Protein AF-A0A6I7QWN4-F1 (afdb_monomer_lite)

Secondary structure (DSSP, 8-state):
--THHHHHHHHTTSS--------------PPPPPPTT--SS---S-EEEE--SS-SEEEEE-TTS-HHHHHHHHHHHHHT--TTEEEEE--S---TTTHHHHHHHHHHS-TTS-EEEEEE-SS-EEE-EETTEE--HHHHHHHHH-TT--B-HHHHHHHTTT-SPP-HHHHHHHHTT--EEEEEES-GGGHHHHHHHHHHHHHHTTTS-------EEEETTTEEEEHHHHHHHHHHHHHHHHHHHHH-HHHHHHHHHHHHHTHHHHHHHHHHHHHHHHHHHHHHHHHTTSTT----HHHHHHHHHHHHHHHHHHHHHHHHHHHTTSHHHHHHHHHHHHHHHHHHHHTT-HHHHHHHHHHHHHHHHHHH--SHHHHHHHHHHHHHHHHHHHHHHHHHS-HHHHHHHHS--HHHHHHHHHHHHHHHHHHHHHHTT-TTS-SHHHHHHHHHHHHHHHHHHHHHHHHSPPPPPEEEEEE------SSS------EEEEEEETT----S-EEEEETTTEEEEESSSSEEEEE--PPPSEEEEEEEEEETTEEEEEEEEEESS--SEEEEEEEEEEEEEEEEESS-BSS-TT-EEEEEEEEEEES--SEEEEEEEEEESSS----EEEEEEE-TT-SS--EEE-----SSS-----------

Foldseek 3Di:
DDCVVVVVVVVVVPPPDDDDDDDDDDDDDDDDDDDPPPPDPADDAKDFPDDAPAALAEEEEDPQADPVQVVLLVVLVVVLVLRNYTYIYGGDDDFPVNCPPVVVVVVVPDLAHEYEYEHEDQAWEKAAAAQPFGAFPQVLVLQLVQPLYHYLLLLRLCSLVSFFDDDPVQVVSRVVVRRYMYTYHNHSNSVSSSSVSSSVSSVVCVPPDGHRQRDWHADPSRDIGGPVRLVVVVVVVVVVVVVVCVVPVVVVVVLVVLLVVCVVVLVVLLVLLLVLLLVLLVVVVVLVLQPQFLDALVLLVLSSLLSSLLSSLVVCVVCVVVNLPSLLNLLSVLLVLLVVQLVVVCVVPSNSNSLSVQLNVLSVQLNPDDDLVSVVVSLVSSCVSVVVSSVSSRVRGDSVRSNCVSNDDSVVSSVVSSVCSSSVSSVSSSQSVVVVDRCSVVSNVVSVVSNVVSVVVRVVSSVVGDDWDKWKAKADPPDDPPPDPCDPQKIKIWMATPSGKAQAWDFDQDAPVGTDTANMPRGIDIDRDDDDQKDKDWDWDDDDQKIKIKIKMAGNAWFQWKKKKKFKPAWKAFQDKPFDWPDDHRDIGGITIGINHTGDDNMDIMMTIIGGPDPEMDIFIWMWTHHPPDPDTPGDGGDGDDDDHDDDDHDDDDDD

Sequence (656 aa):
MKPFQVFLILTAILIFSQPPVFGGRHARISVPTIPESAAGPTFHEDLLLRWGSDPLFLLVITDDTPGETRERIIRAVDASGTAGAALLVTAPRHDRGDAGRVAALLREVPSTVPRIFLASGSRTEWTVSVPGDVTPLWLVRLIASIPEARLNEAQLNAARLGYGRRNPALEEALAGGVAAAQLVLTEPEALIPVLRSLESALVEARDQPREQERNYLILPHGVIISEFRIVQGLVLLAIILLLYTVILPRRVRHYLRSMVRNIPAILITLLVIVVSLMAANLALRLVGRIPRISPDPLLLAGGKIAFGSLVLSVLAAFLGHRIRRATAVYSGAAVLFLLAGAILSGAVSITLGAYFSVSFVFGVLFSIGRNVWIKGAALLLSLVPVVYLVLALAPAADQHMAAALLTPPLAREVVTAVMLLPILLMFFRLDSIASNTPLLPIFAMIATIGLALTTASLIVQARNPEPYEVFIRDHFPPGGAILENRVPESGEREVITEAGPVTRDIPIHIPGEGLLLCPGTPCRRELSATLPPFSLELERSLLLDRHTISWRINYREQAEAIRLVLESDHPVQLYATDTPTEQPTGSRGTLFEFRAGPYPPEELSGSVVLRSTVPFSRVTIRATSRFPGFAATPERDINVTHLGRIWTIRDTAILD

pLDDT: mean 72.17, std 18.07, range [20.72, 95.75]

Radius of gyration: 31.06 Å; chains: 1; bounding box: 68×65×98 Å

Structure (mmCIF, N/CA/C/O backbone):
data_AF-A0A6I7QWN4-F1
#
_entry.id   AF-A0A6I7QWN4-F1
#
loop_
_atom_site.group_PDB
_atom_site.id
_atom_site.type_symbol
_atom_site.label_atom_id
_atom_site.label_alt_id
_atom_site.label_comp_id
_atom_site.label_asym_id
_atom_site.label_entity_id
_atom_site.label_seq_id
_atom_site.pdbx_PDB_ins_code
_atom_site.Cartn_x
_atom_site.Cartn_y
_atom_site.Cartn_z
_atom_site.occupancy
_atom_site.B_iso_or_equiv
_atom_site.auth_seq_id
_atom_site.auth_comp_id
_atom_site.auth_asym_id
_atom_site.auth_atom_id
_atom_site.pdbx_PDB_model_num
ATOM 1 N N . MET A 1 1 ? -13.925 -21.117 40.311 1.00 48.19 1 MET A N 1
ATOM 2 C CA . MET A 1 1 ? -13.874 -22.030 39.140 1.00 48.19 1 MET A CA 1
ATOM 3 C C . MET A 1 1 ? -13.167 -23.311 39.568 1.00 48.19 1 MET A C 1
ATOM 5 O O . MET A 1 1 ? -12.409 -23.241 40.527 1.00 48.19 1 MET A O 1
ATOM 9 N N . LYS A 1 2 ? -13.414 -24.463 38.928 1.00 43.28 2 LYS A N 1
ATOM 10 C CA . LYS A 1 2 ? -12.652 -25.695 39.221 1.00 43.28 2 LYS A CA 1
ATOM 11 C C . LYS A 1 2 ? -11.285 -25.630 38.509 1.00 43.28 2 LYS A C 1
ATOM 13 O O . LYS A 1 2 ? -11.268 -25.221 37.349 1.00 43.28 2 LYS A O 1
ATOM 18 N N . PRO A 1 3 ? -10.165 -26.043 39.136 1.00 45.06 3 PRO A N 1
ATOM 19 C CA . PRO A 1 3 ? -8.826 -25.919 38.539 1.00 45.06 3 PRO A CA 1
ATOM 20 C C . PRO A 1 3 ? -8.639 -26.755 37.260 1.00 45.06 3 PRO A C 1
ATOM 22 O O . PRO A 1 3 ? -7.847 -26.398 36.393 1.00 45.06 3 PRO A O 1
ATOM 25 N N . PHE A 1 4 ? -9.428 -27.821 37.099 1.00 34.88 4 PHE A N 1
ATOM 26 C CA . PHE A 1 4 ? -9.346 -28.776 35.987 1.00 34.88 4 PHE A CA 1
ATOM 27 C C . PHE A 1 4 ? -9.486 -28.148 34.583 1.00 34.88 4 PHE A C 1
ATOM 29 O O . PHE A 1 4 ? -8.926 -28.664 33.623 1.00 34.88 4 PHE A O 1
ATOM 36 N N . GLN A 1 5 ? -10.196 -27.018 34.450 1.00 38.62 5 GLN A N 1
ATOM 37 C CA . GLN A 1 5 ? -10.372 -26.335 33.157 1.00 38.62 5 GLN A CA 1
ATOM 38 C C . GLN A 1 5 ? -9.171 -25.473 32.734 1.00 38.62 5 GLN A C 1
ATOM 40 O O . GLN A 1 5 ? -9.084 -25.108 31.567 1.00 38.62 5 GLN A O 1
ATOM 45 N N . VAL A 1 6 ? -8.248 -25.147 33.647 1.00 45.38 6 VAL A N 1
ATOM 46 C CA . VAL A 1 6 ? -7.033 -24.377 33.312 1.00 45.38 6 VAL A CA 1
ATOM 47 C C . VAL A 1 6 ? -5.949 -25.302 32.756 1.00 45.38 6 VAL A C 1
ATOM 49 O O . VAL A 1 6 ? -5.269 -24.953 31.795 1.00 45.38 6 VAL A O 1
ATOM 52 N N . PHE A 1 7 ? -5.829 -26.509 33.317 1.00 39.81 7 PHE A N 1
ATOM 53 C CA . PHE A 1 7 ? -4.810 -27.487 32.931 1.00 39.81 7 PHE A CA 1
ATOM 54 C C . PHE A 1 7 ? -4.957 -27.936 31.466 1.00 39.81 7 PHE A C 1
ATOM 56 O O . PHE A 1 7 ? -3.988 -27.938 30.714 1.00 39.81 7 PHE A O 1
ATOM 63 N N . LEU A 1 8 ? -6.192 -28.224 31.041 1.00 37.72 8 LEU A N 1
ATOM 64 C CA . LEU A 1 8 ? -6.502 -28.793 29.722 1.00 37.72 8 LEU A CA 1
ATOM 65 C C . LEU A 1 8 ? -6.211 -27.827 28.550 1.00 37.72 8 LEU A C 1
ATOM 67 O O . LEU A 1 8 ? -5.973 -28.272 27.433 1.00 37.72 8 LEU A O 1
ATOM 71 N N . ILE A 1 9 ? -6.167 -26.513 28.806 1.00 44.94 9 ILE A N 1
ATOM 72 C CA . ILE A 1 9 ? -5.800 -25.492 27.805 1.00 44.94 9 ILE A CA 1
ATOM 73 C C . ILE A 1 9 ? -4.272 -25.399 27.637 1.00 44.94 9 ILE A C 1
ATOM 75 O O . ILE A 1 9 ? -3.790 -25.141 26.538 1.00 44.94 9 ILE A O 1
ATOM 79 N N . LEU A 1 10 ? -3.501 -25.650 28.701 1.00 37.50 10 LEU A N 1
ATOM 80 C CA . LEU A 1 10 ? -2.033 -25.623 28.669 1.00 37.50 10 LEU A CA 1
ATOM 81 C C . LEU A 1 10 ? -1.434 -26.844 27.954 1.00 37.50 10 LEU A C 1
ATOM 83 O O . LEU A 1 10 ? -0.451 -26.701 27.231 1.00 37.50 10 LEU A O 1
ATOM 87 N N . THR A 1 11 ? -2.028 -28.033 28.102 1.00 37.09 11 THR A N 1
ATOM 88 C CA . THR A 1 11 ? -1.499 -29.267 27.485 1.00 37.09 11 THR A CA 1
ATOM 89 C C . THR A 1 11 ? -1.566 -29.248 25.952 1.00 37.09 11 THR A C 1
ATOM 91 O O . THR A 1 11 ? -0.697 -29.812 25.294 1.00 37.09 11 THR A O 1
ATOM 94 N N . ALA A 1 12 ? -2.557 -28.566 25.367 1.00 36.06 12 ALA A N 1
ATOM 95 C CA . ALA A 1 12 ? -2.759 -28.512 23.915 1.00 36.06 12 ALA A CA 1
ATOM 96 C C . ALA A 1 12 ? -1.672 -27.724 23.151 1.00 36.06 12 ALA A C 1
ATOM 98 O O . ALA A 1 12 ? -1.547 -27.872 21.938 1.00 36.06 12 ALA A O 1
ATOM 99 N N . ILE A 1 13 ? -0.885 -26.893 23.843 1.00 40.38 13 ILE A N 1
ATOM 100 C CA . ILE A 1 13 ? 0.092 -25.973 23.234 1.00 40.38 13 ILE A CA 1
ATOM 101 C C . ILE A 1 13 ? 1.461 -26.650 22.994 1.00 40.38 13 ILE A C 1
ATOM 103 O O . ILE A 1 13 ? 2.263 -26.156 22.207 1.00 40.38 13 ILE A O 1
ATOM 107 N N . LEU A 1 14 ? 1.727 -27.799 23.627 1.00 34.75 14 LEU A N 1
ATOM 108 C CA . LEU A 1 14 ? 3.059 -28.428 23.693 1.00 34.75 14 LEU A CA 1
ATOM 109 C C . LEU A 1 14 ? 3.314 -29.581 22.699 1.00 34.75 14 LEU A C 1
ATOM 111 O O . LEU A 1 14 ? 4.368 -30.204 22.766 1.00 34.75 14 LEU A O 1
ATOM 115 N N . ILE A 1 15 ? 2.371 -29.896 21.803 1.00 36.59 15 ILE A N 1
ATOM 116 C CA . ILE A 1 15 ? 2.413 -31.134 20.989 1.00 36.59 15 ILE A CA 1
ATOM 117 C C . ILE A 1 15 ? 2.814 -30.890 19.514 1.00 36.59 15 ILE A C 1
ATOM 119 O O . ILE A 1 15 ? 3.223 -31.819 18.824 1.00 36.59 15 ILE A O 1
ATOM 123 N N . PHE A 1 16 ? 2.771 -29.647 19.020 1.00 34.59 16 PHE A N 1
ATOM 124 C CA . PHE A 1 16 ? 3.028 -29.308 17.609 1.00 34.59 16 PHE A CA 1
ATOM 125 C C . PHE A 1 16 ? 4.404 -28.657 17.374 1.00 34.59 16 PHE A C 1
ATOM 127 O O . PHE A 1 16 ? 4.489 -27.483 17.016 1.00 34.59 16 PHE A O 1
ATOM 134 N N . SER A 1 17 ? 5.499 -29.405 17.566 1.00 31.59 17 SER A N 1
ATOM 135 C CA . SER A 1 17 ? 6.855 -28.863 17.351 1.00 31.59 17 SER A CA 1
ATOM 136 C C . SER A 1 17 ? 7.934 -29.888 16.951 1.00 31.59 17 SER A C 1
ATOM 138 O O . SER A 1 17 ? 8.836 -30.157 17.742 1.00 31.59 17 SER A O 1
ATOM 140 N N . GLN A 1 18 ? 7.901 -30.395 15.710 1.00 30.05 18 GLN A N 1
ATOM 141 C CA . GLN A 1 18 ? 9.107 -30.791 14.948 1.00 30.05 18 GLN A CA 1
ATOM 142 C C . GLN A 1 18 ? 8.884 -30.623 13.425 1.00 30.05 18 GLN A C 1
ATOM 144 O O . GLN A 1 18 ? 7.832 -31.036 12.934 1.00 30.05 18 GLN A O 1
ATOM 149 N N . PRO A 1 19 ? 9.840 -30.045 12.667 1.00 30.09 19 PRO A N 1
ATOM 150 C CA . PRO A 1 19 ? 9.821 -30.015 11.202 1.00 30.09 19 PRO A CA 1
ATOM 151 C C . PRO A 1 19 ? 10.578 -31.215 10.580 1.00 30.09 19 PRO A C 1
ATOM 153 O O . PRO A 1 19 ? 11.525 -31.717 11.188 1.00 30.09 19 PRO A O 1
ATOM 156 N N . PRO A 1 20 ? 10.221 -31.665 9.361 1.00 31.34 20 PRO A N 1
ATOM 157 C CA . PRO A 1 20 ? 10.949 -32.716 8.648 1.00 31.34 20 PRO A CA 1
ATOM 158 C C . PRO A 1 20 ? 12.218 -32.187 7.954 1.00 31.34 20 PRO A C 1
ATOM 160 O O . PRO A 1 20 ? 12.274 -31.035 7.525 1.00 31.34 20 PRO A O 1
ATOM 163 N N . VAL A 1 21 ? 13.214 -33.061 7.778 1.00 28.12 21 VAL A N 1
ATOM 164 C CA . VAL A 1 21 ? 14.477 -32.771 7.075 1.00 28.12 21 VAL A CA 1
ATOM 165 C C . VAL A 1 21 ? 14.503 -33.495 5.726 1.00 28.12 21 VAL A C 1
ATOM 167 O O . VAL A 1 21 ? 14.247 -34.695 5.668 1.00 28.12 21 VAL A O 1
ATOM 170 N N . PHE A 1 22 ? 14.863 -32.786 4.652 1.00 28.50 22 PHE A N 1
ATOM 171 C CA . PHE A 1 22 ? 15.088 -33.353 3.316 1.00 28.50 22 PHE A CA 1
ATOM 172 C C . PHE A 1 22 ? 16.426 -32.866 2.743 1.00 28.50 22 PHE A C 1
ATOM 174 O O . PHE A 1 22 ? 16.726 -31.675 2.792 1.00 28.50 22 PHE A O 1
ATOM 181 N N . GLY A 1 23 ? 17.225 -33.788 2.196 1.00 25.39 23 GLY A N 1
ATOM 182 C CA . GLY A 1 23 ? 18.531 -33.498 1.592 1.00 25.39 23 GLY A CA 1
ATOM 183 C C . GLY A 1 23 ? 18.477 -33.397 0.064 1.00 25.39 23 GLY A C 1
ATOM 184 O O . GLY A 1 23 ? 17.783 -34.177 -0.589 1.00 25.39 23 GLY A O 1
ATOM 185 N N . GLY A 1 24 ? 19.230 -32.452 -0.505 1.00 26.16 24 GLY A N 1
ATOM 186 C CA . GLY A 1 24 ? 19.392 -32.280 -1.953 1.00 26.16 24 GLY A CA 1
ATOM 187 C C . GLY A 1 24 ? 20.603 -33.027 -2.530 1.00 26.16 24 GLY A C 1
ATOM 188 O O . GLY A 1 24 ? 21.497 -33.451 -1.800 1.00 26.16 24 GLY A O 1
ATOM 189 N N . ARG A 1 25 ? 20.650 -33.164 -3.861 1.00 26.33 25 ARG A N 1
ATOM 190 C CA . ARG A 1 25 ? 21.823 -33.639 -4.620 1.00 26.33 25 ARG A CA 1
ATOM 191 C C . ARG A 1 25 ? 22.377 -32.506 -5.484 1.00 26.33 25 ARG A C 1
ATOM 193 O O . ARG A 1 25 ? 21.602 -31.718 -6.018 1.00 26.33 25 ARG A O 1
ATOM 200 N N . HIS A 1 26 ? 23.695 -32.467 -5.663 1.00 27.41 26 HIS A N 1
ATOM 201 C CA . HIS A 1 26 ? 24.360 -31.530 -6.573 1.00 27.41 26 HIS A CA 1
ATOM 202 C C . HIS A 1 26 ? 24.413 -32.077 -8.008 1.00 27.41 26 HIS A C 1
ATOM 204 O O . HIS A 1 26 ? 24.522 -33.287 -8.214 1.00 27.41 26 HIS A O 1
ATOM 210 N N . ALA A 1 27 ? 24.412 -31.171 -8.986 1.00 25.64 27 ALA A N 1
ATOM 211 C CA . ALA A 1 27 ? 24.738 -31.434 -10.387 1.00 25.64 27 ALA A CA 1
ATOM 212 C C . ALA A 1 27 ? 25.954 -30.583 -10.805 1.00 25.64 27 ALA A C 1
ATOM 214 O O . ALA A 1 27 ? 26.266 -29.588 -10.151 1.00 25.64 27 ALA A O 1
ATOM 215 N N . ARG A 1 28 ? 26.644 -30.970 -11.885 1.00 25.14 28 ARG A N 1
ATOM 216 C CA . ARG A 1 28 ? 27.709 -30.172 -12.518 1.00 25.14 28 ARG A CA 1
ATOM 217 C C . ARG A 1 28 ? 27.270 -29.756 -13.918 1.00 25.14 28 ARG A C 1
ATOM 219 O O . ARG A 1 28 ? 26.811 -30.606 -14.674 1.00 25.14 28 ARG A O 1
ATOM 226 N N . ILE A 1 29 ? 27.482 -28.487 -14.253 1.00 32.47 29 ILE A N 1
ATOM 227 C CA . ILE A 1 29 ? 27.318 -27.908 -15.593 1.00 32.47 29 ILE A CA 1
ATOM 228 C C . ILE A 1 29 ? 28.584 -27.082 -15.890 1.00 32.47 29 ILE A C 1
ATOM 230 O O . ILE A 1 29 ? 29.254 -26.617 -14.965 1.00 32.47 29 ILE A O 1
ATOM 234 N N . SER A 1 30 ? 28.977 -26.988 -17.160 1.00 29.45 30 SER A N 1
ATOM 235 C CA . SER A 1 30 ? 30.210 -26.332 -17.616 1.00 29.45 30 SER A CA 1
ATOM 236 C C . SER A 1 30 ? 30.017 -24.837 -17.885 1.00 29.45 30 SER A C 1
ATOM 238 O O . SER A 1 30 ? 29.098 -24.458 -18.606 1.00 29.45 30 SER A O 1
ATOM 240 N N . VAL A 1 31 ? 30.925 -24.006 -17.371 1.00 33.88 31 VAL A N 1
ATOM 241 C CA . VAL A 1 31 ? 30.923 -22.546 -17.568 1.00 33.88 31 VAL A CA 1
ATOM 242 C C . VAL A 1 31 ? 31.495 -22.185 -18.953 1.00 33.88 31 VAL A C 1
ATOM 244 O O . VAL A 1 31 ? 32.580 -22.671 -19.281 1.00 33.88 31 VAL A O 1
ATOM 247 N N . PRO A 1 32 ? 30.826 -21.339 -19.763 1.00 34.75 32 PRO A N 1
ATOM 248 C CA . PRO A 1 32 ? 31.398 -20.798 -20.996 1.00 34.75 32 PRO A CA 1
ATOM 249 C C . PRO A 1 32 ? 32.431 -19.696 -20.699 1.00 34.75 32 PRO A C 1
ATOM 251 O O . PRO A 1 32 ? 32.242 -18.873 -19.806 1.00 34.75 32 PRO A O 1
ATOM 254 N N . THR A 1 33 ? 33.528 -19.659 -21.455 1.00 32.38 33 THR A N 1
ATOM 255 C CA . THR A 1 33 ? 34.575 -18.630 -21.325 1.00 32.38 33 THR A CA 1
ATOM 256 C C . THR A 1 33 ? 34.171 -17.310 -21.982 1.00 32.38 33 THR A C 1
ATOM 258 O O . THR A 1 33 ? 33.687 -17.304 -23.113 1.00 32.38 33 THR A O 1
ATOM 261 N N . ILE A 1 34 ? 34.438 -16.192 -21.301 1.00 37.44 34 ILE A N 1
ATOM 262 C CA . ILE A 1 34 ? 34.201 -14.832 -21.806 1.00 37.44 34 ILE A CA 1
ATOM 263 C C . ILE A 1 34 ? 35.115 -14.554 -23.020 1.00 37.44 34 ILE A C 1
ATOM 265 O O . ILE A 1 34 ? 36.323 -14.771 -22.910 1.00 37.44 34 ILE A O 1
ATOM 269 N N . PRO A 1 35 ? 34.596 -14.047 -24.155 1.00 36.75 35 PRO A N 1
ATOM 270 C CA . PRO A 1 35 ? 35.427 -13.568 -25.256 1.00 36.75 35 PRO A CA 1
ATOM 271 C C . PRO A 1 35 ? 36.042 -12.196 -24.928 1.00 36.75 35 PRO A C 1
ATOM 273 O O . PRO A 1 35 ? 35.328 -11.233 -24.651 1.00 36.75 35 PRO A O 1
ATOM 276 N N . GLU A 1 36 ? 37.370 -12.084 -25.014 1.00 37.69 36 GLU A N 1
ATOM 277 C CA . GLU A 1 36 ? 38.142 -10.883 -24.631 1.00 37.69 36 GLU A CA 1
ATOM 278 C C . GLU A 1 36 ? 37.839 -9.620 -25.470 1.00 37.69 36 GLU A C 1
ATOM 280 O O . GLU A 1 36 ? 38.255 -8.520 -25.113 1.00 37.69 36 GLU A O 1
ATOM 285 N N . SER A 1 37 ? 37.111 -9.748 -26.583 1.00 38.41 37 SER A N 1
ATOM 286 C CA . SER A 1 37 ? 36.837 -8.667 -27.541 1.00 38.41 37 SER A CA 1
ATOM 287 C C . SER A 1 37 ? 35.551 -7.869 -27.283 1.00 38.41 37 SER A C 1
ATOM 289 O O . SER A 1 37 ? 35.289 -6.902 -27.995 1.00 38.41 37 SER A O 1
ATOM 291 N N . ALA A 1 38 ? 34.734 -8.240 -26.293 1.00 37.38 38 ALA A N 1
ATOM 292 C CA . ALA A 1 38 ? 33.365 -7.730 -26.154 1.00 37.38 38 ALA A CA 1
ATOM 293 C C . ALA A 1 38 ? 33.224 -6.329 -25.508 1.00 37.38 38 ALA A C 1
ATOM 295 O O . ALA A 1 38 ? 32.121 -5.938 -25.138 1.00 37.38 38 ALA A O 1
ATOM 296 N N . ALA A 1 39 ? 34.301 -5.548 -25.376 1.00 35.22 39 ALA A N 1
ATOM 297 C CA . ALA A 1 39 ? 34.301 -4.217 -24.748 1.00 35.22 39 ALA A CA 1
ATOM 298 C C . ALA A 1 39 ? 33.703 -3.099 -25.643 1.00 35.22 39 ALA A C 1
ATOM 300 O O . ALA A 1 39 ? 34.312 -2.047 -25.840 1.00 35.22 39 ALA A O 1
ATOM 301 N N . GLY A 1 40 ? 32.515 -3.339 -26.208 1.00 38.12 40 GLY A N 1
ATOM 302 C CA . GLY A 1 40 ? 31.735 -2.384 -27.001 1.00 38.12 40 GLY A CA 1
ATOM 303 C C . GLY A 1 40 ? 30.448 -1.937 -26.288 1.00 38.12 40 GLY A C 1
ATOM 304 O O . GLY A 1 40 ? 29.986 -2.611 -25.369 1.00 38.12 40 GLY A O 1
ATOM 305 N N . PRO A 1 41 ? 29.822 -0.820 -26.707 1.00 36.44 41 PRO A N 1
ATOM 306 C CA . PRO A 1 41 ? 28.698 -0.203 -25.989 1.00 36.44 41 PRO A CA 1
ATOM 307 C C . PRO A 1 41 ? 27.351 -0.949 -26.093 1.00 36.44 41 PRO A C 1
ATOM 309 O O . PRO A 1 41 ? 26.345 -0.446 -25.595 1.00 36.44 41 PRO A O 1
ATOM 312 N N . THR A 1 42 ? 27.294 -2.120 -26.737 1.00 41.66 42 THR A N 1
ATOM 313 C CA . THR A 1 42 ? 26.054 -2.878 -26.978 1.00 41.66 42 THR A CA 1
ATOM 314 C C . THR A 1 42 ? 26.248 -4.380 -26.744 1.00 41.66 42 THR A C 1
ATOM 316 O O . THR A 1 42 ? 26.543 -5.147 -27.661 1.00 41.66 42 THR A O 1
ATOM 319 N N . PHE A 1 43 ? 26.049 -4.817 -25.499 1.00 46.56 43 PHE A N 1
ATOM 320 C CA . PHE A 1 43 ? 25.868 -6.233 -25.171 1.00 46.56 43 PHE A CA 1
ATOM 321 C C . PHE A 1 43 ? 24.423 -6.656 -25.473 1.00 46.56 43 PHE A C 1
ATOM 323 O O . PHE A 1 43 ? 23.487 -6.062 -24.940 1.00 46.56 43 PHE A O 1
ATOM 330 N N . HIS A 1 44 ? 24.252 -7.676 -26.320 1.00 46.53 44 HIS A N 1
ATOM 331 C CA . HIS A 1 44 ? 22.945 -8.137 -26.817 1.00 46.53 44 HIS A CA 1
ATOM 332 C C . HIS A 1 44 ? 22.464 -9.472 -26.216 1.00 46.53 44 HIS A C 1
ATOM 334 O O . HIS A 1 44 ? 21.344 -9.886 -26.493 1.00 46.53 44 HIS A O 1
ATOM 340 N N . GLU A 1 45 ? 23.280 -10.143 -25.399 1.00 51.47 45 GLU A N 1
ATOM 341 C CA . GLU A 1 45 ? 22.908 -11.369 -24.682 1.00 51.47 45 GLU A CA 1
ATOM 342 C C . GLU A 1 45 ? 23.177 -11.202 -23.180 1.00 51.47 45 GLU A C 1
ATOM 344 O O . GLU A 1 45 ? 24.151 -10.552 -22.788 1.00 51.47 45 GLU A O 1
ATOM 349 N N . ASP A 1 46 ? 22.325 -11.798 -22.342 1.00 54.44 46 ASP A N 1
ATOM 350 C CA . ASP A 1 46 ? 22.536 -11.863 -20.894 1.00 54.44 46 ASP A CA 1
ATOM 351 C C . ASP A 1 46 ? 23.839 -12.613 -20.569 1.00 54.44 46 ASP A C 1
ATOM 353 O O . ASP A 1 46 ? 24.065 -13.735 -21.029 1.00 54.44 46 ASP A O 1
ATOM 357 N N . LEU A 1 47 ? 24.679 -12.023 -19.719 1.00 62.50 47 LEU A N 1
ATOM 358 C CA . LEU A 1 47 ? 26.027 -12.512 -19.444 1.00 62.50 47 LEU A CA 1
ATOM 359 C C . LEU A 1 47 ? 26.189 -12.987 -18.003 1.00 62.50 47 LEU A C 1
ATOM 361 O O . LEU A 1 47 ? 26.179 -12.206 -17.048 1.00 62.50 47 LEU A O 1
ATOM 365 N N . LEU A 1 48 ? 26.417 -14.293 -17.861 1.00 65.06 48 LEU A N 1
ATOM 366 C CA . LEU A 1 48 ? 26.907 -14.906 -16.634 1.00 65.06 48 LEU A CA 1
ATOM 367 C C . LEU A 1 48 ? 28.429 -14.707 -16.547 1.00 65.06 48 LEU A C 1
ATOM 369 O O . LEU A 1 48 ? 29.205 -15.543 -17.002 1.00 65.06 48 LEU A O 1
ATOM 373 N N . LEU A 1 49 ? 28.853 -13.580 -15.976 1.00 65.69 49 LEU A N 1
ATOM 374 C CA . LEU A 1 49 ? 30.266 -13.191 -15.895 1.00 65.69 49 LEU A CA 1
ATOM 375 C C . LEU A 1 49 ? 31.067 -14.012 -14.874 1.00 65.69 49 LEU A C 1
ATOM 377 O O . LEU A 1 49 ? 32.285 -14.124 -14.994 1.00 65.69 49 LEU A O 1
ATOM 381 N N . ARG A 1 50 ? 30.412 -14.570 -13.847 1.00 69.81 50 ARG A N 1
ATOM 382 C CA . ARG A 1 50 ? 31.088 -15.340 -12.792 1.00 69.81 50 ARG A CA 1
ATOM 383 C C . ARG A 1 50 ? 30.177 -16.422 -12.228 1.00 69.81 50 ARG A C 1
ATOM 385 O O . ARG A 1 50 ? 29.035 -16.142 -11.869 1.00 69.81 50 ARG A O 1
ATOM 392 N N . TRP A 1 51 ? 30.704 -17.636 -12.091 1.00 65.50 51 TRP A N 1
ATOM 393 C CA . TRP A 1 51 ? 30.024 -18.765 -11.456 1.00 65.50 51 TRP A CA 1
ATOM 394 C C . TRP A 1 51 ? 30.990 -19.485 -10.513 1.00 65.50 51 TRP A C 1
ATOM 396 O O . TRP A 1 51 ? 31.946 -20.122 -10.956 1.00 65.50 51 TRP A O 1
ATOM 406 N N . GLY A 1 52 ? 30.756 -19.367 -9.205 1.00 65.25 52 GLY A N 1
ATOM 407 C CA . GLY A 1 52 ? 31.466 -20.169 -8.209 1.00 65.25 52 GLY A CA 1
ATOM 408 C C . GLY A 1 52 ? 31.066 -21.645 -8.301 1.00 65.25 52 GLY A C 1
ATOM 409 O O . GLY A 1 52 ? 29.961 -21.972 -8.726 1.00 65.25 52 GLY A O 1
ATOM 410 N N . SER A 1 53 ? 31.934 -22.556 -7.864 1.00 67.50 53 SER A N 1
ATOM 411 C CA . SER A 1 53 ? 31.616 -23.995 -7.799 1.00 67.50 53 SER A CA 1
ATOM 412 C C . SER A 1 53 ? 30.487 -24.336 -6.813 1.00 67.50 53 SER A C 1
ATOM 414 O O . SER A 1 53 ? 29.930 -25.431 -6.883 1.00 67.50 53 SER A O 1
ATOM 416 N N . ASP A 1 54 ? 30.169 -23.412 -5.905 1.00 74.81 54 ASP A N 1
ATOM 417 C CA . ASP A 1 54 ? 29.177 -23.536 -4.836 1.00 74.81 54 ASP A CA 1
ATOM 418 C C . ASP A 1 54 ? 28.662 -22.123 -4.456 1.00 74.81 54 ASP A C 1
ATOM 420 O O . ASP A 1 54 ? 29.128 -21.533 -3.479 1.00 74.81 54 ASP A O 1
ATOM 424 N N . PRO A 1 55 ? 27.798 -21.497 -5.285 1.00 77.81 55 PRO A N 1
ATOM 425 C CA . PRO A 1 55 ? 27.426 -20.092 -5.127 1.00 77.81 55 PRO A CA 1
ATOM 426 C C . PRO A 1 55 ? 26.481 -19.877 -3.935 1.00 77.81 55 PRO A C 1
ATOM 428 O O . PRO A 1 55 ? 25.413 -20.482 -3.837 1.00 77.81 55 PRO A O 1
ATOM 431 N N . LEU A 1 56 ? 26.863 -18.955 -3.049 1.00 81.00 56 LEU A N 1
ATOM 432 C CA . LEU A 1 56 ? 26.098 -18.543 -1.871 1.00 81.00 56 LEU A CA 1
ATOM 433 C C . LEU A 1 56 ? 24.947 -17.598 -2.229 1.00 81.00 56 LEU A C 1
ATOM 435 O O . LEU A 1 56 ? 23.926 -17.607 -1.545 1.00 81.00 56 LEU A O 1
ATOM 439 N N . PHE A 1 57 ? 25.101 -16.796 -3.286 1.00 83.50 57 PHE A N 1
ATOM 440 C CA . PHE A 1 57 ? 24.049 -15.951 -3.852 1.00 83.50 57 PHE A CA 1
ATOM 441 C C . PHE A 1 57 ? 24.290 -15.668 -5.341 1.00 83.50 57 PHE A C 1
ATOM 443 O O . PHE A 1 57 ? 25.418 -15.736 -5.835 1.00 83.50 57 PHE A O 1
ATOM 450 N N . LEU A 1 58 ? 23.214 -15.320 -6.049 1.00 84.75 58 LEU A N 1
ATOM 451 C CA . LEU A 1 58 ? 23.248 -14.809 -7.417 1.00 84.75 58 LEU A CA 1
ATOM 452 C C . LEU A 1 58 ? 22.988 -13.301 -7.402 1.00 84.75 58 LEU A C 1
ATOM 454 O O . LEU A 1 58 ? 21.896 -12.867 -7.036 1.00 84.75 58 LEU A O 1
ATOM 458 N N . LEU A 1 59 ? 23.967 -12.513 -7.831 1.00 84.88 59 LEU A N 1
ATOM 459 C CA . LEU A 1 59 ? 23.837 -11.078 -8.050 1.00 84.88 59 LEU A CA 1
ATOM 460 C C . LEU A 1 59 ? 23.326 -10.826 -9.476 1.00 84.88 59 LEU A C 1
ATOM 462 O O . LEU A 1 59 ? 23.913 -11.329 -10.433 1.00 84.88 59 LEU A O 1
ATOM 466 N N . VAL A 1 60 ? 22.239 -10.066 -9.614 1.00 81.69 60 VAL A N 1
ATOM 467 C CA . VAL A 1 60 ? 21.576 -9.779 -10.895 1.00 81.69 60 VAL A CA 1
ATOM 468 C C . VAL A 1 60 ? 21.551 -8.270 -11.133 1.00 81.69 60 VAL A C 1
ATOM 470 O O . VAL A 1 60 ? 20.870 -7.541 -10.409 1.00 81.69 60 VAL A O 1
ATOM 473 N N . ILE A 1 61 ? 22.272 -7.791 -12.147 1.00 79.31 61 ILE A N 1
ATOM 474 C CA . ILE A 1 61 ? 22.225 -6.382 -12.573 1.00 79.31 61 ILE A CA 1
ATOM 475 C C . ILE A 1 61 ? 21.130 -6.229 -13.630 1.00 79.31 61 ILE A C 1
ATOM 477 O O . ILE A 1 61 ? 21.251 -6.828 -14.696 1.00 79.31 61 ILE A O 1
ATOM 481 N N . THR A 1 62 ? 20.092 -5.432 -13.348 1.00 69.62 62 THR A N 1
ATOM 482 C CA . THR A 1 62 ? 18.985 -5.184 -14.292 1.00 69.62 62 THR A CA 1
ATOM 483 C C . THR A 1 62 ? 19.282 -4.041 -15.269 1.00 69.62 62 THR A C 1
ATOM 485 O O . THR A 1 62 ? 20.251 -3.287 -15.118 1.00 69.62 62 THR A O 1
ATOM 488 N N . ASP A 1 63 ? 18.443 -3.911 -16.296 1.00 64.88 63 ASP A N 1
ATOM 489 C CA . ASP A 1 63 ? 18.588 -2.934 -17.390 1.00 64.88 63 ASP A CA 1
ATOM 490 C C . ASP A 1 63 ? 18.290 -1.491 -16.971 1.00 64.88 63 ASP A C 1
ATOM 492 O O . ASP A 1 63 ? 18.802 -0.556 -17.579 1.00 64.88 63 ASP A O 1
ATOM 496 N N . ASP A 1 64 ? 17.556 -1.306 -15.870 1.00 60.94 64 ASP A N 1
ATOM 497 C CA . ASP A 1 64 ? 17.283 0.005 -15.261 1.00 60.94 64 ASP A CA 1
ATOM 498 C C . ASP A 1 64 ? 18.554 0.690 -14.705 1.00 60.94 64 ASP A C 1
ATOM 500 O O . ASP A 1 64 ? 18.506 1.840 -14.269 1.00 60.94 64 ASP A O 1
ATOM 504 N N . THR A 1 65 ? 19.689 -0.021 -14.672 1.00 64.44 65 THR A N 1
ATOM 505 C CA . THR A 1 65 ? 20.980 0.486 -14.189 1.00 64.44 65 THR A CA 1
ATOM 506 C C . THR A 1 65 ? 21.741 1.176 -15.333 1.00 64.44 65 THR A C 1
ATOM 508 O O . THR A 1 65 ? 22.110 0.488 -16.288 1.00 64.44 65 THR A O 1
ATOM 511 N N . PRO A 1 66 ? 22.058 2.488 -15.247 1.00 72.06 66 PRO A N 1
ATOM 512 C CA . PRO A 1 66 ? 22.771 3.207 -16.308 1.00 72.06 66 PRO A CA 1
ATOM 513 C C . PRO A 1 66 ? 24.105 2.547 -16.680 1.00 72.06 66 PRO A C 1
ATOM 515 O O . PRO A 1 66 ? 24.806 2.048 -15.802 1.00 72.06 66 PRO A O 1
ATOM 518 N N . GLY A 1 67 ? 24.488 2.577 -17.962 1.00 72.25 67 GLY A N 1
ATOM 519 C CA . GLY A 1 67 ? 25.646 1.831 -18.485 1.00 72.25 67 GLY A CA 1
ATOM 520 C C . GLY A 1 67 ? 26.955 2.063 -17.718 1.00 72.25 67 GLY A C 1
ATOM 521 O O . GLY A 1 67 ? 27.618 1.108 -17.322 1.00 72.25 67 GLY A O 1
ATOM 522 N N . GLU A 1 68 ? 27.280 3.319 -17.400 1.00 74.00 68 GLU A N 1
ATOM 523 C CA . GLU A 1 68 ? 28.466 3.655 -16.601 1.00 74.00 68 GLU A CA 1
ATOM 524 C C . GLU A 1 68 ? 28.371 3.117 -15.158 1.00 74.00 68 GLU A C 1
ATOM 526 O O . GLU A 1 68 ? 29.340 2.599 -14.602 1.00 74.00 68 GLU A O 1
ATOM 531 N N . THR A 1 69 ? 27.184 3.184 -14.546 1.00 71.50 69 THR A N 1
ATOM 532 C CA . THR A 1 69 ? 26.908 2.616 -13.218 1.00 71.50 69 THR A CA 1
ATOM 533 C C . THR A 1 69 ? 27.038 1.091 -13.237 1.00 71.50 69 THR A C 1
ATOM 535 O O . THR A 1 69 ? 27.641 0.521 -12.330 1.00 71.50 69 THR A O 1
ATOM 538 N N . ARG A 1 70 ? 26.537 0.435 -14.291 1.00 75.94 70 ARG A N 1
ATOM 539 C CA . ARG A 1 70 ? 26.649 -1.009 -14.541 1.00 75.94 70 ARG A CA 1
ATOM 540 C C . ARG A 1 70 ? 28.112 -1.432 -14.685 1.00 75.94 70 ARG A C 1
ATOM 542 O O . ARG A 1 70 ? 28.520 -2.374 -14.015 1.00 75.94 70 ARG A O 1
ATOM 549 N N . GLU A 1 71 ? 28.919 -0.718 -15.468 1.00 77.38 71 GLU A N 1
ATOM 550 C CA . GLU A 1 71 ? 30.361 -0.981 -15.565 1.00 77.38 71 GLU A CA 1
ATOM 551 C C . GLU A 1 71 ? 31.084 -0.806 -14.225 1.00 77.38 71 GLU A C 1
ATOM 553 O O . GLU A 1 71 ? 31.849 -1.685 -13.821 1.00 77.38 71 GLU A O 1
ATOM 558 N N . ARG A 1 72 ? 30.827 0.296 -13.505 1.00 78.81 72 ARG A N 1
ATOM 559 C CA . ARG A 1 72 ? 31.397 0.533 -12.167 1.00 78.81 72 ARG A CA 1
ATOM 560 C C . ARG A 1 72 ? 31.031 -0.599 -11.199 1.00 78.81 72 ARG A C 1
ATOM 562 O O . ARG A 1 72 ? 31.901 -1.060 -10.467 1.00 78.81 72 ARG A O 1
ATOM 569 N N . ILE A 1 73 ? 29.788 -1.090 -11.236 1.00 76.56 73 ILE A N 1
ATOM 570 C CA . ILE A 1 73 ? 29.330 -2.244 -10.446 1.00 76.56 73 ILE A CA 1
ATOM 571 C C . ILE A 1 73 ? 30.066 -3.529 -10.851 1.00 76.56 73 ILE A C 1
ATOM 573 O O . ILE A 1 73 ? 30.568 -4.219 -9.970 1.00 76.56 73 ILE A O 1
ATOM 577 N N . ILE A 1 74 ? 30.178 -3.851 -12.145 1.00 80.38 74 ILE A N 1
ATOM 578 C CA . ILE A 1 74 ? 30.873 -5.067 -12.612 1.00 80.38 74 ILE A CA 1
ATOM 579 C C . ILE A 1 74 ? 32.334 -5.063 -12.138 1.00 80.38 74 ILE A C 1
ATOM 581 O O . ILE A 1 74 ? 32.780 -6.027 -11.514 1.00 80.38 74 ILE A O 1
ATOM 585 N N . ARG A 1 75 ? 33.050 -3.947 -12.340 1.00 80.69 75 ARG A N 1
ATOM 586 C CA . ARG A 1 75 ? 34.439 -3.772 -11.879 1.00 80.69 75 ARG A CA 1
ATOM 587 C C . ARG A 1 75 ? 34.552 -3.855 -10.349 1.00 80.69 75 ARG A C 1
ATOM 589 O O . ARG A 1 75 ? 35.499 -4.448 -9.843 1.00 80.69 75 ARG A O 1
ATOM 596 N N . ALA A 1 76 ? 33.587 -3.303 -9.609 1.00 77.06 76 ALA A N 1
ATOM 597 C CA . ALA A 1 76 ? 33.543 -3.374 -8.147 1.00 77.06 76 ALA A CA 1
ATOM 598 C C . ALA A 1 76 ? 33.275 -4.796 -7.622 1.00 77.06 76 ALA A C 1
ATOM 600 O O . ALA A 1 76 ? 33.857 -5.186 -6.611 1.00 77.06 76 ALA A O 1
ATOM 601 N N . VAL A 1 77 ? 32.429 -5.582 -8.296 1.00 76.44 77 VAL A N 1
ATOM 602 C CA . VAL A 1 77 ? 32.150 -6.985 -7.941 1.00 76.44 77 VAL A CA 1
ATOM 603 C C . VAL A 1 77 ? 33.359 -7.870 -8.232 1.00 76.44 77 VAL A C 1
ATOM 605 O O . VAL A 1 77 ? 33.713 -8.688 -7.384 1.00 76.44 77 VAL A O 1
ATOM 608 N N . ASP A 1 78 ? 34.037 -7.676 -9.362 1.00 78.44 78 ASP A N 1
ATOM 609 C CA . ASP A 1 78 ? 35.269 -8.401 -9.691 1.00 78.44 78 ASP A CA 1
ATOM 610 C C . ASP A 1 78 ? 36.388 -8.085 -8.676 1.00 78.44 78 ASP A C 1
ATOM 612 O O . ASP A 1 78 ? 36.871 -8.967 -7.961 1.00 78.44 78 ASP A O 1
ATOM 616 N N . ALA A 1 79 ? 36.673 -6.794 -8.461 1.00 76.00 79 ALA A N 1
ATOM 617 C CA . ALA A 1 79 ? 37.643 -6.325 -7.468 1.00 76.00 79 ALA A CA 1
ATOM 618 C C . ALA A 1 79 ? 37.262 -6.638 -6.002 1.00 76.00 79 ALA A C 1
ATOM 620 O O . ALA A 1 79 ? 38.110 -6.559 -5.110 1.00 76.00 79 ALA A O 1
ATOM 621 N N . SER A 1 80 ? 36.004 -7.002 -5.714 1.00 76.69 80 SER A N 1
ATOM 622 C CA . SER A 1 80 ? 35.580 -7.367 -4.355 1.00 76.69 80 SER A CA 1
ATOM 623 C C . SER A 1 80 ? 36.224 -8.668 -3.860 1.00 76.69 80 SER A C 1
ATOM 625 O O . SER A 1 80 ? 36.364 -8.838 -2.643 1.00 76.69 80 SER A O 1
ATOM 627 N N . GLY A 1 81 ? 36.589 -9.571 -4.780 1.00 71.19 81 GLY A N 1
ATOM 628 C CA . GLY A 1 81 ? 37.083 -10.925 -4.516 1.00 71.19 81 GLY A CA 1
ATOM 629 C C . GLY A 1 81 ? 36.011 -11.960 -4.133 1.00 71.19 81 GLY A C 1
ATOM 630 O O . GLY A 1 81 ? 36.285 -13.155 -4.227 1.00 71.19 81 GLY A O 1
ATOM 631 N N . THR A 1 82 ? 34.795 -11.527 -3.766 1.00 74.94 82 THR A N 1
ATOM 632 C CA . THR A 1 82 ? 33.706 -12.338 -3.164 1.00 74.94 82 THR A CA 1
ATOM 633 C C . THR A 1 82 ? 33.510 -13.695 -3.854 1.00 74.94 82 THR A C 1
ATOM 635 O O . THR A 1 82 ? 33.105 -13.759 -5.011 1.00 74.94 82 THR A O 1
ATOM 638 N N . ALA A 1 83 ? 33.871 -14.800 -3.202 1.00 68.25 83 ALA A N 1
ATOM 639 C CA . ALA A 1 83 ? 34.051 -16.101 -3.856 1.00 68.25 83 ALA A CA 1
ATOM 640 C C . ALA A 1 83 ? 32.734 -16.872 -4.063 1.00 68.25 83 ALA A C 1
ATOM 642 O O . ALA A 1 83 ? 32.599 -17.620 -5.033 1.00 68.25 83 ALA A O 1
ATOM 643 N N . GLY A 1 84 ? 31.759 -16.670 -3.176 1.00 75.38 84 GLY A N 1
ATOM 644 C CA . GLY A 1 84 ? 30.415 -17.239 -3.249 1.00 75.38 84 GLY A CA 1
ATOM 645 C C . GLY A 1 84 ? 29.435 -16.450 -4.124 1.00 75.38 84 GLY A C 1
ATOM 646 O O . GLY A 1 84 ? 28.279 -16.858 -4.231 1.00 75.38 84 GLY A O 1
ATOM 647 N N . ALA A 1 85 ? 29.856 -15.344 -4.741 1.00 77.75 85 ALA A N 1
ATOM 648 C CA . ALA A 1 85 ? 29.012 -14.542 -5.622 1.00 77.75 85 ALA A CA 1
ATOM 649 C C . ALA A 1 85 ? 29.017 -15.092 -7.060 1.00 77.75 85 ALA A C 1
ATOM 651 O O . ALA A 1 85 ? 30.035 -15.039 -7.756 1.00 77.75 85 ALA A O 1
ATOM 652 N N . ALA A 1 86 ? 27.864 -15.567 -7.539 1.00 81.38 86 ALA A N 1
ATOM 653 C CA . ALA A 1 86 ? 27.617 -15.686 -8.976 1.00 81.38 86 ALA A CA 1
ATOM 654 C C . ALA A 1 86 ? 27.124 -14.333 -9.519 1.00 81.38 86 ALA A C 1
ATOM 656 O O . ALA A 1 86 ? 26.300 -13.684 -8.874 1.00 81.38 86 ALA A O 1
ATOM 657 N N . LEU A 1 87 ? 27.607 -13.903 -10.689 1.00 78.94 87 LEU A N 1
ATOM 658 C CA . LEU A 1 87 ? 27.262 -12.610 -11.296 1.00 78.94 87 LEU A CA 1
ATOM 659 C C . LEU A 1 87 ? 26.566 -12.810 -12.643 1.00 78.94 87 LEU A C 1
ATOM 661 O O . LEU A 1 87 ? 27.177 -13.311 -13.587 1.00 78.94 87 LEU A O 1
ATOM 665 N N . LEU A 1 88 ? 25.315 -12.357 -12.725 1.00 77.50 88 LEU A N 1
ATOM 666 C CA . LEU A 1 88 ? 24.502 -12.291 -13.934 1.00 77.50 88 LEU A CA 1
ATOM 667 C C . LEU A 1 88 ? 24.202 -10.825 -14.280 1.00 77.50 88 LEU A C 1
ATOM 669 O O . LEU A 1 88 ? 23.729 -10.054 -13.442 1.00 77.50 88 LEU A O 1
ATOM 673 N N . VAL A 1 89 ? 24.447 -10.448 -15.529 1.00 68.69 89 VAL A N 1
ATOM 674 C CA . VAL A 1 89 ? 24.109 -9.133 -16.087 1.00 68.69 89 VAL A CA 1
ATOM 675 C C . VAL A 1 89 ? 23.052 -9.346 -17.162 1.00 68.69 89 VAL A C 1
ATOM 677 O O . VAL A 1 89 ? 23.319 -10.075 -18.115 1.00 68.69 89 VAL A O 1
ATOM 680 N N . THR A 1 90 ? 21.868 -8.745 -17.026 1.00 62.56 90 THR A N 1
ATOM 681 C CA . THR A 1 90 ? 20.850 -8.820 -18.089 1.00 62.56 90 THR A CA 1
ATOM 682 C C . THR A 1 90 ? 21.210 -7.875 -19.232 1.00 62.56 90 THR A C 1
ATOM 684 O O . THR A 1 90 ? 21.765 -6.800 -19.000 1.00 62.56 90 THR A O 1
ATOM 687 N N . ALA A 1 91 ? 20.929 -8.254 -20.470 1.00 54.22 91 ALA A N 1
ATOM 688 C CA . ALA A 1 91 ? 20.965 -7.367 -21.622 1.00 54.22 91 ALA A CA 1
ATOM 689 C C . ALA A 1 91 ? 19.620 -6.628 -21.751 1.00 54.22 91 ALA A C 1
ATOM 691 O O . ALA A 1 91 ? 18.580 -7.214 -21.441 1.00 54.22 91 ALA A O 1
ATOM 692 N N . PRO A 1 92 ? 19.614 -5.370 -22.240 1.00 48.53 92 PRO A N 1
ATOM 693 C CA . PRO A 1 92 ? 18.385 -4.612 -22.459 1.00 48.53 92 PRO A CA 1
ATOM 694 C C . PRO A 1 92 ? 17.411 -5.403 -23.339 1.00 48.53 92 PRO A C 1
ATOM 696 O O . PRO A 1 92 ? 17.684 -5.647 -24.513 1.00 48.53 92 PRO A O 1
ATOM 699 N N . ARG A 1 93 ? 16.289 -5.811 -22.732 1.00 47.34 93 ARG A N 1
ATOM 700 C CA . ARG A 1 93 ? 15.288 -6.732 -23.296 1.00 47.34 93 ARG A CA 1
ATOM 701 C C . ARG A 1 93 ? 15.012 -6.550 -24.794 1.00 47.34 93 ARG A C 1
ATOM 703 O O . ARG A 1 93 ? 14.426 -5.548 -25.202 1.00 47.34 93 ARG A O 1
ATOM 710 N N . HIS A 1 94 ? 15.278 -7.606 -25.559 1.00 34.59 94 HIS A N 1
ATOM 711 C CA . HIS A 1 94 ? 14.598 -7.865 -26.827 1.00 34.59 94 HIS A CA 1
ATOM 712 C C . HIS A 1 94 ? 13.337 -8.730 -26.630 1.00 34.59 94 HIS A C 1
ATOM 714 O O . HIS A 1 94 ? 12.870 -8.947 -25.508 1.00 34.59 94 HIS A O 1
ATOM 720 N N . ASP A 1 95 ? 12.718 -9.116 -27.743 1.00 37.03 95 ASP A N 1
ATOM 721 C CA . ASP A 1 95 ? 11.341 -9.589 -27.814 1.00 37.03 95 ASP A CA 1
ATOM 722 C C . ASP A 1 95 ? 11.052 -10.925 -27.112 1.00 37.03 95 ASP A C 1
ATOM 724 O O . ASP A 1 95 ? 11.933 -11.690 -26.718 1.00 37.03 95 ASP A O 1
ATOM 728 N N . ARG A 1 96 ? 9.756 -11.239 -26.994 1.00 36.78 96 ARG A N 1
ATOM 729 C CA . ARG A 1 96 ? 9.201 -12.354 -26.193 1.00 36.78 96 ARG A CA 1
ATOM 730 C C . ARG A 1 96 ? 9.654 -13.772 -26.602 1.00 36.78 96 ARG A C 1
ATOM 732 O O . ARG A 1 96 ? 9.228 -14.729 -25.958 1.00 36.78 96 ARG A O 1
ATOM 739 N N . GLY A 1 97 ? 10.506 -13.916 -27.619 1.00 39.66 97 GLY A N 1
ATOM 740 C CA . GLY A 1 97 ? 11.213 -15.160 -27.940 1.00 39.66 97 GLY A CA 1
ATOM 741 C C . GLY A 1 97 ? 12.427 -15.430 -27.037 1.00 39.66 97 GLY A C 1
ATOM 742 O O . GLY A 1 97 ? 12.620 -16.564 -26.596 1.00 39.66 97 GLY A O 1
ATOM 743 N N . ASP A 1 98 ? 13.203 -14.400 -26.680 1.00 39.09 98 ASP A N 1
ATOM 744 C CA . ASP A 1 98 ? 14.498 -14.569 -25.993 1.00 39.09 98 ASP A CA 1
ATOM 745 C C . ASP A 1 98 ? 14.398 -14.780 -24.476 1.00 39.09 98 ASP A C 1
ATOM 747 O O . ASP A 1 98 ? 15.380 -15.129 -23.814 1.00 39.09 98 ASP A O 1
ATOM 751 N N . ALA A 1 99 ? 13.174 -14.763 -23.939 1.00 40.12 99 ALA A N 1
ATOM 752 C CA . ALA A 1 99 ? 12.867 -15.311 -22.618 1.00 40.12 99 ALA A CA 1
ATOM 753 C C . ALA A 1 99 ? 13.358 -16.769 -22.441 1.00 40.12 99 ALA A C 1
ATOM 755 O O . ALA A 1 99 ? 13.487 -17.237 -21.313 1.00 40.12 99 ALA A O 1
ATOM 756 N N . GLY A 1 100 ? 13.658 -17.495 -23.527 1.00 38.88 100 GLY A N 1
ATOM 757 C CA . GLY A 1 100 ? 14.155 -18.869 -23.491 1.00 38.88 100 GLY A CA 1
ATOM 758 C C . GLY A 1 100 ? 15.522 -19.080 -22.819 1.00 38.88 100 GLY A C 1
ATOM 759 O O . GLY A 1 100 ? 15.682 -20.093 -22.139 1.00 38.88 100 GLY A O 1
ATOM 760 N N . ARG A 1 101 ? 16.509 -18.179 -22.975 1.00 40.84 101 ARG A N 1
ATOM 761 C CA . ARG A 1 101 ? 17.902 -18.481 -22.559 1.00 40.84 101 ARG A CA 1
ATOM 762 C C . ARG A 1 101 ? 18.175 -18.266 -21.071 1.00 40.84 101 ARG A C 1
ATOM 764 O O . ARG A 1 101 ? 18.658 -19.184 -20.410 1.00 40.84 101 ARG A O 1
ATOM 771 N N . VAL A 1 102 ? 17.828 -17.113 -20.498 1.00 43.72 102 VAL A N 1
ATOM 772 C CA . VAL A 1 102 ? 18.070 -16.871 -19.061 1.00 43.72 102 VAL A CA 1
ATOM 773 C C . VAL A 1 102 ? 16.936 -17.325 -18.155 1.00 43.72 102 VAL A C 1
ATOM 775 O O . VAL A 1 102 ? 17.218 -17.709 -17.023 1.00 43.72 102 VAL A O 1
ATOM 778 N N . ALA A 1 103 ? 15.702 -17.497 -18.643 1.00 46.59 103 ALA A N 1
ATOM 779 C CA . ALA A 1 103 ? 14.749 -18.323 -17.897 1.00 46.59 103 ALA A CA 1
ATOM 780 C C . ALA A 1 103 ? 15.175 -19.806 -17.851 1.00 46.59 103 ALA A C 1
ATOM 782 O O . ALA A 1 103 ? 14.675 -20.530 -16.992 1.00 46.59 103 ALA A O 1
ATOM 783 N N . ALA A 1 104 ? 16.096 -20.266 -18.716 1.00 49.47 104 ALA A N 1
ATOM 784 C CA . ALA A 1 104 ? 16.755 -21.568 -18.585 1.00 49.47 104 ALA A CA 1
ATOM 785 C C . ALA A 1 104 ? 17.954 -21.522 -17.618 1.00 49.47 104 ALA A C 1
ATOM 787 O O . ALA A 1 104 ? 17.960 -22.284 -16.655 1.00 49.47 104 ALA A O 1
ATOM 788 N N . LEU A 1 105 ? 18.900 -20.584 -17.760 1.00 53.38 105 LEU A N 1
ATOM 789 C CA . LEU A 1 105 ? 20.032 -20.457 -16.818 1.00 53.38 105 LEU A CA 1
ATOM 790 C C . LEU A 1 105 ? 19.575 -20.169 -15.368 1.00 53.38 105 LEU A C 1
ATOM 792 O O . LEU A 1 105 ? 20.126 -20.716 -14.414 1.00 53.38 105 LEU A O 1
ATOM 796 N N . LEU A 1 106 ? 18.490 -19.412 -15.168 1.00 54.72 106 LEU A N 1
ATOM 797 C CA . LEU A 1 106 ? 17.847 -19.229 -13.856 1.00 54.72 106 LEU A CA 1
ATOM 798 C C . LEU A 1 106 ? 17.066 -20.464 -13.363 1.00 54.72 106 LEU A C 1
ATOM 800 O O . LEU A 1 106 ? 16.605 -20.453 -12.222 1.00 54.72 106 LEU A O 1
ATOM 804 N N . ARG A 1 107 ? 16.887 -21.518 -14.168 1.00 59.44 107 ARG A N 1
ATOM 805 C CA . ARG A 1 107 ? 16.436 -22.847 -13.700 1.00 59.44 107 ARG A CA 1
ATOM 806 C C . ARG A 1 107 ? 17.614 -23.758 -13.351 1.00 59.44 107 ARG A C 1
ATOM 808 O O . ARG A 1 107 ? 17.437 -24.663 -12.542 1.00 59.44 107 ARG A O 1
ATOM 815 N N . GLU A 1 108 ? 18.791 -23.519 -13.930 1.00 65.25 108 GLU A N 1
ATOM 816 C CA . GLU A 1 108 ? 20.035 -24.212 -13.569 1.00 65.25 108 GLU A CA 1
ATOM 817 C C . GLU A 1 108 ? 20.595 -23.718 -12.227 1.00 65.25 108 GLU A C 1
ATOM 819 O O . GLU A 1 108 ? 21.111 -24.519 -11.448 1.00 65.25 108 GLU A O 1
ATOM 824 N N . VAL A 1 109 ? 20.419 -22.429 -11.902 1.00 70.88 109 VAL A N 1
ATOM 825 C CA . VAL A 1 109 ? 20.603 -21.901 -10.537 1.00 70.88 109 VAL A CA 1
ATOM 826 C C . VAL A 1 109 ? 19.599 -22.577 -9.591 1.00 70.88 109 VAL A C 1
ATOM 828 O O . VAL A 1 109 ? 18.394 -22.343 -9.737 1.00 70.88 109 VAL A O 1
ATOM 831 N N . PRO A 1 110 ? 20.043 -23.351 -8.579 1.00 78.94 110 PRO A N 1
ATOM 832 C CA . PRO A 1 110 ? 19.132 -23.976 -7.626 1.00 78.94 110 PRO A CA 1
ATOM 833 C C . PRO A 1 110 ? 18.283 -22.928 -6.897 1.00 78.94 110 PRO A C 1
ATOM 835 O O . PRO A 1 110 ? 18.798 -21.903 -6.457 1.00 78.94 110 PRO A O 1
ATOM 838 N N . SER A 1 111 ? 16.993 -23.200 -6.685 1.00 76.12 111 SER A N 1
ATOM 839 C CA . SER A 1 111 ? 16.077 -22.292 -5.965 1.00 76.12 111 SER A CA 1
ATOM 840 C C . SER A 1 111 ? 16.448 -22.058 -4.489 1.00 76.12 111 SER A C 1
ATOM 842 O O . SER A 1 111 ? 15.892 -21.174 -3.837 1.00 76.12 111 SER A O 1
ATOM 844 N N . THR A 1 112 ? 17.410 -22.824 -3.967 1.00 80.25 112 THR A N 1
ATOM 845 C CA . THR A 1 112 ? 18.057 -22.630 -2.664 1.00 80.25 112 THR A CA 1
ATOM 846 C C . THR A 1 112 ? 19.113 -21.518 -2.655 1.00 80.25 112 THR A C 1
ATOM 848 O O . THR A 1 112 ? 19.496 -21.081 -1.567 1.00 80.25 112 THR A O 1
ATOM 851 N N . VAL A 1 113 ? 19.583 -21.049 -3.816 1.00 85.12 113 VAL A N 1
ATOM 852 C CA . VAL A 1 113 ? 20.524 -19.926 -3.938 1.00 85.12 113 VAL A CA 1
ATOM 853 C C . VAL A 1 113 ? 19.725 -18.613 -3.968 1.00 85.12 113 VAL A C 1
ATOM 855 O O . VAL A 1 113 ? 18.924 -18.416 -4.887 1.00 85.12 113 VAL A O 1
ATOM 858 N N . PRO A 1 114 ? 19.894 -17.710 -2.983 1.00 88.25 114 PRO A N 1
ATOM 859 C CA . PRO A 1 114 ? 19.187 -16.438 -2.963 1.00 88.25 114 PRO A CA 1
ATOM 860 C C . PRO A 1 114 ? 19.603 -15.520 -4.121 1.00 88.25 114 PRO A C 1
ATOM 862 O O . PRO A 1 114 ? 20.775 -15.466 -4.500 1.00 88.25 114 PRO A O 1
ATOM 865 N N . ARG A 1 115 ? 18.639 -14.768 -4.662 1.00 88.81 115 ARG A N 1
ATOM 866 C CA . ARG A 1 115 ? 18.839 -13.805 -5.759 1.00 88.81 115 ARG A CA 1
ATOM 867 C C . ARG A 1 115 ? 18.831 -12.372 -5.238 1.00 88.81 115 ARG A C 1
ATOM 869 O O . ARG A 1 115 ? 17.889 -11.964 -4.560 1.00 88.81 115 ARG A O 1
ATOM 876 N N . ILE A 1 116 ? 19.863 -11.614 -5.578 1.00 89.19 116 ILE A N 1
ATOM 877 C CA . ILE A 1 116 ? 20.072 -10.228 -5.162 1.00 89.19 116 ILE A CA 1
ATOM 878 C C . ILE A 1 116 ? 20.019 -9.355 -6.413 1.00 89.19 116 ILE A C 1
ATOM 880 O O . ILE A 1 116 ? 20.960 -9.332 -7.201 1.00 89.19 116 ILE A O 1
ATOM 884 N N . PHE A 1 117 ? 18.908 -8.657 -6.618 1.00 85.69 117 PHE A N 1
ATOM 885 C CA . PHE A 1 117 ? 18.746 -7.728 -7.735 1.00 85.69 117 PHE A CA 1
ATOM 886 C C . PHE A 1 117 ? 19.350 -6.366 -7.379 1.00 85.69 117 PHE A C 1
ATOM 888 O O . PHE A 1 117 ? 19.061 -5.834 -6.309 1.00 85.69 117 PHE A O 1
ATOM 895 N N . LEU A 1 118 ? 20.154 -5.779 -8.263 1.00 84.44 118 LEU A N 1
ATOM 896 C CA . LEU A 1 118 ? 20.679 -4.421 -8.096 1.00 84.44 118 LEU A CA 1
ATOM 897 C C . LEU A 1 118 ? 19.858 -3.407 -8.892 1.00 84.44 118 LEU A C 1
ATOM 899 O O . LEU A 1 118 ? 19.433 -3.696 -10.008 1.00 84.44 118 LEU A O 1
ATOM 903 N N . ALA A 1 119 ? 19.670 -2.214 -8.327 1.00 79.06 119 ALA A N 1
ATOM 904 C CA . ALA A 1 119 ? 19.157 -1.048 -9.044 1.00 79.06 119 ALA A CA 1
ATOM 905 C C . ALA A 1 119 ? 19.746 0.260 -8.495 1.00 79.06 119 ALA A C 1
ATOM 907 O O . ALA A 1 119 ? 20.083 0.366 -7.314 1.00 79.06 119 ALA A O 1
ATOM 908 N N . SER A 1 120 ? 19.821 1.286 -9.340 1.00 70.88 120 SER A N 1
ATOM 909 C CA . SER A 1 120 ? 20.148 2.654 -8.926 1.00 70.88 120 SER A CA 1
ATOM 910 C C . SER A 1 120 ? 18.965 3.342 -8.237 1.00 70.88 120 SER A C 1
ATOM 912 O O . SER A 1 120 ? 17.818 3.203 -8.668 1.00 70.88 120 SER A O 1
ATOM 914 N N . GLY A 1 121 ? 19.240 4.153 -7.218 1.00 71.25 121 GLY A N 1
ATOM 915 C CA . GLY A 1 121 ? 18.255 5.027 -6.585 1.00 71.25 121 GLY A CA 1
ATOM 916 C C . GLY A 1 121 ? 18.901 6.194 -5.843 1.00 71.25 121 GLY A C 1
ATOM 917 O O . GLY A 1 121 ? 20.104 6.412 -5.913 1.00 71.25 121 GLY A O 1
ATOM 918 N N . SER A 1 122 ? 18.096 6.971 -5.119 1.00 66.06 122 SER A N 1
ATOM 919 C CA . SER A 1 122 ? 18.575 8.136 -4.358 1.00 66.06 122 SER A CA 1
ATOM 920 C C . SER A 1 122 ? 19.128 7.792 -2.968 1.00 66.06 122 SER A C 1
ATOM 922 O O . SER A 1 122 ? 19.602 8.685 -2.262 1.00 66.06 122 SER A O 1
ATOM 924 N N . ARG A 1 123 ? 19.025 6.523 -2.547 1.00 75.56 123 ARG A N 1
ATOM 925 C CA . ARG A 1 123 ? 19.476 5.997 -1.251 1.00 75.56 123 ARG A CA 1
ATOM 926 C C . ARG A 1 123 ? 19.905 4.539 -1.384 1.00 75.56 123 ARG A C 1
ATOM 928 O O . ARG A 1 123 ? 19.269 3.779 -2.109 1.00 75.56 123 ARG A O 1
ATOM 935 N N . THR A 1 124 ? 20.924 4.146 -0.623 1.00 80.81 124 THR A N 1
ATOM 936 C CA . THR A 1 124 ? 21.292 2.741 -0.428 1.00 80.81 124 THR A CA 1
ATOM 937 C C . THR A 1 124 ? 20.335 2.091 0.573 1.00 80.81 124 THR A C 1
ATOM 939 O O . THR A 1 124 ? 20.397 2.377 1.771 1.00 80.81 124 THR A O 1
ATOM 942 N N . GLU A 1 125 ? 19.428 1.246 0.083 1.00 87.44 125 GLU A N 1
ATOM 943 C CA . GLU A 1 125 ? 18.394 0.574 0.881 1.00 87.44 125 GLU A CA 1
ATOM 944 C C . GLU A 1 125 ? 17.907 -0.742 0.246 1.00 87.44 125 GLU A C 1
ATOM 946 O O . GLU A 1 125 ? 17.954 -0.946 -0.965 1.00 87.44 125 GLU A O 1
ATOM 951 N N . TRP A 1 126 ? 17.422 -1.656 1.082 1.00 87.12 126 TRP A N 1
ATOM 952 C CA . TRP A 1 126 ? 16.967 -2.989 0.701 1.00 87.12 126 TRP A CA 1
ATOM 953 C C . TRP A 1 126 ? 15.442 -3.052 0.553 1.00 87.12 126 TRP A C 1
ATOM 955 O O . TRP A 1 126 ? 14.690 -2.851 1.511 1.00 87.12 126 TRP A O 1
ATOM 965 N N . THR A 1 127 ? 14.998 -3.419 -0.648 1.00 85.81 127 THR A N 1
ATOM 966 C CA . THR A 1 127 ? 13.621 -3.785 -0.998 1.00 85.81 127 THR A CA 1
ATOM 967 C C . THR A 1 127 ? 13.455 -5.304 -0.882 1.00 85.81 127 THR A C 1
ATOM 969 O O . THR A 1 127 ? 14.083 -6.063 -1.616 1.00 85.81 127 THR A O 1
ATOM 972 N N . VAL A 1 128 ? 12.586 -5.767 0.020 1.00 86.81 128 VAL A N 1
ATOM 973 C CA . VAL A 1 128 ? 12.410 -7.203 0.345 1.00 86.81 128 VAL A CA 1
ATOM 974 C C . VAL A 1 128 ? 10.982 -7.720 0.086 1.00 86.81 128 VAL A C 1
ATOM 976 O O . VAL A 1 128 ? 10.436 -8.527 0.842 1.00 86.81 128 VAL A O 1
ATOM 979 N N . SER A 1 129 ? 10.336 -7.195 -0.962 1.00 80.31 129 SER A N 1
ATOM 980 C CA . SER A 1 129 ? 8.969 -7.559 -1.379 1.00 80.31 129 SER A CA 1
ATOM 981 C C . SER A 1 129 ? 8.497 -6.784 -2.613 1.00 80.31 129 SER A C 1
ATOM 983 O O . SER A 1 129 ? 8.961 -5.670 -2.860 1.00 80.31 129 SER A O 1
ATOM 985 N N . VAL A 1 130 ? 7.460 -7.302 -3.267 1.00 79.06 130 VAL A N 1
ATOM 986 C CA . VAL A 1 130 ? 6.659 -6.664 -4.329 1.00 79.06 130 VAL A CA 1
ATOM 987 C C . VAL A 1 130 ? 5.154 -6.822 -4.028 1.00 79.06 130 VAL A C 1
ATOM 989 O O . VAL A 1 130 ? 4.798 -7.573 -3.120 1.00 79.06 130 VAL A O 1
ATOM 992 N N . PRO A 1 131 ? 4.226 -6.149 -4.736 1.00 73.38 131 PRO A N 1
ATOM 993 C CA . PRO A 1 131 ? 2.788 -6.339 -4.526 1.00 73.38 131 PRO A CA 1
ATOM 994 C C . PRO A 1 131 ? 2.342 -7.809 -4.570 1.00 73.38 131 PRO A C 1
ATOM 996 O O . PRO A 1 131 ? 2.321 -8.426 -5.629 1.00 73.38 131 PRO A O 1
ATOM 999 N N . GLY A 1 132 ? 1.945 -8.345 -3.412 1.00 71.25 132 GLY A N 1
ATOM 1000 C CA . GLY A 1 132 ? 1.466 -9.723 -3.249 1.00 71.25 132 GLY A CA 1
ATOM 1001 C C . GLY A 1 132 ? 2.520 -10.764 -2.845 1.00 71.25 132 GLY A C 1
ATOM 1002 O O . GLY A 1 132 ? 2.139 -11.773 -2.261 1.00 71.25 132 GLY A O 1
ATOM 1003 N N . ASP A 1 133 ? 3.816 -10.509 -3.059 1.00 80.75 133 ASP A N 1
ATOM 1004 C CA . ASP A 1 133 ? 4.892 -11.486 -2.830 1.00 80.75 133 ASP A CA 1
ATOM 1005 C C . ASP A 1 133 ? 6.060 -10.911 -2.009 1.00 80.75 133 ASP A C 1
ATOM 1007 O O . ASP A 1 133 ? 6.440 -9.744 -2.127 1.00 80.75 133 ASP A O 1
ATOM 1011 N N . VAL A 1 134 ? 6.628 -11.732 -1.121 1.00 84.12 134 VAL A N 1
ATOM 1012 C CA . VAL A 1 134 ? 7.504 -11.274 -0.029 1.00 84.12 134 VAL A CA 1
ATOM 1013 C C . VAL A 1 134 ? 8.719 -12.188 0.129 1.00 84.12 134 VAL A C 1
ATOM 1015 O O . VAL A 1 134 ? 8.587 -13.413 0.092 1.00 84.12 134 VAL A O 1
ATOM 1018 N N . THR A 1 135 ? 9.897 -11.594 0.342 1.00 88.19 135 THR A N 1
ATOM 1019 C CA . THR A 1 135 ? 11.143 -12.306 0.668 1.00 88.19 135 THR A CA 1
ATOM 1020 C C . THR A 1 135 ? 10.961 -13.191 1.913 1.00 88.19 135 THR A C 1
ATOM 1022 O O . THR A 1 135 ? 10.335 -12.755 2.877 1.00 88.19 135 THR A O 1
ATOM 1025 N N . PRO A 1 136 ? 11.496 -14.427 1.958 1.00 89.00 136 PRO A N 1
ATOM 1026 C CA . PRO A 1 136 ? 11.355 -15.280 3.136 1.00 89.00 136 PRO A CA 1
ATOM 1027 C C . PRO A 1 136 ? 12.088 -14.710 4.360 1.00 89.00 136 PRO A C 1
ATOM 1029 O O . PRO A 1 136 ? 13.177 -14.137 4.249 1.00 89.00 136 PRO A O 1
ATOM 1032 N N . LEU A 1 137 ? 11.504 -14.925 5.541 1.00 88.44 137 LEU A N 1
ATOM 1033 C CA . LEU A 1 137 ? 11.929 -14.354 6.822 1.00 88.44 137 LEU A CA 1
ATOM 1034 C C . LEU A 1 137 ? 13.417 -14.571 7.144 1.00 88.44 137 LEU A C 1
ATOM 1036 O O . LEU A 1 137 ? 14.061 -13.655 7.656 1.00 88.44 137 LEU A O 1
ATOM 1040 N N . TRP A 1 138 ? 13.986 -15.736 6.815 1.00 90.25 138 TRP A N 1
ATOM 1041 C CA . TRP A 1 138 ? 15.411 -16.010 7.050 1.00 90.25 138 TRP A CA 1
ATOM 1042 C C . TRP A 1 138 ? 16.333 -15.011 6.328 1.00 90.25 138 TRP A C 1
ATOM 1044 O O . TRP A 1 138 ? 17.245 -14.468 6.948 1.00 90.25 138 TRP A O 1
ATOM 1054 N N . LEU A 1 139 ? 16.060 -14.705 5.053 1.00 90.25 139 LEU A N 1
ATOM 1055 C CA . LEU A 1 139 ? 16.887 -13.799 4.249 1.00 90.25 139 LEU A CA 1
ATOM 1056 C C . LEU A 1 139 ? 16.715 -12.347 4.711 1.00 90.25 139 LEU A C 1
ATOM 1058 O O . LEU A 1 139 ? 17.667 -11.575 4.695 1.00 90.25 139 LEU A O 1
ATOM 1062 N N . VAL A 1 140 ? 15.529 -11.980 5.201 1.00 91.19 140 VAL A N 1
ATOM 1063 C CA . VAL A 1 140 ? 15.284 -10.635 5.740 1.00 91.19 140 VAL A CA 1
ATOM 1064 C C . VAL A 1 140 ? 15.908 -10.429 7.118 1.00 91.19 140 VAL A C 1
ATOM 1066 O O . VAL A 1 140 ? 16.410 -9.339 7.377 1.00 91.19 140 VAL A O 1
ATOM 1069 N N . ARG A 1 141 ? 15.966 -11.454 7.983 1.00 91.25 141 ARG A N 1
ATOM 1070 C CA . ARG A 1 141 ? 16.779 -11.390 9.214 1.00 91.25 141 ARG A CA 1
ATOM 1071 C C . ARG A 1 141 ? 18.267 -11.260 8.904 1.00 91.25 141 ARG A C 1
ATOM 1073 O O . ARG A 1 141 ? 18.942 -10.472 9.554 1.00 91.25 141 ARG A O 1
ATOM 1080 N N . LEU A 1 142 ? 18.750 -12.002 7.908 1.00 90.31 142 LEU A N 1
ATOM 1081 C CA . LEU A 1 142 ? 20.139 -11.952 7.462 1.00 90.31 142 LEU A CA 1
ATOM 1082 C C . LEU A 1 142 ? 20.491 -10.545 6.950 1.00 90.31 142 LEU A C 1
ATOM 1084 O O . LEU A 1 142 ? 21.424 -9.930 7.460 1.00 90.31 142 LEU A O 1
ATOM 1088 N N . ILE A 1 143 ? 19.675 -9.974 6.056 1.00 91.06 143 ILE A N 1
ATOM 1089 C CA . ILE A 1 143 ? 19.829 -8.584 5.594 1.00 91.06 143 ILE A CA 1
ATOM 1090 C C . ILE A 1 143 ? 19.744 -7.590 6.767 1.00 91.06 143 ILE A C 1
ATOM 1092 O O . ILE A 1 143 ? 20.559 -6.680 6.837 1.00 91.06 143 ILE A O 1
ATOM 1096 N N . ALA A 1 144 ? 18.822 -7.770 7.720 1.00 90.12 144 ALA A N 1
ATOM 1097 C CA . ALA A 1 144 ? 18.702 -6.896 8.895 1.00 90.12 144 ALA A CA 1
ATOM 1098 C C . ALA A 1 144 ? 19.891 -6.971 9.872 1.00 90.12 144 ALA A C 1
ATOM 1100 O O . ALA A 1 144 ? 20.027 -6.087 10.715 1.00 90.12 144 ALA A O 1
ATOM 1101 N N . SER A 1 145 ? 20.725 -8.014 9.792 1.00 89.12 145 SER A N 1
ATOM 1102 C CA . SER A 1 145 ? 21.921 -8.158 10.632 1.00 89.12 145 SER A CA 1
ATOM 1103 C C . SER A 1 145 ? 23.163 -7.457 10.067 1.00 89.12 145 SER A C 1
ATOM 1105 O O . SER A 1 145 ? 24.126 -7.245 10.800 1.00 89.12 145 SER A O 1
ATOM 1107 N N . ILE A 1 146 ? 23.132 -7.062 8.789 1.00 89.25 146 ILE A N 1
ATOM 1108 C CA . ILE A 1 146 ? 24.217 -6.341 8.115 1.00 89.25 146 ILE A CA 1
ATOM 1109 C C . ILE A 1 146 ? 24.214 -4.870 8.587 1.00 89.25 146 ILE A C 1
ATOM 1111 O O . ILE A 1 146 ? 23.226 -4.176 8.341 1.00 89.25 146 ILE A O 1
ATOM 1115 N N . PRO A 1 147 ? 25.287 -4.344 9.215 1.00 84.38 147 PRO A N 1
ATOM 1116 C CA . PRO A 1 147 ? 25.307 -2.972 9.743 1.00 84.38 147 PRO A CA 1
ATOM 1117 C C . PRO A 1 147 ? 25.111 -1.885 8.676 1.00 84.38 147 PRO A C 1
ATOM 1119 O O . PRO A 1 147 ? 24.571 -0.814 8.957 1.00 84.38 147 PRO A O 1
ATOM 1122 N N . GLU A 1 148 ? 25.531 -2.165 7.442 1.00 84.38 148 GLU A N 1
ATOM 1123 C CA . GLU A 1 148 ? 25.395 -1.271 6.290 1.00 84.38 148 GLU A CA 1
ATOM 1124 C C . GLU A 1 148 ? 23.979 -1.290 5.677 1.00 84.38 148 GLU A C 1
ATOM 1126 O O . GLU A 1 148 ? 23.639 -0.427 4.864 1.00 84.38 148 GLU A O 1
ATOM 1131 N N . ALA A 1 149 ? 23.139 -2.266 6.035 1.00 80.94 149 ALA A N 1
ATOM 1132 C CA . ALA A 1 149 ? 21.843 -2.487 5.411 1.00 80.94 149 ALA A CA 1
ATOM 1133 C C . ALA A 1 149 ? 20.723 -1.683 6.083 1.00 80.94 149 ALA A C 1
ATOM 1135 O O . ALA A 1 149 ? 20.440 -1.811 7.273 1.00 80.94 149 ALA A O 1
ATOM 1136 N N . ARG A 1 150 ? 19.991 -0.907 5.279 1.00 87.25 150 ARG A N 1
ATOM 1137 C CA . ARG A 1 150 ? 18.729 -0.277 5.686 1.00 87.25 150 ARG A CA 1
ATOM 1138 C C . ARG A 1 150 ? 17.579 -0.928 4.940 1.00 87.25 150 ARG A C 1
ATOM 1140 O O . ARG A 1 150 ? 17.519 -0.832 3.722 1.00 87.25 150 ARG A O 1
ATOM 1147 N N . LEU A 1 151 ? 16.673 -1.592 5.650 1.00 87.75 151 LEU A N 1
ATOM 1148 C CA . LEU A 1 151 ? 15.454 -2.150 5.060 1.00 87.75 151 LEU A CA 1
ATOM 1149 C C . LEU A 1 151 ? 14.423 -1.042 4.824 1.00 87.75 151 LEU A C 1
ATOM 1151 O O . LEU A 1 151 ? 14.124 -0.274 5.741 1.00 87.75 151 LEU A O 1
ATOM 1155 N N . ASN A 1 152 ? 13.820 -0.994 3.634 1.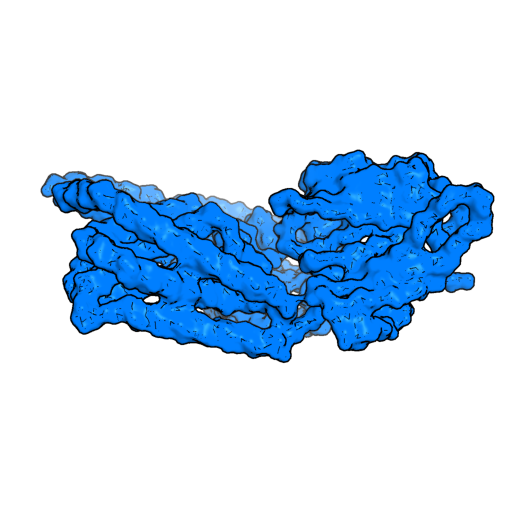00 85.56 152 ASN A N 1
ATOM 1156 C CA . ASN A 1 152 ? 12.676 -0.118 3.386 1.00 85.56 152 ASN A CA 1
ATOM 1157 C C . ASN A 1 152 ? 11.396 -0.746 3.986 1.00 85.56 152 ASN A C 1
ATOM 1159 O O . ASN A 1 152 ? 10.590 -1.389 3.309 1.00 85.56 152 ASN A O 1
ATOM 1163 N N . GLU A 1 153 ? 11.231 -0.568 5.303 1.00 83.69 153 GLU A N 1
ATOM 1164 C CA . GLU A 1 153 ? 10.069 -1.023 6.086 1.00 83.69 153 GLU A CA 1
ATOM 1165 C C . GLU A 1 153 ? 8.733 -0.529 5.501 1.00 83.69 153 GLU A C 1
ATOM 1167 O O . GLU A 1 153 ? 7.725 -1.240 5.537 1.00 83.69 153 GLU A O 1
ATOM 1172 N N . ALA A 1 154 ? 8.729 0.689 4.953 1.00 75.81 154 ALA A N 1
ATOM 1173 C CA . ALA A 1 154 ? 7.567 1.332 4.353 1.00 75.81 154 ALA A CA 1
ATOM 1174 C C . ALA A 1 154 ? 7.107 0.586 3.091 1.00 75.81 154 ALA A C 1
ATOM 1176 O O . ALA A 1 154 ? 5.959 0.143 3.010 1.00 75.81 154 ALA A O 1
ATOM 1177 N N . GLN A 1 155 ? 8.025 0.346 2.152 1.00 77.31 155 GLN A N 1
ATOM 1178 C CA . GLN A 1 155 ? 7.771 -0.410 0.926 1.00 77.31 155 GLN A CA 1
ATOM 1179 C C . GLN A 1 155 ? 7.371 -1.860 1.209 1.00 77.31 155 GLN A C 1
ATOM 1181 O O . GLN A 1 155 ? 6.477 -2.375 0.537 1.00 77.31 155 GLN A O 1
ATOM 1186 N N . LEU A 1 156 ? 7.948 -2.495 2.234 1.00 79.31 156 LEU A N 1
ATOM 1187 C CA . LEU A 1 156 ? 7.556 -3.842 2.657 1.00 79.31 156 LEU A CA 1
ATOM 1188 C C . LEU A 1 156 ? 6.119 -3.909 3.183 1.00 79.31 156 LEU A C 1
ATOM 1190 O O . LEU A 1 156 ? 5.333 -4.773 2.779 1.00 79.31 156 LEU A O 1
ATOM 1194 N N . ASN A 1 157 ? 5.756 -2.999 4.083 1.00 76.69 157 ASN A N 1
ATOM 1195 C CA . ASN A 1 157 ? 4.404 -2.961 4.627 1.00 76.69 157 ASN A CA 1
ATOM 1196 C C . ASN A 1 157 ? 3.376 -2.516 3.563 1.00 76.69 157 ASN A C 1
ATOM 1198 O O . ASN A 1 157 ? 2.229 -2.956 3.614 1.00 76.69 157 ASN A O 1
ATOM 1202 N N . ALA A 1 158 ? 3.785 -1.748 2.546 1.00 73.94 158 ALA A N 1
ATOM 1203 C CA . ALA A 1 158 ? 2.957 -1.421 1.384 1.00 73.94 158 ALA A CA 1
ATOM 1204 C C . ALA A 1 158 ? 2.753 -2.606 0.424 1.00 73.94 158 ALA A C 1
ATOM 1206 O O . ALA A 1 158 ? 1.621 -2.902 0.034 1.00 73.94 158 ALA A O 1
ATOM 1207 N N . ALA A 1 159 ? 3.821 -3.329 0.081 1.00 74.88 159 ALA A N 1
ATOM 1208 C CA . ALA A 1 159 ? 3.798 -4.504 -0.793 1.00 74.88 159 ALA A CA 1
ATOM 1209 C C . ALA A 1 159 ? 2.817 -5.587 -0.310 1.00 74.88 159 ALA A C 1
ATOM 1211 O O . ALA A 1 159 ? 2.009 -6.097 -1.090 1.00 74.88 159 ALA A O 1
ATOM 1212 N N . ARG A 1 160 ? 2.804 -5.840 1.004 1.00 72.62 160 ARG A N 1
ATOM 1213 C CA . ARG A 1 160 ? 1.877 -6.759 1.695 1.00 72.62 160 ARG A CA 1
ATOM 1214 C C . ARG A 1 160 ? 0.402 -6.364 1.640 1.00 72.62 160 ARG A C 1
ATOM 1216 O O . ARG A 1 160 ? -0.459 -7.188 1.932 1.00 72.62 160 ARG A O 1
ATOM 1223 N N . LEU A 1 161 ? 0.109 -5.117 1.284 1.00 70.44 161 LEU A N 1
ATOM 1224 C CA . LEU A 1 161 ? -1.246 -4.590 1.121 1.00 70.44 161 LEU A CA 1
ATOM 1225 C C . LEU A 1 161 ? -1.621 -4.411 -0.360 1.00 70.44 161 LEU A C 1
ATOM 1227 O O . LEU A 1 161 ? -2.671 -3.852 -0.663 1.00 70.44 161 LEU A O 1
ATOM 1231 N N . GLY A 1 162 ? -0.774 -4.894 -1.278 1.00 70.94 162 GLY A N 1
ATOM 1232 C CA . GLY A 1 162 ? -0.927 -4.715 -2.723 1.00 70.94 162 GLY A CA 1
ATOM 1233 C C . GLY A 1 162 ? -0.508 -3.329 -3.229 1.00 70.94 162 GLY A C 1
ATOM 1234 O O . GLY A 1 162 ? -0.731 -3.029 -4.398 1.00 70.94 162 GLY A O 1
ATOM 1235 N N . TYR A 1 163 ? 0.101 -2.498 -2.375 1.00 69.94 163 TYR A N 1
ATOM 1236 C CA . TYR A 1 163 ? 0.432 -1.090 -2.640 1.00 69.94 163 TYR A CA 1
ATOM 1237 C C . TYR A 1 163 ? 1.942 -0.806 -2.706 1.00 69.94 163 TYR A C 1
ATOM 1239 O O . TYR A 1 163 ? 2.361 0.341 -2.585 1.00 69.94 163 TYR A O 1
ATOM 1247 N N . GLY A 1 164 ? 2.778 -1.833 -2.862 1.00 66.75 164 GLY A N 1
ATOM 1248 C CA . GLY A 1 164 ? 4.218 -1.652 -3.063 1.00 66.75 164 GLY A CA 1
ATOM 1249 C C . GLY A 1 164 ? 4.559 -1.175 -4.478 1.00 66.75 164 GLY A C 1
ATOM 1250 O O . GLY A 1 164 ? 3.785 -1.360 -5.420 1.00 66.75 164 GLY A O 1
ATOM 1251 N N . ARG A 1 165 ? 5.764 -0.629 -4.658 1.00 67.94 165 ARG A N 1
ATOM 1252 C CA . ARG A 1 165 ? 6.343 -0.431 -5.992 1.00 67.94 165 ARG A CA 1
ATOM 1253 C C . ARG A 1 165 ? 6.559 -1.797 -6.657 1.00 67.94 165 ARG A C 1
ATOM 1255 O O . ARG A 1 165 ? 7.174 -2.682 -6.062 1.00 67.94 165 ARG A O 1
ATOM 1262 N N . ARG A 1 166 ? 6.047 -1.979 -7.878 1.00 66.56 166 ARG A N 1
ATOM 1263 C CA . ARG A 1 166 ? 6.277 -3.196 -8.673 1.00 66.56 166 ARG A CA 1
ATOM 1264 C C . ARG A 1 166 ? 7.726 -3.256 -9.160 1.00 66.56 166 ARG A C 1
ATOM 1266 O O . ARG A 1 166 ? 8.253 -2.258 -9.640 1.00 66.56 166 ARG A O 1
ATOM 1273 N N . ASN A 1 167 ? 8.315 -4.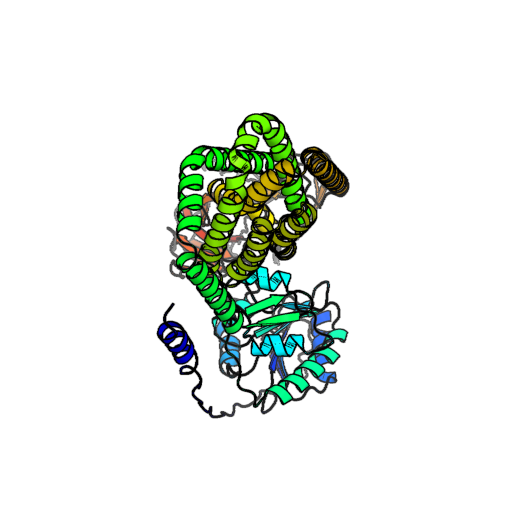444 -9.098 1.00 70.75 167 ASN A N 1
ATOM 1274 C CA . ASN A 1 167 ? 9.555 -4.806 -9.780 1.00 70.75 167 ASN A CA 1
ATOM 1275 C C . ASN A 1 167 ? 9.307 -6.174 -10.437 1.00 70.75 167 ASN A C 1
ATOM 1277 O O . ASN A 1 167 ? 9.248 -7.162 -9.706 1.00 70.75 167 ASN A O 1
ATOM 1281 N N . PRO A 1 168 ? 9.151 -6.261 -11.773 1.00 69.56 168 PRO A N 1
ATOM 1282 C CA . PRO A 1 168 ? 8.808 -7.515 -12.442 1.00 69.56 168 PRO A CA 1
ATOM 1283 C C . PRO A 1 168 ? 9.797 -8.662 -12.194 1.00 69.56 168 PRO A C 1
ATOM 1285 O O . PRO A 1 168 ? 9.364 -9.800 -12.064 1.00 69.56 168 PRO A O 1
ATOM 1288 N N . ALA A 1 169 ? 11.100 -8.381 -12.087 1.00 69.56 169 ALA A N 1
ATOM 1289 C CA . ALA A 1 169 ? 12.121 -9.413 -11.899 1.00 69.56 169 ALA A CA 1
ATOM 1290 C C . ALA A 1 169 ? 12.120 -9.982 -10.466 1.00 69.56 169 ALA A C 1
ATOM 1292 O O . ALA A 1 169 ? 12.265 -11.190 -10.267 1.00 69.56 169 ALA A O 1
ATOM 1293 N N . LEU A 1 170 ? 11.888 -9.123 -9.465 1.00 79.44 170 LEU A N 1
ATOM 1294 C CA . LEU A 1 170 ? 11.703 -9.547 -8.074 1.00 79.44 170 LEU A CA 1
ATOM 1295 C C . LEU A 1 170 ? 10.338 -10.235 -7.866 1.00 79.44 170 LEU A C 1
ATOM 1297 O O . LEU A 1 170 ? 10.257 -11.209 -7.120 1.00 79.44 170 LEU A O 1
ATOM 1301 N N . GLU A 1 171 ? 9.289 -9.770 -8.555 1.00 78.94 171 GLU A N 1
ATOM 1302 C CA . GLU A 1 171 ? 7.946 -10.372 -8.570 1.00 78.94 171 GLU A CA 1
ATOM 1303 C C . GLU A 1 171 ? 7.982 -11.790 -9.154 1.00 78.94 171 GLU A C 1
ATOM 1305 O O . GLU A 1 171 ? 7.523 -12.726 -8.504 1.00 78.94 171 GLU A O 1
ATOM 1310 N N . GLU A 1 172 ? 8.627 -11.987 -10.305 1.00 76.62 172 GLU A N 1
ATOM 1311 C CA . GLU A 1 172 ? 8.798 -13.305 -10.925 1.00 76.62 172 GLU A CA 1
ATOM 1312 C C . GLU A 1 172 ? 9.633 -14.268 -10.061 1.00 76.62 172 GLU A C 1
ATOM 1314 O O . GLU A 1 172 ? 9.263 -15.434 -9.899 1.00 76.62 172 GLU A O 1
ATOM 1319 N N . ALA A 1 173 ? 10.721 -13.794 -9.441 1.00 78.00 173 ALA A N 1
ATOM 1320 C CA . ALA A 1 173 ? 11.557 -14.629 -8.577 1.00 78.00 173 ALA A CA 1
ATOM 1321 C C . ALA A 1 173 ? 10.827 -15.100 -7.302 1.00 78.00 173 ALA A C 1
ATOM 1323 O O . ALA A 1 173 ? 10.902 -16.283 -6.958 1.00 78.00 173 ALA A O 1
ATOM 1324 N N . LEU A 1 174 ? 10.103 -14.201 -6.622 1.00 83.25 174 LEU A N 1
ATOM 1325 C CA . LEU A 1 174 ? 9.365 -14.519 -5.392 1.00 83.25 174 LEU A CA 1
ATOM 1326 C C . LEU A 1 174 ? 8.111 -15.370 -5.664 1.00 83.25 174 LEU A C 1
ATOM 1328 O O . LEU A 1 174 ? 7.851 -16.328 -4.923 1.00 83.25 174 LEU A O 1
ATOM 1332 N N . ALA A 1 175 ? 7.390 -15.096 -6.758 1.00 80.75 175 ALA A N 1
ATOM 1333 C CA . ALA A 1 175 ? 6.271 -15.922 -7.216 1.00 80.75 175 ALA A CA 1
ATOM 1334 C C . ALA A 1 175 ? 6.736 -17.337 -7.613 1.00 80.75 175 ALA A C 1
ATOM 1336 O O . ALA A 1 175 ? 6.079 -18.325 -7.282 1.00 80.75 175 ALA A O 1
ATOM 1337 N N . GLY A 1 176 ? 7.923 -17.455 -8.224 1.00 80.00 176 GLY A N 1
ATOM 1338 C CA . GLY A 1 176 ? 8.617 -18.727 -8.463 1.00 80.00 176 GLY A CA 1
ATOM 1339 C C . GLY A 1 176 ? 9.123 -19.436 -7.196 1.00 80.00 176 GLY A C 1
ATOM 1340 O O . GLY A 1 176 ? 9.720 -20.507 -7.289 1.00 80.00 176 GLY A O 1
ATOM 1341 N N . GLY A 1 177 ? 8.908 -18.858 -6.009 1.00 80.62 177 GLY A N 1
ATOM 1342 C CA . GLY A 1 177 ? 9.302 -19.424 -4.719 1.00 80.62 177 GLY A CA 1
ATOM 1343 C C . GLY A 1 177 ? 10.794 -19.337 -4.402 1.00 80.62 177 GLY A C 1
ATOM 1344 O O . GLY A 1 177 ? 11.229 -19.920 -3.408 1.00 80.62 177 GLY A O 1
ATOM 1345 N N . VAL A 1 178 ? 11.577 -18.615 -5.206 1.00 84.19 178 VAL A N 1
ATOM 1346 C CA . VAL A 1 178 ? 13.006 -18.407 -4.964 1.00 84.19 178 VAL A CA 1
ATOM 1347 C C . VAL A 1 178 ? 13.183 -17.307 -3.922 1.00 84.19 178 VAL A C 1
ATOM 1349 O O . VAL A 1 178 ? 12.522 -16.271 -3.973 1.00 84.19 178 VAL A O 1
ATOM 1352 N N . ALA A 1 179 ? 14.097 -17.505 -2.972 1.00 88.50 179 ALA A N 1
ATOM 1353 C CA . ALA A 1 179 ? 14.452 -16.453 -2.027 1.00 88.50 179 ALA A CA 1
ATOM 1354 C C . ALA A 1 179 ? 15.112 -15.290 -2.783 1.00 88.50 179 ALA A C 1
ATOM 1356 O O . ALA A 1 179 ? 16.187 -15.455 -3.351 1.00 88.50 179 ALA A O 1
ATOM 1357 N N . ALA A 1 180 ? 14.477 -14.121 -2.812 1.00 89.06 180 ALA A N 1
ATOM 1358 C CA . ALA A 1 180 ? 14.985 -12.981 -3.565 1.00 89.06 180 ALA A CA 1
ATOM 1359 C C . ALA A 1 180 ? 14.821 -11.665 -2.805 1.00 89.06 180 ALA A C 1
ATOM 1361 O O . ALA A 1 180 ? 13.865 -11.496 -2.051 1.00 89.06 180 ALA A O 1
ATOM 1362 N N . ALA A 1 181 ? 15.744 -10.733 -3.020 1.00 91.31 181 ALA A N 1
ATOM 1363 C CA . ALA A 1 181 ? 15.705 -9.369 -2.504 1.00 91.31 181 ALA A CA 1
ATOM 1364 C C . ALA A 1 181 ? 16.301 -8.407 -3.542 1.00 91.31 181 ALA A C 1
ATOM 1366 O O . ALA A 1 181 ? 17.040 -8.826 -4.433 1.00 91.31 181 ALA A O 1
ATOM 1367 N N . GLN A 1 182 ? 15.997 -7.118 -3.424 1.00 89.12 182 GLN A N 1
ATOM 1368 C CA . GLN A 1 182 ? 16.600 -6.061 -4.229 1.00 89.12 182 GLN A CA 1
ATOM 1369 C C . GLN A 1 182 ? 17.383 -5.096 -3.334 1.00 89.12 182 GLN A C 1
ATOM 1371 O O . GLN A 1 182 ? 16.864 -4.622 -2.325 1.00 89.12 182 GLN A O 1
ATOM 1376 N N . LEU A 1 183 ? 18.609 -4.775 -3.733 1.00 88.69 183 LEU A N 1
ATOM 1377 C CA . LEU A 1 183 ? 19.424 -3.715 -3.155 1.00 88.69 183 LEU A CA 1
ATOM 1378 C C . LEU A 1 183 ? 19.387 -2.508 -4.097 1.00 88.69 183 LEU A C 1
ATOM 1380 O O . LEU A 1 183 ? 19.874 -2.558 -5.228 1.00 88.69 183 LEU A O 1
ATOM 1384 N N . VAL A 1 184 ? 18.786 -1.425 -3.616 1.00 86.19 184 VAL A N 1
ATOM 1385 C CA . VAL A 1 184 ? 18.875 -0.099 -4.223 1.00 86.19 184 VAL A CA 1
ATOM 1386 C C . VAL A 1 184 ? 20.177 0.538 -3.736 1.00 86.19 184 VAL A C 1
ATOM 1388 O O . VAL A 1 184 ? 20.504 0.427 -2.555 1.00 86.19 184 VAL A O 1
ATOM 1391 N N . LEU A 1 185 ? 20.931 1.181 -4.626 1.00 82.06 185 LEU A N 1
ATOM 1392 C CA . LEU A 1 185 ? 22.213 1.832 -4.329 1.00 82.06 185 LEU A CA 1
ATOM 1393 C C . LEU A 1 185 ? 22.141 3.333 -4.636 1.00 82.06 185 LEU A C 1
ATOM 1395 O O . LEU A 1 185 ? 21.675 3.698 -5.716 1.00 82.06 185 LEU A O 1
ATOM 1399 N N . THR A 1 186 ? 22.683 4.188 -3.756 1.00 81.19 186 THR A N 1
ATOM 1400 C CA . THR A 1 186 ? 23.047 5.568 -4.146 1.00 81.19 186 THR A CA 1
ATOM 1401 C C . THR A 1 186 ? 24.273 5.563 -5.063 1.00 81.19 186 THR A C 1
ATOM 1403 O O . THR A 1 186 ? 24.319 6.260 -6.069 1.00 81.19 186 THR A O 1
ATOM 1406 N N . GLU A 1 187 ? 25.286 4.776 -4.690 1.00 81.44 187 GLU A N 1
ATOM 1407 C CA . GLU A 1 187 ? 26.643 4.823 -5.239 1.00 81.44 187 GLU A CA 1
ATOM 1408 C C . GLU A 1 187 ? 27.176 3.388 -5.415 1.00 81.44 187 GLU A C 1
ATOM 1410 O O . GLU A 1 187 ? 27.003 2.571 -4.504 1.00 81.44 187 GLU A O 1
ATOM 1415 N N . PRO A 1 188 ? 27.856 3.053 -6.533 1.00 79.00 188 PRO A N 1
ATOM 1416 C CA . PRO A 1 188 ? 28.442 1.724 -6.746 1.00 79.00 188 PRO A CA 1
ATOM 1417 C C . PRO A 1 188 ? 29.432 1.288 -5.660 1.00 79.00 188 PRO A C 1
ATOM 1419 O O . PRO A 1 188 ? 29.553 0.103 -5.371 1.00 79.00 188 PRO A O 1
ATOM 1422 N N . GLU A 1 189 ? 30.132 2.236 -5.039 1.00 81.31 189 GLU A N 1
ATOM 1423 C CA . GLU A 1 189 ? 31.172 1.969 -4.038 1.00 81.31 189 GLU A CA 1
ATOM 1424 C C . GLU A 1 189 ? 30.588 1.405 -2.730 1.00 81.31 189 GLU A C 1
ATOM 1426 O O . GLU A 1 189 ? 31.213 0.561 -2.082 1.00 81.31 189 GLU A O 1
ATOM 1431 N N . ALA A 1 190 ? 29.337 1.754 -2.402 1.00 83.12 190 ALA A N 1
ATOM 1432 C CA . ALA A 1 190 ? 28.607 1.198 -1.261 1.00 83.12 190 ALA A CA 1
ATOM 1433 C C . ALA A 1 190 ? 28.260 -0.298 -1.421 1.00 83.12 190 ALA A C 1
ATOM 1435 O O . ALA A 1 190 ? 27.921 -0.956 -0.437 1.00 83.12 190 ALA A O 1
ATOM 1436 N N . LEU A 1 191 ? 28.363 -0.860 -2.632 1.00 85.88 191 LEU A N 1
ATOM 1437 C CA . LEU A 1 191 ? 28.082 -2.273 -2.890 1.00 85.88 191 LEU A CA 1
ATOM 1438 C C . LEU A 1 191 ? 29.132 -3.205 -2.265 1.00 85.88 191 LEU A C 1
ATOM 1440 O O . LEU A 1 191 ? 28.772 -4.247 -1.724 1.00 85.88 191 LEU A O 1
ATOM 1444 N N . ILE A 1 192 ? 30.421 -2.847 -2.316 1.00 85.56 192 ILE A N 1
ATOM 1445 C CA . ILE A 1 192 ? 31.524 -3.720 -1.871 1.00 85.56 192 ILE A CA 1
ATOM 1446 C C . ILE A 1 192 ? 31.407 -4.130 -0.389 1.00 85.56 192 ILE A C 1
ATOM 1448 O O . ILE A 1 192 ? 31.499 -5.333 -0.121 1.00 85.56 192 ILE A O 1
ATOM 1452 N N . PRO A 1 193 ? 31.205 -3.216 0.588 1.00 87.38 193 PRO A N 1
ATOM 1453 C CA . PRO A 1 193 ? 31.031 -3.625 1.981 1.00 87.38 193 PRO A CA 1
ATOM 1454 C C . PRO A 1 193 ? 29.749 -4.445 2.172 1.00 87.38 193 PRO A C 1
ATOM 1456 O O . PRO A 1 193 ? 29.804 -5.500 2.798 1.00 87.38 193 PRO A O 1
ATOM 1459 N N . VAL A 1 194 ? 28.630 -4.043 1.554 1.00 87.31 194 VAL A N 1
ATOM 1460 C CA . VAL A 1 194 ? 27.347 -4.759 1.666 1.00 87.31 194 VAL A CA 1
ATOM 1461 C C . VAL A 1 194 ? 27.449 -6.195 1.140 1.00 87.31 194 VAL A C 1
ATOM 1463 O O . VAL A 1 194 ? 26.947 -7.106 1.793 1.00 87.31 194 VAL A O 1
ATOM 1466 N N . LEU A 1 195 ? 28.128 -6.433 0.010 1.00 85.88 195 LEU A N 1
ATOM 1467 C CA . LEU A 1 195 ? 28.336 -7.788 -0.518 1.00 85.88 195 LEU A CA 1
ATOM 1468 C C . LEU A 1 195 ? 29.241 -8.640 0.375 1.00 85.88 195 LEU A C 1
ATOM 1470 O O . LEU A 1 195 ? 28.980 -9.831 0.516 1.00 85.88 195 LEU A O 1
ATOM 1474 N N . ARG A 1 196 ? 30.273 -8.058 0.999 1.00 87.12 196 ARG A N 1
ATOM 1475 C CA . ARG A 1 196 ? 31.155 -8.789 1.926 1.00 87.12 196 ARG A CA 1
ATOM 1476 C C . ARG A 1 196 ? 30.436 -9.160 3.225 1.00 87.12 196 ARG A C 1
ATOM 1478 O O . ARG A 1 196 ? 30.550 -10.304 3.659 1.00 87.12 196 ARG A O 1
ATOM 1485 N N . SER A 1 197 ? 29.654 -8.241 3.797 1.00 89.31 197 SER A N 1
ATOM 1486 C CA . SER A 1 197 ? 28.792 -8.511 4.959 1.00 89.31 197 SER A CA 1
ATOM 1487 C C . SER A 1 197 ? 27.687 -9.529 4.637 1.00 89.31 197 SER A C 1
ATOM 1489 O O . SER A 1 197 ? 27.343 -10.359 5.475 1.00 89.31 197 SER A O 1
ATOM 1491 N N . LEU A 1 198 ? 27.144 -9.505 3.414 1.00 88.38 198 LEU A N 1
ATOM 1492 C CA . LEU A 1 198 ? 26.169 -10.490 2.940 1.00 88.38 198 LEU A CA 1
ATOM 1493 C C . LEU A 1 198 ? 26.801 -11.877 2.742 1.00 88.38 198 LEU A C 1
ATOM 1495 O O . LEU A 1 198 ? 26.200 -12.877 3.127 1.00 88.38 198 LEU A O 1
ATOM 1499 N N . GLU A 1 199 ? 28.000 -11.948 2.159 1.00 89.06 199 GLU A N 1
ATOM 1500 C CA . GLU A 1 199 ? 28.721 -13.204 1.937 1.00 89.06 199 GLU A CA 1
ATOM 1501 C C . GLU A 1 199 ? 29.064 -13.892 3.264 1.00 89.06 199 GLU A C 1
ATOM 1503 O O . GLU A 1 199 ? 28.747 -15.069 3.431 1.00 89.06 199 GLU A O 1
ATOM 1508 N N . SER A 1 200 ? 29.637 -13.167 4.232 1.00 88.06 200 SER A N 1
ATOM 1509 C CA . SER A 1 200 ? 29.974 -13.733 5.546 1.00 88.06 200 SER A CA 1
ATOM 1510 C C . SER A 1 200 ? 28.733 -14.217 6.303 1.00 88.06 200 SER A C 1
ATOM 1512 O O . SER A 1 200 ? 28.729 -15.339 6.814 1.00 88.06 200 SER A O 1
ATOM 1514 N N . ALA A 1 201 ? 27.648 -13.438 6.295 1.00 87.31 201 ALA A N 1
ATOM 1515 C CA . ALA A 1 201 ? 26.384 -13.833 6.911 1.00 87.31 201 ALA A CA 1
ATOM 1516 C C . ALA A 1 201 ? 25.721 -15.035 6.201 1.00 87.31 201 ALA A C 1
ATOM 1518 O O . ALA A 1 201 ? 25.088 -15.860 6.857 1.00 87.31 201 ALA A O 1
ATOM 1519 N N . LEU A 1 202 ? 25.887 -15.191 4.879 1.00 88.69 202 LEU A N 1
ATOM 1520 C CA . LEU A 1 202 ? 25.418 -16.372 4.136 1.00 88.69 202 LEU A CA 1
ATOM 1521 C C . LEU A 1 202 ? 26.274 -17.624 4.382 1.00 88.69 202 LEU A C 1
ATOM 1523 O O . LEU A 1 202 ? 25.724 -18.726 4.353 1.00 88.69 202 LEU A O 1
ATOM 1527 N N . VAL A 1 203 ? 27.575 -17.478 4.660 1.00 88.81 203 VAL A N 1
ATOM 1528 C CA . VAL A 1 203 ? 28.418 -18.585 5.148 1.00 88.81 203 VAL A CA 1
ATOM 1529 C C . VAL A 1 203 ? 27.933 -19.047 6.525 1.00 88.81 203 VAL A C 1
ATOM 1531 O O . VAL A 1 203 ? 27.676 -20.234 6.708 1.00 88.81 203 VAL A O 1
ATOM 1534 N N . GLU A 1 204 ? 27.740 -18.127 7.475 1.00 86.94 204 GLU A N 1
ATOM 1535 C CA . GLU A 1 204 ? 27.288 -18.458 8.838 1.00 86.94 204 GLU A CA 1
ATOM 1536 C C . GLU A 1 204 ? 25.852 -19.021 8.870 1.00 86.94 204 GLU A C 1
ATOM 1538 O O . GLU A 1 204 ? 25.535 -19.919 9.656 1.00 86.94 204 GLU A O 1
ATOM 1543 N N . ALA A 1 205 ? 24.975 -18.542 7.985 1.00 84.44 205 ALA A N 1
ATOM 1544 C CA . ALA A 1 205 ? 23.605 -19.031 7.848 1.00 84.44 205 ALA A CA 1
ATOM 1545 C C . ALA A 1 205 ? 23.467 -20.305 6.990 1.00 84.44 205 ALA A C 1
ATOM 1547 O O . ALA A 1 205 ? 22.351 -20.818 6.858 1.00 84.44 205 ALA A O 1
ATOM 1548 N N . ARG A 1 206 ? 24.554 -20.826 6.395 1.00 82.56 206 ARG A N 1
ATOM 1549 C CA . ARG A 1 206 ? 24.506 -21.935 5.422 1.00 82.56 206 ARG A CA 1
ATOM 1550 C C . ARG A 1 206 ? 23.788 -23.168 5.968 1.00 82.56 206 ARG A C 1
ATOM 1552 O O . ARG A 1 206 ? 22.882 -23.676 5.305 1.00 82.56 206 ARG A O 1
ATOM 1559 N N . ASP A 1 207 ? 24.186 -23.593 7.165 1.00 78.88 207 ASP A N 1
ATOM 1560 C CA . ASP A 1 207 ? 23.740 -24.831 7.815 1.00 78.88 207 ASP A CA 1
ATOM 1561 C C . ASP A 1 207 ? 22.543 -24.613 8.762 1.00 78.88 207 ASP A C 1
ATOM 1563 O O . ASP A 1 207 ? 22.068 -25.545 9.414 1.00 78.88 207 ASP A O 1
ATOM 1567 N N . GLN A 1 208 ? 22.029 -23.380 8.847 1.00 76.56 208 GLN A N 1
ATOM 1568 C CA . GLN A 1 208 ? 20.907 -23.036 9.718 1.00 76.56 208 GLN A CA 1
ATOM 1569 C C . GLN A 1 208 ? 19.557 -23.407 9.065 1.00 76.56 208 GLN A C 1
ATOM 1571 O O . GLN A 1 208 ? 19.374 -23.222 7.857 1.00 76.56 208 GLN A O 1
ATOM 1576 N N . PRO A 1 209 ? 18.566 -23.900 9.836 1.00 75.19 209 PRO A N 1
ATOM 1577 C CA . PRO A 1 209 ? 17.251 -24.248 9.302 1.00 75.19 209 PRO A CA 1
ATOM 1578 C C . PRO A 1 209 ? 16.520 -22.996 8.794 1.00 75.19 209 PRO A C 1
ATOM 1580 O O . PRO A 1 209 ? 16.139 -22.111 9.560 1.00 75.19 209 PRO A O 1
ATOM 1583 N N . ARG A 1 210 ? 16.315 -22.922 7.476 1.00 78.44 210 ARG A N 1
ATOM 1584 C CA . ARG A 1 210 ? 15.784 -21.729 6.803 1.00 78.44 210 ARG A CA 1
ATOM 1585 C C . ARG A 1 210 ? 14.272 -21.591 6.995 1.00 78.44 210 ARG A C 1
ATOM 1587 O O . ARG A 1 210 ? 13.490 -22.263 6.324 1.00 78.44 210 ARG A O 1
ATOM 1594 N N . GLU A 1 211 ? 13.861 -20.685 7.880 1.00 73.75 211 GLU A N 1
ATOM 1595 C CA . GLU A 1 211 ? 12.453 -20.337 8.117 1.00 73.75 211 GLU A CA 1
ATOM 1596 C C . GLU A 1 211 ? 11.771 -19.809 6.840 1.00 73.75 211 GLU A C 1
ATOM 1598 O O . GLU A 1 211 ? 12.006 -18.676 6.415 1.00 73.75 211 GLU A O 1
ATOM 1603 N N . GLN A 1 212 ? 10.889 -20.616 6.241 1.00 75.38 212 GLN A N 1
ATOM 1604 C CA . GLN A 1 212 ? 10.126 -20.261 5.034 1.00 75.38 212 GLN A CA 1
ATOM 1605 C C . GLN A 1 212 ? 8.897 -19.363 5.310 1.00 75.38 212 GLN A C 1
ATOM 1607 O O . GLN A 1 212 ? 8.044 -19.210 4.436 1.00 75.38 212 GLN A O 1
ATOM 1612 N N . GLU A 1 213 ? 8.784 -18.758 6.500 1.00 79.69 213 GLU A N 1
ATOM 1613 C CA . GLU A 1 213 ? 7.714 -17.797 6.803 1.00 79.69 213 GLU A CA 1
ATOM 1614 C C . GLU A 1 213 ? 7.761 -16.612 5.815 1.00 79.69 213 GLU A C 1
ATOM 1616 O O . GLU A 1 213 ? 8.781 -15.929 5.693 1.00 79.69 213 GLU A O 1
ATOM 1621 N N . ARG A 1 214 ? 6.652 -16.358 5.103 1.00 74.31 214 ARG A N 1
ATOM 1622 C CA . ARG A 1 214 ? 6.482 -15.181 4.220 1.00 74.31 214 ARG A CA 1
ATOM 1623 C C . ARG A 1 214 ? 5.764 -14.026 4.928 1.00 74.31 214 ARG A C 1
ATOM 1625 O O . ARG A 1 214 ? 6.035 -12.848 4.669 1.00 74.31 214 ARG A O 1
ATOM 1632 N N . ASN A 1 215 ? 4.868 -14.350 5.861 1.00 77.25 215 ASN A N 1
ATOM 1633 C CA . ASN A 1 215 ? 4.274 -13.360 6.747 1.00 77.25 215 ASN A CA 1
ATOM 1634 C C . ASN A 1 215 ? 5.209 -13.133 7.940 1.00 77.25 215 ASN A C 1
ATOM 1636 O O . ASN A 1 215 ? 5.786 -14.056 8.499 1.00 77.25 215 ASN A O 1
ATOM 1640 N N . TYR A 1 216 ? 5.380 -11.873 8.302 1.00 84.31 216 TYR A N 1
ATOM 1641 C CA . TYR A 1 216 ? 6.068 -11.390 9.496 1.00 84.31 216 TYR A CA 1
ATOM 1642 C C . TYR A 1 216 ? 5.743 -9.893 9.598 1.00 84.31 216 TYR A C 1
ATOM 1644 O O . TYR A 1 216 ? 5.086 -9.327 8.720 1.00 84.31 216 TYR A O 1
ATOM 1652 N N . LEU A 1 217 ? 6.206 -9.223 10.642 1.00 82.31 217 LEU A N 1
ATOM 1653 C CA . LEU A 1 217 ? 6.149 -7.769 10.767 1.00 82.31 217 LEU A CA 1
ATOM 1654 C C . LEU A 1 217 ? 7.572 -7.241 10.914 1.00 82.31 217 LEU A C 1
ATOM 1656 O O . LEU A 1 217 ? 8.353 -7.832 11.654 1.00 82.31 217 LEU A O 1
ATOM 1660 N N . ILE A 1 218 ? 7.901 -6.143 10.233 1.00 81.25 218 ILE A N 1
ATOM 1661 C CA . ILE A 1 218 ? 9.064 -5.329 10.603 1.00 81.25 218 ILE A CA 1
ATOM 1662 C C . ILE A 1 218 ? 8.529 -4.045 11.216 1.00 81.25 218 ILE A C 1
ATOM 1664 O O . ILE A 1 218 ? 7.648 -3.395 10.646 1.00 81.25 218 ILE A O 1
ATOM 1668 N N . LEU A 1 219 ? 9.035 -3.740 12.404 1.00 80.50 219 LEU A N 1
ATOM 1669 C CA . LEU A 1 219 ? 8.808 -2.500 13.126 1.00 80.50 219 LEU A CA 1
ATOM 1670 C C . LEU A 1 219 ? 10.058 -1.610 13.035 1.00 80.50 219 LEU A C 1
ATOM 1672 O O . LEU A 1 219 ? 11.158 -2.160 12.909 1.00 80.50 219 LEU A O 1
ATOM 1676 N N . PRO A 1 220 ? 9.898 -0.281 13.206 1.00 74.88 220 PRO A N 1
ATOM 1677 C CA . PRO A 1 220 ? 10.989 0.686 13.222 1.00 74.88 220 PRO A CA 1
ATOM 1678 C C . PRO A 1 220 ? 12.226 0.222 13.974 1.00 74.88 220 PRO A C 1
ATOM 1680 O O . PRO A 1 220 ? 12.126 -0.249 15.112 1.00 74.88 220 PRO A O 1
ATOM 1683 N N . HIS A 1 221 ? 13.382 0.471 13.357 1.00 80.44 221 HIS A N 1
ATOM 1684 C CA . HIS A 1 221 ? 14.710 0.022 13.793 1.00 80.44 221 HIS A CA 1
ATOM 1685 C C . HIS A 1 221 ? 14.940 -1.485 13.564 1.00 80.44 221 HIS A C 1
ATOM 1687 O O . HIS A 1 221 ? 15.666 -2.124 14.323 1.00 80.44 221 HIS A O 1
ATOM 1693 N N . GLY A 1 222 ? 14.328 -2.062 12.519 1.00 75.31 222 GLY A N 1
ATOM 1694 C CA . GLY A 1 222 ? 14.618 -3.433 12.081 1.00 75.31 222 GLY A CA 1
ATOM 1695 C C . GLY A 1 222 ? 14.138 -4.535 13.033 1.00 75.31 222 GLY A C 1
ATOM 1696 O O . GLY A 1 222 ? 14.645 -5.655 12.986 1.00 75.31 222 GLY A O 1
ATOM 1697 N N . VAL A 1 223 ? 13.161 -4.260 13.903 1.00 86.88 223 VAL A N 1
ATOM 1698 C CA . VAL A 1 223 ? 12.641 -5.260 14.850 1.00 86.88 223 VAL A CA 1
ATOM 1699 C C . VAL A 1 223 ? 11.663 -6.189 14.127 1.00 86.88 223 VAL A C 1
ATOM 1701 O O . VAL A 1 223 ? 10.523 -5.816 13.845 1.00 86.88 223 VAL A O 1
ATOM 1704 N N . ILE A 1 224 ? 12.112 -7.412 13.828 1.00 88.44 224 ILE A N 1
ATOM 1705 C CA . ILE A 1 224 ? 11.341 -8.405 13.067 1.00 88.44 224 ILE A CA 1
ATOM 1706 C C . ILE A 1 224 ? 10.573 -9.360 13.999 1.00 88.44 224 ILE A C 1
ATOM 1708 O O . ILE A 1 224 ? 11.145 -9.979 14.900 1.00 88.44 224 ILE A O 1
ATOM 1712 N N . ILE A 1 225 ? 9.274 -9.533 13.746 1.00 87.75 225 ILE A N 1
ATOM 1713 C CA . ILE A 1 225 ? 8.373 -10.439 14.474 1.00 87.75 225 ILE A CA 1
ATOM 1714 C C . ILE A 1 225 ? 7.808 -11.480 13.497 1.00 87.75 225 ILE A C 1
ATOM 1716 O O . ILE A 1 225 ? 7.131 -11.106 12.544 1.00 87.75 225 ILE A O 1
ATOM 1720 N N . SER A 1 226 ? 8.058 -12.770 13.740 1.00 86.50 226 SER A N 1
ATOM 1721 C CA . SER A 1 226 ? 7.519 -13.896 12.954 1.00 86.50 226 SER A CA 1
ATOM 1722 C C . SER A 1 226 ? 5.988 -13.958 12.949 1.00 86.50 226 SER A C 1
ATOM 1724 O O . SER A 1 226 ? 5.341 -13.533 13.913 1.00 86.50 226 SER A O 1
ATOM 1726 N N . GLU A 1 227 ? 5.408 -14.556 11.904 1.00 83.38 227 GLU A N 1
ATOM 1727 C CA . GLU A 1 227 ? 3.973 -14.863 11.825 1.00 83.38 227 GLU A CA 1
ATOM 1728 C C . GLU A 1 227 ? 3.515 -15.615 13.071 1.00 83.38 227 GLU A C 1
ATOM 1730 O O . GLU A 1 227 ? 2.551 -15.212 13.724 1.00 83.38 227 GLU A O 1
ATOM 1735 N N . PHE A 1 228 ? 4.266 -16.649 13.457 1.00 84.75 228 PHE A N 1
ATOM 1736 C CA . PHE A 1 228 ? 3.957 -17.474 14.617 1.00 84.75 228 PHE A CA 1
ATOM 1737 C C . PHE A 1 228 ? 3.832 -16.653 15.911 1.00 84.75 228 PHE A C 1
ATOM 1739 O O . PHE A 1 228 ? 2.885 -16.846 16.673 1.00 84.75 228 PHE A O 1
ATOM 1746 N N . ARG A 1 229 ? 4.718 -15.668 16.136 1.00 88.00 229 ARG A N 1
ATOM 1747 C CA . ARG A 1 229 ? 4.648 -14.767 17.303 1.00 88.00 229 ARG A CA 1
ATOM 1748 C C . ARG A 1 229 ? 3.450 -13.815 17.237 1.00 88.00 229 ARG A C 1
ATOM 1750 O O . ARG A 1 229 ? 2.836 -13.549 18.271 1.00 88.00 229 ARG A O 1
ATOM 1757 N N . ILE A 1 230 ? 3.090 -13.322 16.048 1.00 83.31 230 ILE A N 1
ATOM 1758 C CA . ILE A 1 230 ? 1.900 -12.475 15.861 1.00 83.31 230 ILE A CA 1
ATOM 1759 C C . ILE A 1 230 ? 0.634 -13.291 16.150 1.00 83.31 230 ILE A C 1
ATOM 1761 O O . ILE A 1 230 ? -0.197 -12.867 16.951 1.00 83.31 230 ILE A O 1
ATOM 1765 N N . VAL A 1 231 ? 0.515 -14.489 15.571 1.00 82.94 231 VAL A N 1
ATOM 1766 C CA . VAL A 1 231 ? -0.619 -15.402 15.783 1.00 82.94 231 VAL A CA 1
ATOM 1767 C C . VAL A 1 231 ? -0.724 -15.821 17.252 1.00 82.94 231 VAL A C 1
ATOM 1769 O O . VAL A 1 231 ? -1.812 -15.744 17.818 1.00 82.94 231 VAL A O 1
ATOM 1772 N N . GLN A 1 232 ? 0.387 -16.163 17.917 1.00 87.50 232 GLN A N 1
ATOM 1773 C CA . GLN A 1 232 ? 0.409 -16.411 19.365 1.00 87.50 232 GLN A CA 1
ATOM 1774 C C . GLN A 1 232 ? -0.108 -15.207 20.168 1.00 87.50 232 GLN A C 1
ATOM 1776 O O . GLN A 1 232 ? -0.924 -15.385 21.073 1.00 87.50 232 GLN A O 1
ATOM 1781 N N . GLY A 1 233 ? 0.317 -13.986 19.827 1.00 85.50 233 GLY A N 1
ATOM 1782 C CA . GLY A 1 233 ? -0.161 -12.756 20.463 1.00 85.50 233 GLY A CA 1
ATOM 1783 C C . GLY A 1 233 ? -1.666 -12.531 20.276 1.00 85.50 233 GLY A C 1
ATOM 1784 O O . GLY A 1 233 ? -2.366 -12.229 21.243 1.00 85.50 233 GLY A O 1
ATOM 1785 N N . LEU A 1 234 ? -2.180 -12.741 19.060 1.00 80.69 234 LEU A N 1
ATOM 1786 C CA . LEU A 1 234 ? -3.607 -12.640 18.731 1.00 80.69 234 LEU A CA 1
ATOM 1787 C C . LEU A 1 234 ? -4.446 -13.701 19.464 1.00 80.69 234 LEU A C 1
ATOM 1789 O O . LEU A 1 234 ? -5.499 -13.381 20.018 1.00 80.69 234 LEU A O 1
ATOM 1793 N N . VAL A 1 235 ? -3.970 -14.949 19.523 1.00 86.12 235 VAL A N 1
ATOM 1794 C CA . VAL A 1 235 ? -4.632 -16.053 20.238 1.00 86.12 235 VAL A CA 1
ATOM 1795 C C . VAL A 1 235 ? -4.633 -15.806 21.749 1.00 86.12 235 VAL A C 1
ATOM 1797 O O . VAL A 1 235 ? -5.678 -15.942 22.386 1.00 86.12 235 VAL A O 1
ATOM 1800 N N . LEU A 1 236 ? -3.511 -15.372 22.330 1.00 90.19 236 LEU A N 1
ATOM 1801 C CA . LEU A 1 236 ? -3.426 -15.011 23.748 1.00 90.19 236 LEU A CA 1
ATOM 1802 C C . LEU A 1 236 ? -4.377 -13.853 24.091 1.00 90.19 236 LEU A C 1
ATOM 1804 O O . LEU A 1 236 ? -5.104 -13.922 25.085 1.00 90.19 236 LEU A O 1
ATOM 1808 N N . LEU A 1 237 ? -4.428 -12.821 23.245 1.00 84.88 237 LEU A N 1
ATOM 1809 C CA . LEU A 1 237 ? -5.357 -11.699 23.378 1.00 84.88 237 LEU A CA 1
ATOM 1810 C C . LEU A 1 237 ? -6.819 -12.177 23.329 1.00 84.88 237 LEU A C 1
ATOM 1812 O O . LEU A 1 237 ? -7.611 -11.817 24.201 1.00 84.88 237 LEU A O 1
ATOM 1816 N N . ALA A 1 238 ? -7.170 -13.044 22.375 1.00 83.75 238 ALA A N 1
ATOM 1817 C CA . ALA A 1 238 ? -8.505 -13.630 22.269 1.00 83.75 238 ALA A CA 1
ATOM 1818 C C . ALA A 1 238 ? -8.880 -14.476 23.502 1.00 83.75 238 ALA A C 1
ATOM 1820 O O . ALA A 1 238 ? -9.998 -14.351 24.008 1.00 83.75 238 ALA A O 1
ATOM 1821 N N . ILE A 1 239 ? -7.948 -15.273 24.041 1.00 89.81 239 ILE A N 1
ATOM 1822 C CA . ILE A 1 239 ? -8.143 -16.058 25.273 1.00 89.81 239 ILE A CA 1
ATOM 1823 C C . ILE A 1 239 ? -8.396 -15.137 26.476 1.00 89.81 239 ILE A C 1
ATOM 1825 O O . ILE A 1 239 ? -9.336 -15.378 27.237 1.00 89.81 239 ILE A O 1
ATOM 1829 N N . ILE A 1 240 ? -7.620 -14.059 26.633 1.00 90.06 240 ILE A N 1
ATOM 1830 C CA . ILE A 1 240 ? -7.798 -13.072 27.715 1.00 90.06 240 ILE A CA 1
ATOM 1831 C C . ILE A 1 240 ? -9.185 -12.415 27.635 1.00 90.06 240 ILE A C 1
ATOM 1833 O O . ILE A 1 240 ? -9.858 -12.251 28.657 1.00 90.06 240 ILE A O 1
ATOM 1837 N N . LEU A 1 241 ? -9.650 -12.076 26.429 1.00 86.31 241 LEU A N 1
ATOM 1838 C CA . LEU A 1 241 ? -10.971 -11.480 26.220 1.00 86.31 241 LEU A CA 1
ATOM 1839 C C . LEU A 1 241 ? -12.106 -12.476 26.470 1.00 86.31 241 LEU A C 1
ATOM 1841 O O . LEU A 1 241 ? -13.071 -12.137 27.157 1.00 86.31 241 LEU A O 1
ATOM 1845 N N . LEU A 1 242 ? -11.986 -13.712 25.984 1.00 88.12 242 LEU A N 1
ATOM 1846 C CA . LEU A 1 242 ? -12.971 -14.760 26.238 1.00 88.12 242 LEU A CA 1
ATOM 1847 C C . LEU A 1 242 ? -13.078 -15.034 27.746 1.00 88.12 242 LEU A C 1
ATOM 1849 O O . LEU A 1 242 ? -14.181 -15.001 28.299 1.00 88.12 242 LEU A O 1
ATOM 1853 N N . LEU A 1 243 ? -11.943 -15.166 28.440 1.00 92.19 243 LEU A N 1
ATOM 1854 C CA . LEU A 1 243 ? -11.878 -15.305 29.897 1.00 92.19 243 LEU A CA 1
ATOM 1855 C C . LEU A 1 243 ? -12.528 -14.112 30.624 1.00 92.19 243 LEU A C 1
ATOM 1857 O O . LEU A 1 243 ? -13.305 -14.318 31.557 1.00 92.19 243 LEU A O 1
ATOM 1861 N N . TYR A 1 244 ? -12.302 -12.874 30.166 1.00 88.06 244 TYR A N 1
ATOM 1862 C CA . TYR A 1 244 ? -12.988 -11.689 30.695 1.00 88.06 244 TYR A CA 1
ATOM 1863 C C . TYR A 1 244 ? -14.516 -11.797 30.551 1.00 88.06 244 TYR A C 1
ATOM 1865 O O . TYR A 1 244 ? -15.243 -11.515 31.509 1.00 88.06 244 TYR A O 1
ATOM 1873 N N . THR A 1 245 ? -15.023 -12.244 29.393 1.00 87.69 245 THR A N 1
ATOM 1874 C CA . THR A 1 245 ? -16.475 -12.423 29.199 1.00 87.69 245 THR A CA 1
ATOM 1875 C C . THR A 1 245 ? -17.074 -13.511 30.092 1.00 87.69 245 THR A C 1
ATOM 1877 O O . THR A 1 245 ? -18.181 -13.325 30.601 1.00 87.69 245 THR A O 1
ATOM 1880 N N . VAL A 1 246 ? -16.331 -14.594 30.345 1.00 93.12 246 VAL A N 1
ATOM 1881 C CA . VAL A 1 246 ? -16.749 -15.712 31.207 1.00 93.12 246 VAL A CA 1
ATOM 1882 C C . VAL A 1 246 ? -16.733 -15.332 32.693 1.00 93.12 246 VAL A C 1
ATOM 1884 O O . VAL A 1 246 ? -17.639 -15.723 33.428 1.00 93.12 246 VAL A O 1
ATOM 1887 N N . ILE A 1 247 ? -15.756 -14.537 33.147 1.00 94.75 247 ILE A N 1
ATOM 1888 C CA . ILE A 1 247 ? -15.666 -14.094 34.552 1.00 94.75 247 ILE A CA 1
ATOM 1889 C C . ILE A 1 247 ? -16.655 -12.950 34.851 1.00 94.75 247 ILE A C 1
ATOM 1891 O O . ILE A 1 247 ? -17.211 -12.885 35.949 1.00 94.75 247 ILE A O 1
ATOM 1895 N N . LEU A 1 248 ? -16.912 -12.044 33.896 1.00 91.44 248 LEU A N 1
ATOM 1896 C CA . LEU A 1 248 ? -17.725 -10.832 34.106 1.00 91.44 248 LEU A CA 1
ATOM 1897 C C . LEU A 1 248 ? -18.979 -10.723 33.198 1.00 91.44 248 LEU A C 1
ATOM 1899 O O . LEU A 1 248 ? -19.299 -9.618 32.736 1.00 91.44 248 LEU A O 1
ATOM 1903 N N . PRO A 1 249 ? -19.781 -11.791 32.992 1.00 91.81 249 PRO A N 1
ATOM 1904 C CA . PRO A 1 249 ? -20.866 -11.806 32.004 1.00 91.81 249 PRO A CA 1
ATOM 1905 C C . PRO A 1 249 ? -21.963 -10.775 32.303 1.00 91.81 249 PRO A C 1
ATOM 1907 O O . PRO A 1 249 ? -22.554 -10.206 31.385 1.00 91.81 249 PRO A O 1
ATOM 1910 N N . ARG A 1 250 ? -22.202 -10.452 33.585 1.00 92.50 250 ARG A N 1
ATOM 1911 C CA . ARG A 1 250 ? -23.138 -9.386 33.991 1.00 92.50 250 ARG A CA 1
ATOM 1912 C C . ARG A 1 250 ? -22.701 -8.002 33.486 1.00 92.50 250 ARG A C 1
ATOM 1914 O O . ARG A 1 250 ? -23.557 -7.225 33.069 1.00 92.50 250 ARG A O 1
ATOM 1921 N N . ARG A 1 251 ? -21.393 -7.701 33.480 1.00 86.94 251 ARG A N 1
ATOM 1922 C CA . ARG A 1 251 ? -20.857 -6.432 32.948 1.00 86.94 251 ARG A CA 1
ATOM 1923 C C . ARG A 1 251 ? -20.952 -6.408 31.425 1.00 86.94 251 ARG A C 1
ATOM 1925 O O . ARG A 1 251 ? -21.486 -5.454 30.873 1.00 86.94 251 ARG A O 1
ATOM 1932 N N . VAL A 1 252 ? -20.520 -7.477 30.756 1.00 85.94 252 VAL A N 1
ATOM 1933 C CA . VAL A 1 252 ? -20.560 -7.582 29.285 1.00 85.94 252 VAL A CA 1
ATOM 1934 C C . VAL A 1 252 ? -21.993 -7.471 28.754 1.00 85.94 252 VAL A C 1
ATOM 1936 O O . VAL A 1 252 ? -22.253 -6.668 27.861 1.00 85.94 252 VAL A O 1
ATOM 1939 N N . ARG A 1 253 ? -22.961 -8.169 29.368 1.00 90.06 253 ARG A N 1
ATOM 1940 C CA . ARG A 1 253 ? -24.386 -8.058 29.006 1.00 90.06 253 ARG A CA 1
ATOM 1941 C C . ARG A 1 253 ? -24.948 -6.650 29.240 1.00 90.06 253 ARG A C 1
ATOM 1943 O O . ARG A 1 253 ? -25.792 -6.209 28.464 1.00 90.06 253 ARG A O 1
ATOM 1950 N N . HIS A 1 254 ? -24.486 -5.934 30.270 1.00 87.31 254 HIS A N 1
ATOM 1951 C CA . HIS A 1 254 ? -24.860 -4.535 30.493 1.00 87.31 254 HIS A CA 1
ATOM 1952 C C . HIS A 1 254 ? -24.295 -3.615 29.396 1.00 87.31 254 HIS A C 1
ATOM 1954 O O . HIS A 1 254 ? -25.056 -2.842 28.813 1.00 87.31 254 HIS A O 1
ATOM 1960 N N . TYR A 1 255 ? -23.006 -3.740 29.054 1.00 85.12 255 TYR A N 1
ATOM 1961 C CA . TYR A 1 255 ? -22.389 -2.963 27.972 1.00 85.12 255 TYR A CA 1
ATOM 1962 C C . TYR A 1 255 ? -23.054 -3.225 26.616 1.00 85.12 255 TYR A C 1
ATOM 1964 O O . TYR A 1 255 ? -23.450 -2.267 25.958 1.00 85.12 255 TYR A O 1
ATOM 1972 N N . LEU A 1 256 ? -23.272 -4.491 26.237 1.00 88.44 256 LEU A N 1
ATOM 1973 C CA . LEU A 1 256 ? -23.966 -4.856 24.995 1.00 88.44 256 LEU A CA 1
ATOM 1974 C C . LEU A 1 256 ? -25.384 -4.270 24.937 1.00 88.44 256 LEU A C 1
ATOM 1976 O O . LEU A 1 256 ? -25.752 -3.642 23.948 1.00 88.44 256 LEU A O 1
ATOM 1980 N N . ARG A 1 257 ? -26.174 -4.397 26.014 1.00 91.19 257 ARG A N 1
ATOM 1981 C CA . ARG A 1 257 ? -27.538 -3.839 26.069 1.00 91.19 257 ARG A CA 1
ATOM 1982 C C . ARG A 1 257 ? -27.543 -2.310 25.969 1.00 91.19 257 ARG A C 1
ATOM 1984 O O . ARG A 1 257 ? -28.442 -1.740 25.354 1.00 91.19 257 ARG A O 1
ATOM 1991 N N . SER A 1 258 ? -26.541 -1.653 26.552 1.00 86.44 258 SER A N 1
ATOM 1992 C CA . SER A 1 258 ? -26.371 -0.201 26.468 1.00 86.44 258 SER A CA 1
ATOM 1993 C C . SER A 1 258 ? -25.921 0.246 25.071 1.00 86.44 258 SER A C 1
ATOM 1995 O O . SER A 1 258 ? -26.441 1.231 24.551 1.00 86.44 258 SER A O 1
ATOM 1997 N N . MET A 1 259 ? -25.036 -0.515 24.417 1.00 88.50 259 MET A N 1
ATOM 1998 C CA . MET A 1 259 ? -24.622 -0.288 23.030 1.00 88.50 259 MET A CA 1
ATOM 1999 C C . MET A 1 259 ? -25.806 -0.424 22.067 1.00 88.50 259 MET A C 1
ATOM 2001 O O . MET A 1 259 ? -26.060 0.508 21.312 1.00 88.50 259 MET A O 1
ATOM 2005 N N . VAL A 1 260 ? -26.595 -1.502 22.170 1.00 91.12 260 VAL A N 1
ATOM 2006 C CA . VAL A 1 260 ? -27.815 -1.707 21.362 1.00 91.12 260 VAL A CA 1
ATOM 2007 C C . VAL A 1 260 ? -28.795 -0.539 21.518 1.00 91.12 260 VAL A C 1
ATOM 2009 O O . VAL A 1 260 ? -29.264 0.004 20.520 1.00 91.12 260 VAL A O 1
ATOM 2012 N N . ARG A 1 261 ? -29.043 -0.071 22.751 1.00 90.62 261 ARG A N 1
ATOM 2013 C CA . ARG A 1 261 ? -29.919 1.090 23.010 1.00 90.62 261 ARG A CA 1
ATOM 2014 C C . ARG A 1 261 ? -29.411 2.398 22.381 1.00 90.62 261 ARG A C 1
ATOM 2016 O O . ARG A 1 261 ? -30.209 3.301 22.154 1.00 90.62 261 ARG A O 1
ATOM 2023 N N . ASN A 1 262 ? -28.112 2.509 22.104 1.00 89.75 262 ASN A N 1
ATOM 2024 C CA . ASN A 1 262 ? -27.475 3.712 21.563 1.00 89.75 262 ASN A CA 1
ATOM 2025 C C . ASN A 1 262 ? -26.981 3.548 20.112 1.00 89.75 262 ASN A C 1
ATOM 2027 O O . ASN A 1 262 ? -26.297 4.441 19.610 1.00 89.75 262 ASN A O 1
ATOM 2031 N N . ILE A 1 263 ? -27.376 2.474 19.408 1.00 91.00 263 ILE A N 1
ATOM 2032 C CA . ILE A 1 263 ? -27.105 2.286 17.970 1.00 91.00 263 ILE A CA 1
ATOM 2033 C C . ILE A 1 263 ? -27.430 3.546 17.144 1.00 91.00 263 ILE A C 1
ATOM 2035 O O . ILE A 1 263 ? -26.566 3.942 16.365 1.00 91.00 263 ILE A O 1
ATOM 2039 N N . PRO A 1 264 ? -28.564 4.257 17.334 1.00 90.62 264 PRO A N 1
ATOM 2040 C CA . PRO A 1 264 ? -28.842 5.478 16.573 1.00 90.62 264 PRO A CA 1
ATOM 2041 C C . PRO A 1 264 ? -27.781 6.574 16.742 1.00 90.62 264 PRO A C 1
ATOM 2043 O O . PRO A 1 264 ? -27.425 7.233 15.772 1.00 90.62 264 PRO A O 1
ATOM 2046 N N . ALA A 1 265 ? -27.214 6.744 17.942 1.00 86.88 265 ALA A N 1
ATOM 2047 C CA . ALA A 1 265 ? -26.145 7.719 18.170 1.00 86.88 265 ALA A CA 1
ATOM 2048 C C . ALA A 1 265 ? -24.821 7.292 17.503 1.00 86.88 265 ALA A C 1
ATOM 2050 O O . ALA A 1 265 ? -24.082 8.139 17.001 1.00 86.88 265 ALA A O 1
ATOM 2051 N N . ILE A 1 266 ? -24.542 5.984 17.458 1.00 89.44 266 ILE A N 1
ATOM 2052 C CA . ILE A 1 266 ? -23.368 5.415 16.778 1.00 89.44 266 ILE A CA 1
ATOM 2053 C C . ILE A 1 266 ? -23.513 5.560 15.254 1.00 89.44 266 ILE A C 1
ATOM 2055 O O . ILE A 1 266 ? -22.564 5.975 14.597 1.00 89.44 266 ILE A O 1
ATOM 2059 N N . LEU A 1 267 ? -24.703 5.304 14.700 1.00 91.81 267 LEU A N 1
ATOM 2060 C CA . LEU A 1 267 ? -25.001 5.481 13.274 1.00 91.81 267 LEU A CA 1
ATOM 2061 C C . LEU A 1 267 ? -24.958 6.953 12.845 1.00 91.81 267 LEU A C 1
ATOM 2063 O O . LEU A 1 267 ? -24.372 7.257 11.812 1.00 91.81 267 LEU A O 1
ATOM 2067 N N . ILE A 1 268 ? -25.502 7.878 13.647 1.00 89.31 268 ILE A N 1
ATOM 2068 C CA . ILE A 1 268 ? -25.375 9.326 13.396 1.00 89.31 268 ILE A CA 1
ATOM 2069 C C . ILE A 1 268 ? -23.900 9.749 13.425 1.00 89.31 268 ILE A C 1
ATOM 2071 O O . ILE A 1 268 ? -23.467 10.503 12.558 1.00 89.31 268 ILE A O 1
ATOM 2075 N N . THR A 1 269 ? -23.112 9.230 14.373 1.00 86.62 269 THR A N 1
ATOM 2076 C CA . THR A 1 269 ? -21.661 9.482 14.423 1.00 86.62 269 THR A CA 1
ATOM 2077 C C . THR A 1 269 ? -20.955 8.954 13.173 1.00 86.62 269 THR A C 1
ATOM 2079 O O . THR A 1 269 ? -20.175 9.682 12.567 1.00 86.62 269 THR A O 1
ATOM 2082 N N . LEU A 1 270 ? -21.256 7.725 12.744 1.00 90.94 270 LEU A N 1
ATOM 2083 C CA . LEU A 1 270 ? -20.686 7.140 11.530 1.00 90.94 270 LEU A CA 1
ATOM 2084 C C . LEU A 1 270 ? -21.054 7.954 10.279 1.00 90.94 270 LEU A C 1
ATOM 2086 O O . LEU A 1 270 ? -20.177 8.252 9.475 1.00 90.94 270 LEU A O 1
ATOM 2090 N N . LEU A 1 271 ? -22.315 8.376 10.146 1.00 91.12 271 LEU A N 1
ATOM 2091 C CA . LEU A 1 271 ? -22.779 9.225 9.045 1.00 91.12 271 LEU A CA 1
ATOM 2092 C C . LEU A 1 271 ? -22.048 10.577 9.018 1.00 91.12 271 LEU A C 1
ATOM 2094 O O . LEU A 1 271 ? -21.606 11.009 7.958 1.00 91.12 271 LEU A O 1
ATOM 2098 N N . VAL A 1 272 ? -21.860 11.212 10.179 1.00 88.31 272 VAL A N 1
ATOM 2099 C CA . VAL A 1 272 ? -21.072 12.449 10.328 1.00 88.31 272 VAL A CA 1
ATOM 2100 C C . VAL A 1 272 ? -19.621 12.257 9.871 1.00 88.31 272 VAL A C 1
ATOM 2102 O O . VAL A 1 272 ? -19.080 13.129 9.190 1.00 88.31 272 VAL A O 1
ATOM 2105 N N . ILE A 1 273 ? -19.000 11.113 10.176 1.00 89.31 273 ILE A N 1
ATOM 2106 C CA . ILE A 1 273 ? -17.637 10.794 9.720 1.00 89.31 273 ILE A CA 1
ATOM 2107 C C . ILE A 1 273 ? -17.608 10.573 8.201 1.00 89.31 273 ILE A C 1
ATOM 2109 O O . ILE A 1 273 ? -16.744 11.136 7.534 1.00 89.31 273 ILE A O 1
ATOM 2113 N N . VAL A 1 274 ? -18.558 9.816 7.637 1.00 91.12 274 VAL A N 1
ATOM 2114 C CA . VAL A 1 274 ? -18.650 9.583 6.182 1.00 91.12 274 VAL A CA 1
ATOM 2115 C C . VAL A 1 274 ? -18.836 10.900 5.425 1.00 91.12 274 VAL A C 1
ATOM 2117 O O . VAL A 1 274 ? -18.104 11.153 4.473 1.00 91.12 274 VAL A O 1
ATOM 2120 N N . VAL A 1 275 ? -19.747 11.773 5.869 1.00 89.75 275 VAL A N 1
ATOM 2121 C CA . VAL A 1 275 ? -19.964 13.093 5.251 1.00 89.75 275 VAL A CA 1
ATOM 2122 C C . VAL A 1 275 ? -18.715 13.976 5.371 1.00 89.75 275 VAL A C 1
ATOM 2124 O O . VAL A 1 275 ? -18.354 14.638 4.401 1.00 89.75 275 VAL A O 1
ATOM 2127 N N . SER A 1 276 ? -18.008 13.939 6.507 1.00 89.00 276 SER A N 1
ATOM 2128 C CA . SER A 1 276 ? -16.738 14.659 6.684 1.00 89.00 276 SER A CA 1
ATOM 2129 C C . SER A 1 276 ? -15.647 14.170 5.716 1.00 89.00 276 SER A C 1
ATOM 2131 O O . SER A 1 276 ? -15.019 14.976 5.027 1.00 89.00 276 SER A O 1
ATOM 2133 N N . LEU A 1 277 ? -15.462 12.850 5.589 1.00 89.06 277 LEU A N 1
ATOM 2134 C CA . LEU A 1 277 ? -14.499 12.254 4.653 1.00 89.06 277 LEU A CA 1
ATOM 2135 C C . LEU A 1 277 ? -14.871 12.524 3.189 1.00 89.06 277 LEU A C 1
ATOM 2137 O O . LEU A 1 277 ? -13.990 12.838 2.392 1.00 89.06 277 LEU A O 1
ATOM 2141 N N . MET A 1 278 ? -16.160 12.468 2.838 1.00 90.06 278 MET A N 1
ATOM 2142 C CA . MET A 1 278 ? -16.647 12.827 1.503 1.00 90.06 278 MET A CA 1
ATOM 2143 C C . MET A 1 278 ? -16.403 14.305 1.180 1.00 90.06 278 MET A C 1
ATOM 2145 O O . MET A 1 278 ? -15.986 14.611 0.066 1.00 90.06 278 MET A O 1
ATOM 2149 N N . ALA A 1 279 ? -16.610 15.214 2.138 1.00 88.88 279 ALA A N 1
ATOM 2150 C CA . ALA A 1 279 ? -16.310 16.633 1.963 1.00 88.88 279 ALA A CA 1
ATOM 2151 C C . ALA A 1 279 ? -14.798 16.879 1.799 1.00 88.88 279 ALA A C 1
ATOM 2153 O O . ALA A 1 279 ? -14.401 17.640 0.919 1.00 88.88 279 ALA A O 1
ATOM 2154 N N . ALA A 1 280 ? -13.953 16.183 2.570 1.00 88.06 280 ALA A N 1
ATOM 2155 C CA . ALA A 1 280 ? -12.497 16.230 2.418 1.00 88.06 280 ALA A CA 1
ATOM 2156 C C . ALA A 1 280 ? -12.042 15.712 1.040 1.00 88.06 280 ALA A C 1
ATOM 2158 O O . ALA A 1 280 ? -11.250 16.357 0.361 1.00 88.06 280 ALA A O 1
ATOM 2159 N N . ASN A 1 281 ? -12.580 14.574 0.596 1.00 87.38 281 ASN A N 1
ATOM 2160 C CA . ASN A 1 281 ? -12.306 13.984 -0.715 1.00 87.38 281 ASN A CA 1
ATOM 2161 C C . ASN A 1 281 ? -12.777 14.910 -1.855 1.00 87.38 281 ASN A C 1
ATOM 2163 O O . ASN A 1 281 ? -12.032 15.137 -2.803 1.00 87.38 281 ASN A O 1
ATOM 2167 N N . LEU A 1 282 ? -13.955 15.534 -1.733 1.00 87.31 282 LEU A N 1
ATOM 2168 C CA . LEU A 1 282 ? -14.435 16.533 -2.692 1.00 87.31 282 LEU A CA 1
ATOM 2169 C C . LEU A 1 282 ? -13.516 17.765 -2.751 1.00 87.31 282 LEU A C 1
ATOM 2171 O O . LEU A 1 282 ? -13.170 18.198 -3.846 1.00 87.31 282 LEU A O 1
ATOM 2175 N N . ALA A 1 283 ? -13.079 18.294 -1.604 1.00 85.19 283 ALA A N 1
ATOM 2176 C CA . ALA A 1 283 ? -12.144 19.418 -1.548 1.00 85.19 283 ALA A CA 1
ATOM 2177 C C . ALA A 1 283 ? -10.793 19.072 -2.203 1.00 85.19 283 ALA A C 1
ATOM 2179 O O . ALA A 1 283 ? -10.305 19.829 -3.039 1.00 85.19 283 ALA A O 1
ATOM 2180 N N . LEU A 1 284 ? -10.228 17.896 -1.911 1.00 82.38 284 LEU A N 1
ATOM 2181 C CA . LEU A 1 284 ? -8.982 17.432 -2.534 1.00 82.38 284 LEU A CA 1
ATOM 2182 C C . LEU A 1 284 ? -9.137 17.165 -4.039 1.00 82.38 284 LEU A C 1
ATOM 2184 O O . LEU A 1 284 ? -8.226 17.474 -4.800 1.00 82.38 284 LEU A O 1
ATOM 2188 N N . ARG A 1 285 ? -10.297 16.678 -4.500 1.00 80.69 285 ARG A N 1
ATOM 2189 C CA . ARG A 1 285 ? -10.619 16.555 -5.936 1.00 80.69 285 ARG A CA 1
ATOM 2190 C C . ARG A 1 285 ? -10.793 17.905 -6.635 1.00 80.69 285 ARG A C 1
ATOM 2192 O O . ARG A 1 285 ? -10.589 17.977 -7.841 1.00 80.69 285 ARG A O 1
ATOM 2199 N N . LEU A 1 286 ? -11.185 18.960 -5.918 1.00 82.88 286 LEU A N 1
ATOM 2200 C CA . LEU A 1 286 ? -11.219 20.324 -6.456 1.00 82.88 286 LEU A CA 1
ATOM 2201 C C . LEU A 1 286 ? -9.806 20.919 -6.541 1.00 82.88 286 LEU A C 1
ATOM 2203 O O . LEU A 1 286 ? -9.483 21.532 -7.552 1.00 82.88 286 LEU A O 1
ATOM 2207 N N . VAL A 1 287 ? -8.944 20.669 -5.548 1.00 78.31 287 VAL A N 1
ATOM 2208 C CA . VAL A 1 287 ? -7.515 21.039 -5.600 1.00 78.31 287 VAL A CA 1
ATOM 2209 C C . VAL A 1 287 ? -6.793 20.297 -6.730 1.00 78.31 287 VAL A C 1
ATOM 2211 O O . VAL A 1 287 ? -6.139 20.933 -7.545 1.00 78.31 287 VAL A O 1
ATOM 2214 N N . GLY A 1 288 ? -6.981 18.980 -6.855 1.00 72.00 288 GLY A N 1
ATOM 2215 C CA . GLY A 1 288 ? -6.407 18.160 -7.934 1.00 72.00 288 GLY A CA 1
ATOM 2216 C C . GLY A 1 288 ? -7.011 18.393 -9.328 1.00 72.00 288 GLY A C 1
ATOM 2217 O O . GLY A 1 288 ? -6.637 17.707 -10.271 1.00 72.00 288 GLY A O 1
ATOM 2218 N N . ARG A 1 289 ? -7.955 19.335 -9.471 1.00 74.12 289 ARG A N 1
ATOM 2219 C CA . ARG A 1 289 ? -8.423 19.866 -10.765 1.00 74.12 289 ARG A CA 1
ATOM 2220 C C . ARG A 1 289 ? -7.740 21.178 -11.151 1.00 74.12 289 ARG A C 1
ATOM 2222 O O . ARG A 1 289 ? -7.994 21.676 -12.244 1.00 74.12 289 ARG A O 1
ATOM 2229 N N . ILE A 1 290 ? -6.920 21.759 -10.275 1.00 71.88 290 ILE A N 1
ATOM 2230 C CA . ILE A 1 290 ? -6.114 22.935 -10.599 1.00 71.88 290 ILE A CA 1
ATOM 2231 C C . ILE A 1 290 ? -4.935 22.443 -11.451 1.00 71.88 290 ILE A C 1
ATOM 2233 O O . ILE A 1 290 ? -4.099 21.700 -10.933 1.00 71.88 290 ILE A O 1
ATOM 2237 N N . PRO A 1 291 ? -4.843 22.811 -12.743 1.00 58.78 291 PRO A N 1
ATOM 2238 C CA . PRO A 1 291 ? -3.725 22.379 -13.570 1.00 58.78 291 PRO A CA 1
ATOM 2239 C C . PRO A 1 291 ? -2.405 22.928 -13.009 1.00 58.78 291 PRO A C 1
ATOM 2241 O O . PRO A 1 291 ? -2.370 24.040 -12.476 1.00 58.78 291 PRO A O 1
ATOM 2244 N N . ARG A 1 292 ? -1.311 22.178 -13.216 1.00 62.12 292 ARG A N 1
ATOM 2245 C CA . ARG A 1 292 ? 0.064 22.472 -12.749 1.00 62.12 292 ARG A CA 1
ATOM 2246 C C . ARG A 1 292 ? 0.341 22.199 -11.258 1.00 62.12 292 ARG A C 1
ATOM 2248 O O . ARG A 1 292 ? 1.336 22.698 -10.735 1.00 62.12 292 ARG A O 1
ATOM 2255 N N . ILE A 1 293 ? -0.499 21.421 -10.569 1.00 64.75 293 ILE A N 1
ATOM 2256 C CA . ILE A 1 293 ? -0.207 20.926 -9.213 1.00 64.75 293 ILE A CA 1
ATOM 2257 C C . ILE A 1 293 ? -0.333 19.398 -9.191 1.00 64.75 293 ILE A C 1
ATOM 2259 O O . ILE A 1 293 ? -1.433 18.872 -9.344 1.00 64.75 293 ILE A O 1
ATOM 2263 N N . SER A 1 294 ? 0.780 18.712 -8.926 1.00 67.38 294 SER A N 1
ATOM 2264 C CA . SER A 1 294 ? 0.862 17.261 -8.690 1.00 67.38 294 SER A CA 1
ATOM 2265 C C . SER A 1 294 ? 1.075 17.011 -7.188 1.00 67.38 294 SER A C 1
ATOM 2267 O O . SER A 1 294 ? 2.202 16.775 -6.749 1.00 67.38 294 SER A O 1
ATOM 2269 N N . PRO A 1 295 ? 0.045 17.190 -6.339 1.00 68.94 295 PRO A N 1
ATOM 2270 C CA . PRO A 1 295 ? 0.235 17.321 -4.899 1.00 68.94 295 PRO A CA 1
ATOM 2271 C C . PRO A 1 295 ? 0.797 16.046 -4.265 1.00 68.94 295 PRO A C 1
ATOM 2273 O O . PRO A 1 295 ? 0.246 14.960 -4.443 1.00 68.94 295 PRO A O 1
ATOM 2276 N N . ASP A 1 296 ? 1.864 16.208 -3.477 1.00 76.12 296 ASP A N 1
ATOM 2277 C CA . ASP A 1 296 ? 2.538 15.125 -2.749 1.00 76.12 296 ASP A CA 1
ATOM 2278 C C . ASP A 1 296 ? 1.516 14.243 -1.984 1.00 76.12 296 ASP A C 1
ATOM 2280 O O . ASP A 1 296 ? 0.680 14.783 -1.244 1.00 76.12 296 ASP A O 1
ATOM 2284 N N . PRO A 1 297 ? 1.577 12.900 -2.110 1.00 75.69 297 PRO A N 1
ATOM 2285 C CA . PRO A 1 297 ? 0.828 11.943 -1.292 1.00 75.69 297 PRO A CA 1
ATOM 2286 C C . PRO A 1 297 ? 0.703 12.299 0.197 1.00 75.69 297 PRO A C 1
ATOM 2288 O O . PRO A 1 297 ? -0.375 12.160 0.779 1.00 75.69 297 PRO A O 1
ATOM 2291 N N . LEU A 1 298 ? 1.776 12.790 0.821 1.00 78.69 298 LEU A N 1
ATOM 2292 C CA . LEU A 1 298 ? 1.812 13.204 2.225 1.00 78.69 298 LEU A CA 1
ATOM 2293 C C . LEU A 1 298 ? 1.034 14.505 2.467 1.00 78.69 298 LEU A C 1
ATOM 2295 O O . LEU A 1 298 ? 0.348 14.619 3.486 1.00 78.69 298 LEU A O 1
ATOM 2299 N N . LEU A 1 299 ? 1.071 15.460 1.530 1.00 81.19 299 LEU A N 1
ATOM 2300 C CA . LEU A 1 299 ? 0.271 16.689 1.593 1.00 81.19 299 LEU A CA 1
ATOM 2301 C C . LEU A 1 299 ? -1.219 16.398 1.377 1.00 81.19 299 LEU A C 1
ATOM 2303 O O . LEU A 1 299 ? -2.054 16.931 2.110 1.00 81.19 299 LEU A O 1
ATOM 2307 N N . LEU A 1 300 ? -1.564 15.504 0.443 1.00 80.44 300 LEU A N 1
ATOM 2308 C CA . LEU A 1 300 ? -2.936 15.018 0.258 1.00 80.44 300 LEU A CA 1
ATOM 2309 C C . LEU A 1 300 ? -3.451 14.287 1.509 1.00 80.44 300 LEU A C 1
ATOM 2311 O O . LEU A 1 300 ? -4.573 14.539 1.954 1.00 80.44 300 LEU A O 1
ATOM 2315 N N . ALA A 1 301 ? -2.640 13.407 2.106 1.00 81.31 301 ALA A N 1
ATOM 2316 C CA . ALA A 1 301 ? -3.004 12.664 3.311 1.00 81.31 301 ALA A CA 1
ATOM 2317 C C . ALA A 1 301 ? -3.173 13.591 4.525 1.00 81.31 301 ALA A C 1
ATOM 2319 O O . ALA A 1 301 ? -4.207 13.548 5.201 1.00 81.31 301 ALA A O 1
ATOM 2320 N N . GLY A 1 302 ? -2.201 14.478 4.761 1.00 82.44 302 GLY A N 1
ATOM 2321 C CA . GLY A 1 302 ? -2.261 15.500 5.804 1.00 82.44 302 GLY A CA 1
ATOM 2322 C C . GLY A 1 302 ? -3.460 16.432 5.625 1.00 82.44 302 GLY A C 1
ATOM 2323 O O . GLY A 1 302 ? -4.197 16.667 6.582 1.00 82.44 302 GLY A O 1
ATOM 2324 N N . GLY A 1 303 ? -3.725 16.877 4.394 1.00 83.62 303 GLY A N 1
ATOM 2325 C CA . GLY A 1 303 ? -4.870 17.718 4.046 1.00 83.62 303 GLY A CA 1
ATOM 2326 C C . GLY A 1 303 ? -6.207 17.020 4.296 1.00 83.62 303 GLY A C 1
ATOM 2327 O O . GLY A 1 303 ? -7.111 17.621 4.879 1.00 83.62 303 GLY A O 1
ATOM 2328 N N . LYS A 1 304 ? -6.326 15.726 3.958 1.00 86.00 304 LYS A N 1
ATOM 2329 C CA . LYS A 1 304 ? -7.530 14.928 4.247 1.00 86.00 304 LYS A CA 1
ATOM 2330 C C . LYS A 1 304 ? -7.788 14.812 5.749 1.00 86.00 304 LYS A C 1
ATOM 2332 O O . LYS A 1 304 ? -8.928 14.964 6.189 1.00 86.00 304 LYS A O 1
ATOM 2337 N N . ILE A 1 305 ? -6.738 14.563 6.534 1.00 83.00 305 ILE A N 1
ATOM 2338 C CA . ILE A 1 305 ? -6.818 14.434 7.995 1.00 83.00 305 ILE A CA 1
ATOM 2339 C C . ILE A 1 305 ? -7.146 15.791 8.640 1.00 83.00 305 ILE A C 1
ATOM 2341 O O . ILE A 1 305 ? -8.032 15.862 9.494 1.00 83.00 305 ILE A O 1
ATOM 2345 N N . ALA A 1 306 ? -6.499 16.875 8.208 1.00 85.56 306 ALA A N 1
ATOM 2346 C CA . ALA A 1 306 ? -6.746 18.230 8.699 1.00 85.56 306 ALA A CA 1
ATOM 2347 C C . ALA A 1 306 ? -8.172 18.705 8.375 1.00 85.56 306 ALA A C 1
ATOM 2349 O O . ALA A 1 306 ? -8.917 19.084 9.276 1.00 85.56 306 ALA A O 1
ATOM 2350 N N . PHE A 1 307 ? -8.613 18.602 7.119 1.00 83.88 307 PHE A N 1
ATOM 2351 C CA . PHE A 1 307 ? -9.970 18.995 6.732 1.00 83.88 307 PHE A CA 1
ATOM 2352 C C . PHE A 1 307 ? -11.035 18.110 7.399 1.00 83.88 307 PHE A C 1
ATOM 2354 O O . PHE A 1 307 ? -12.012 18.619 7.950 1.00 83.88 307 PHE A O 1
ATOM 2361 N N . GLY A 1 308 ? -10.827 16.788 7.420 1.00 82.31 308 GLY A N 1
ATOM 2362 C CA . GLY A 1 308 ? -11.751 15.840 8.042 1.00 82.31 308 GLY A CA 1
ATOM 2363 C C . GLY A 1 308 ? -11.893 16.035 9.557 1.00 82.31 308 GLY A C 1
ATOM 2364 O O . GLY A 1 308 ? -12.995 15.897 10.092 1.00 82.31 308 GLY A O 1
ATOM 2365 N N . SER A 1 309 ? -10.812 16.407 10.253 1.00 82.31 309 SER A N 1
ATOM 2366 C CA . SER A 1 309 ? -10.847 16.736 11.686 1.00 82.31 309 SER A CA 1
ATOM 2367 C C . SER A 1 309 ? -11.412 18.132 11.971 1.00 82.31 309 SER A C 1
ATOM 2369 O O . SER A 1 309 ? -12.117 18.291 12.970 1.00 82.31 309 SER A O 1
ATOM 2371 N N . LEU A 1 310 ? -11.217 19.115 11.083 1.00 83.31 310 LEU A N 1
ATOM 2372 C CA . LEU A 1 310 ? -11.871 20.428 11.157 1.00 83.31 310 LEU A CA 1
ATOM 2373 C C . LEU A 1 310 ? -13.393 20.290 11.016 1.00 83.31 310 LEU A C 1
ATOM 2375 O O . LEU A 1 310 ? -14.135 20.706 11.908 1.00 83.31 310 LEU A O 1
ATOM 2379 N N . VAL A 1 311 ? -13.864 19.650 9.941 1.00 81.62 311 VAL A N 1
ATOM 2380 C CA . VAL A 1 311 ? -15.300 19.441 9.682 1.00 81.62 311 VAL A CA 1
ATOM 2381 C C . VAL A 1 311 ? -15.940 18.596 10.784 1.00 81.62 311 VAL A C 1
ATOM 2383 O O . VAL A 1 311 ? -17.031 18.925 11.255 1.00 81.62 311 VAL A O 1
ATOM 2386 N N . LEU A 1 312 ? -15.242 17.568 11.279 1.00 78.75 312 LEU A N 1
ATOM 2387 C CA . LEU A 1 312 ? -15.696 16.802 12.437 1.00 78.75 312 LEU A CA 1
ATOM 2388 C C . LEU A 1 312 ? -15.771 17.654 13.712 1.00 78.75 312 LEU A C 1
ATOM 2390 O O . LEU A 1 312 ? -16.728 17.499 14.463 1.00 78.75 312 LEU A O 1
ATOM 2394 N N . SER A 1 313 ? -14.813 18.549 13.966 1.00 81.81 313 SER A N 1
ATOM 2395 C CA . SER A 1 313 ? -14.824 19.424 15.151 1.00 81.81 313 SER A CA 1
ATOM 2396 C C . SER A 1 313 ? -15.997 20.407 15.116 1.00 81.81 313 SER A C 1
ATOM 2398 O O . SER A 1 313 ? -16.668 20.600 16.131 1.00 81.81 313 SER A O 1
ATOM 2400 N N . VAL A 1 314 ? -16.308 20.963 13.940 1.00 82.50 314 VAL A N 1
ATOM 2401 C CA . VAL A 1 314 ? -17.494 21.807 13.720 1.00 82.50 314 VAL A CA 1
ATOM 2402 C C . VAL A 1 314 ? -18.782 21.005 13.945 1.00 82.50 314 VAL A C 1
ATOM 2404 O O . VAL A 1 314 ? -19.635 21.411 14.736 1.00 82.50 314 VAL A O 1
ATOM 2407 N N . LEU A 1 315 ? -18.916 19.825 13.328 1.00 76.31 315 LEU A N 1
ATOM 2408 C CA . LEU A 1 315 ? -20.083 18.951 13.516 1.00 76.31 315 LEU A CA 1
ATOM 2409 C C . LEU A 1 315 ? -20.229 18.483 14.974 1.00 76.31 315 LEU A C 1
ATOM 2411 O O . LEU A 1 315 ? -21.340 18.436 15.500 1.00 76.31 315 LEU A O 1
ATOM 2415 N N . ALA A 1 316 ? -19.125 18.200 15.664 1.00 73.75 316 ALA A N 1
ATOM 2416 C CA . ALA A 1 316 ? -19.115 17.834 17.075 1.00 73.75 316 ALA A CA 1
ATOM 2417 C C . ALA A 1 316 ? -19.543 18.991 17.992 1.00 73.75 316 ALA A C 1
ATOM 2419 O O . ALA A 1 316 ? -20.197 18.736 19.004 1.00 73.75 316 ALA A O 1
ATOM 2420 N N . ALA A 1 317 ? -19.247 20.246 17.638 1.00 79.50 317 ALA A N 1
ATOM 2421 C CA . ALA A 1 317 ? -19.764 21.409 18.356 1.00 79.50 317 ALA A CA 1
ATOM 2422 C C . ALA A 1 317 ? -21.295 21.513 18.211 1.00 79.50 317 ALA A C 1
ATOM 2424 O O . ALA A 1 317 ? -22.000 21.607 19.216 1.00 79.50 317 ALA A O 1
ATOM 2425 N N . PHE A 1 318 ? -21.822 21.393 16.985 1.00 81.38 318 PHE A N 1
ATOM 2426 C CA . PHE A 1 318 ? -23.268 21.436 16.723 1.00 81.38 318 PHE A CA 1
ATOM 2427 C C . PHE A 1 318 ? -24.042 20.256 17.345 1.00 81.38 318 PHE A C 1
ATOM 2429 O O . PHE A 1 318 ? -25.096 20.454 17.952 1.00 81.38 318 PHE A O 1
ATOM 2436 N N . LEU A 1 319 ? -23.539 19.020 17.235 1.00 75.81 319 LEU A N 1
ATOM 2437 C CA . LEU A 1 319 ? -24.215 17.827 17.769 1.00 75.81 319 LEU A CA 1
ATOM 2438 C C . LEU A 1 319 ? -23.910 17.558 19.257 1.00 75.81 319 LEU A C 1
ATOM 2440 O O . LEU A 1 319 ? -24.591 16.738 19.888 1.00 75.81 319 LEU A O 1
ATOM 2444 N N . GLY A 1 320 ? -22.922 18.243 19.841 1.00 69.56 320 GLY A N 1
ATOM 2445 C CA . GLY A 1 320 ? -22.365 17.952 21.166 1.00 69.56 320 GLY A CA 1
ATOM 2446 C C . GLY A 1 320 ? -23.397 17.898 22.293 1.00 69.56 320 GLY A C 1
ATOM 2447 O O . GLY A 1 320 ? -23.307 17.038 23.172 1.00 69.56 320 GLY A O 1
ATOM 2448 N N . HIS A 1 321 ? -24.440 18.733 22.240 1.00 71.12 321 HIS A N 1
ATOM 2449 C CA . HIS A 1 321 ? -25.493 18.758 23.262 1.00 71.12 321 HIS A CA 1
ATOM 2450 C C . HIS A 1 321 ? -26.380 17.490 23.267 1.00 71.12 321 HIS A C 1
ATOM 2452 O O . HIS A 1 321 ? -26.915 17.111 24.312 1.00 71.12 321 HIS A O 1
ATOM 2458 N N . ARG A 1 322 ? -26.510 16.788 22.128 1.00 70.81 322 ARG A N 1
ATOM 2459 C CA . ARG A 1 322 ? -27.165 15.465 22.059 1.00 70.81 322 ARG A CA 1
ATOM 2460 C C . ARG A 1 322 ? -26.178 14.335 22.376 1.00 70.81 322 ARG A C 1
ATOM 2462 O O . ARG A 1 322 ? -26.520 13.431 23.137 1.00 70.81 322 ARG A O 1
ATOM 2469 N N . ILE A 1 323 ? -24.950 14.413 21.855 1.00 68.25 323 ILE A N 1
ATOM 2470 C CA . ILE A 1 323 ? -23.902 13.384 22.013 1.00 68.25 323 ILE A CA 1
ATOM 2471 C C . ILE A 1 323 ? -23.454 13.233 23.483 1.00 68.25 323 ILE A C 1
ATOM 2473 O O . ILE A 1 323 ? -23.292 12.117 23.978 1.00 68.25 323 ILE A O 1
ATOM 2477 N N . ARG A 1 324 ? -23.335 14.327 24.249 1.00 69.94 324 ARG A N 1
ATOM 2478 C CA . ARG A 1 324 ? -22.842 14.291 25.645 1.00 69.94 324 ARG A CA 1
ATOM 2479 C C . ARG A 1 324 ? -23.698 13.476 26.637 1.00 69.94 324 ARG A C 1
ATOM 2481 O O . ARG A 1 324 ? -23.243 13.245 27.755 1.00 69.94 324 ARG A O 1
ATOM 2488 N N . ARG A 1 325 ? -24.886 12.975 26.263 1.00 71.19 325 ARG A N 1
ATOM 2489 C CA . ARG A 1 325 ? -25.753 12.166 27.153 1.00 71.19 325 ARG A CA 1
ATOM 2490 C C . ARG A 1 325 ? -25.427 10.660 27.201 1.00 71.19 325 ARG A C 1
ATOM 2492 O O . ARG A 1 325 ? -25.859 10.002 28.141 1.00 71.19 325 ARG A O 1
ATOM 2499 N N . ALA A 1 326 ? -24.665 10.103 26.250 1.00 73.38 326 ALA A N 1
ATOM 2500 C CA . ALA A 1 326 ? -24.417 8.647 26.145 1.00 73.38 326 ALA A CA 1
ATOM 2501 C C . ALA A 1 326 ? -22.956 8.218 26.425 1.00 73.38 326 ALA A C 1
ATOM 2503 O O . ALA A 1 326 ? -22.513 7.135 26.041 1.00 73.38 326 ALA A O 1
ATOM 2504 N N . THR A 1 327 ? -22.189 9.057 27.119 1.00 71.94 327 THR A N 1
ATOM 2505 C CA . THR A 1 327 ? -20.713 9.011 27.162 1.00 71.94 327 THR A CA 1
ATOM 2506 C C . THR A 1 327 ? -20.116 7.713 27.713 1.00 71.94 327 THR A C 1
ATOM 2508 O O . THR A 1 327 ? -19.083 7.256 27.226 1.00 71.94 327 THR A O 1
ATOM 2511 N N . ALA A 1 328 ? -20.768 7.060 28.679 1.00 72.75 328 ALA A N 1
ATOM 2512 C CA . ALA A 1 328 ? -20.320 5.769 29.213 1.00 72.75 328 ALA A CA 1
ATOM 2513 C C . ALA A 1 328 ? -20.367 4.615 28.188 1.00 72.75 328 ALA A C 1
ATOM 2515 O O . ALA A 1 328 ? -19.687 3.608 28.378 1.00 72.75 328 ALA A O 1
ATOM 2516 N N . VAL A 1 329 ? -21.146 4.754 27.109 1.00 84.31 329 VAL A N 1
ATOM 2517 C CA . VAL A 1 329 ? -21.279 3.737 26.055 1.00 84.31 329 VAL A CA 1
ATOM 2518 C C . VAL A 1 329 ? -20.140 3.834 25.044 1.00 84.31 329 VAL A C 1
ATOM 2520 O O . VAL A 1 329 ? -19.671 2.808 24.558 1.00 84.31 329 VAL A O 1
ATOM 2523 N N . TYR A 1 330 ? -19.652 5.045 24.763 1.00 88.00 330 TYR A N 1
ATOM 2524 C CA . TYR A 1 330 ? -18.695 5.288 23.683 1.00 88.00 330 TYR A CA 1
ATOM 2525 C C . TYR A 1 330 ? -17.354 4.569 23.876 1.00 88.00 330 TYR A C 1
ATOM 2527 O O . TYR A 1 330 ? -16.859 3.986 22.918 1.00 88.00 330 TYR A O 1
ATOM 2535 N N . SER A 1 331 ? -16.805 4.489 25.096 1.00 88.50 331 SER A N 1
ATOM 2536 C CA . SER A 1 331 ? -15.570 3.715 25.322 1.00 88.50 331 SER A CA 1
ATOM 2537 C C . SER A 1 331 ? -15.770 2.203 25.170 1.00 88.50 331 SER A C 1
ATOM 2539 O O . SER A 1 331 ? -14.888 1.528 24.652 1.00 88.50 331 SER A O 1
ATOM 2541 N N . GLY A 1 332 ? -16.929 1.664 25.569 1.00 88.62 332 GLY A N 1
ATOM 2542 C CA . GLY A 1 332 ? -17.243 0.243 25.381 1.00 88.62 332 GLY A CA 1
ATOM 2543 C C . GLY A 1 332 ? -17.472 -0.113 23.909 1.00 88.62 332 GLY A C 1
ATOM 2544 O O . GLY A 1 332 ? -16.950 -1.114 23.425 1.00 88.62 332 GLY A O 1
ATOM 2545 N N . ALA A 1 333 ? -18.195 0.744 23.182 1.00 91.62 333 ALA A N 1
ATOM 2546 C CA . ALA A 1 333 ? -18.400 0.608 21.744 1.00 91.62 333 ALA A CA 1
ATOM 2547 C C . ALA A 1 333 ? -17.080 0.731 20.966 1.00 91.62 333 ALA A C 1
ATOM 2549 O O . ALA A 1 333 ? -16.835 -0.076 20.077 1.00 91.62 333 ALA A O 1
ATOM 2550 N N . ALA A 1 334 ? -16.204 1.675 21.327 1.00 93.00 334 ALA A N 1
ATOM 2551 C CA . ALA A 1 334 ? -14.891 1.829 20.702 1.00 93.00 334 ALA A CA 1
ATOM 2552 C C . ALA A 1 334 ? -14.015 0.577 20.849 1.00 93.00 334 ALA A C 1
ATOM 2554 O O . ALA A 1 334 ? -13.465 0.102 19.862 1.00 93.00 334 ALA A O 1
ATOM 2555 N N . VAL A 1 335 ? -13.937 -0.001 22.053 1.00 91.56 335 VAL A N 1
ATOM 2556 C CA . VAL A 1 335 ? -13.213 -1.262 22.290 1.00 91.56 335 VAL A CA 1
ATOM 2557 C C . VAL A 1 335 ? -13.789 -2.399 21.436 1.00 91.56 335 VAL A C 1
ATOM 2559 O O . VAL A 1 335 ? -13.028 -3.161 20.847 1.00 91.56 335 VAL A O 1
ATOM 2562 N N . LEU A 1 336 ? -15.117 -2.488 21.297 1.00 89.88 336 LEU A N 1
ATOM 2563 C CA . LEU A 1 336 ? -15.756 -3.500 20.449 1.00 89.88 336 LEU A CA 1
ATOM 2564 C C . LEU A 1 336 ? -15.480 -3.274 18.951 1.00 89.88 336 LEU A C 1
ATOM 2566 O O . LEU A 1 336 ? -15.197 -4.237 18.244 1.00 89.88 336 LEU A O 1
ATOM 2570 N N . PHE A 1 337 ? -15.500 -2.028 18.469 1.00 92.62 337 PHE A N 1
ATOM 2571 C CA . PHE A 1 337 ? -15.144 -1.704 17.082 1.00 92.62 337 PHE A CA 1
ATOM 2572 C C . PHE A 1 337 ? -13.653 -1.916 16.786 1.00 92.62 337 PHE A C 1
ATOM 2574 O O . PHE A 1 337 ? -13.330 -2.377 15.697 1.00 92.62 337 PHE A O 1
ATOM 2581 N N . LEU A 1 338 ? -12.749 -1.667 17.741 1.00 92.44 338 LEU A N 1
ATOM 2582 C CA . LEU A 1 338 ? -11.328 -2.013 17.606 1.00 92.44 338 LEU A CA 1
ATOM 2583 C C . LEU A 1 338 ? -11.115 -3.530 17.560 1.00 92.44 338 LEU A C 1
ATOM 2585 O O . LEU A 1 338 ? -10.309 -3.994 16.762 1.00 92.44 338 LEU A O 1
ATOM 2589 N N . LEU A 1 339 ? -11.863 -4.310 18.351 1.00 90.50 339 LEU A N 1
ATOM 2590 C CA . LEU A 1 339 ? -11.803 -5.775 18.309 1.00 90.50 339 LEU A CA 1
ATOM 2591 C C . LEU A 1 339 ? -12.321 -6.324 16.976 1.00 90.50 339 LEU A C 1
ATOM 2593 O O . LEU A 1 339 ? -11.669 -7.160 16.355 1.00 90.50 339 LEU A O 1
ATOM 2597 N N . ALA A 1 340 ? -13.474 -5.831 16.518 1.00 89.81 340 ALA A N 1
ATOM 2598 C CA . ALA A 1 340 ? -14.023 -6.186 15.214 1.00 89.81 340 ALA A CA 1
ATOM 2599 C C . ALA A 1 340 ? -13.070 -5.770 14.081 1.00 89.81 340 ALA A C 1
ATOM 2601 O O . ALA A 1 340 ? -12.835 -6.556 13.170 1.00 89.81 340 ALA A O 1
ATOM 2602 N N . GLY A 1 341 ? -12.463 -4.582 14.174 1.00 90.06 341 GLY A N 1
ATOM 2603 C CA . GLY A 1 341 ? -11.431 -4.106 13.256 1.00 90.06 341 GLY A CA 1
ATOM 2604 C C . GLY A 1 341 ? -10.200 -5.011 13.234 1.00 90.06 341 GLY A C 1
ATOM 2605 O O . GLY A 1 341 ? -9.770 -5.406 12.156 1.00 90.06 341 GLY A O 1
ATOM 2606 N N . ALA A 1 342 ? -9.672 -5.414 14.392 1.00 89.19 342 ALA A N 1
ATOM 2607 C CA . ALA A 1 342 ? -8.538 -6.335 14.495 1.00 89.19 342 ALA A CA 1
ATOM 2608 C C . ALA A 1 342 ? -8.839 -7.718 13.895 1.00 89.19 342 ALA A C 1
ATOM 2610 O O . ALA A 1 342 ? -8.018 -8.248 13.151 1.00 89.19 342 ALA A O 1
ATOM 2611 N N . ILE A 1 343 ? -10.029 -8.275 14.149 1.00 85.94 343 ILE A N 1
ATOM 2612 C CA . ILE A 1 343 ? -10.443 -9.576 13.600 1.00 85.94 343 ILE A CA 1
ATOM 2613 C C . ILE A 1 343 ? -10.664 -9.492 12.082 1.00 85.94 343 ILE A C 1
ATOM 2615 O O . ILE A 1 343 ? -10.112 -10.298 11.337 1.00 85.94 343 ILE A O 1
ATOM 2619 N N . LEU A 1 344 ? -11.441 -8.511 11.608 1.00 86.94 344 LEU A N 1
ATOM 2620 C CA . LEU A 1 344 ? -11.759 -8.357 10.184 1.00 86.94 344 LEU A CA 1
ATOM 2621 C C . LEU A 1 344 ? -10.527 -7.980 9.358 1.00 86.94 344 LEU A C 1
ATOM 2623 O O . LEU A 1 344 ? -10.348 -8.503 8.263 1.00 86.94 344 LEU A O 1
ATOM 2627 N N . SER A 1 345 ? -9.662 -7.103 9.874 1.00 84.25 345 SER A N 1
ATOM 2628 C CA . SER A 1 345 ? -8.420 -6.751 9.184 1.00 84.25 345 SER A CA 1
ATOM 2629 C C . SER A 1 345 ? -7.390 -7.877 9.248 1.00 84.25 345 SER A C 1
ATOM 2631 O O . SER A 1 345 ? -6.762 -8.139 8.231 1.00 84.25 345 SER A O 1
ATOM 2633 N N . GLY A 1 346 ? -7.287 -8.612 10.362 1.00 81.75 346 GLY A N 1
ATOM 2634 C CA . GLY A 1 346 ? -6.444 -9.807 10.480 1.00 81.75 346 GLY A CA 1
ATOM 2635 C C . GLY A 1 346 ? -6.837 -10.932 9.519 1.00 81.75 346 GLY A C 1
ATOM 2636 O O . GLY A 1 346 ? -5.960 -11.600 8.981 1.00 81.75 346 GLY A O 1
ATOM 2637 N N . ALA A 1 347 ? -8.136 -11.089 9.239 1.00 80.62 347 ALA A N 1
ATOM 2638 C CA . ALA A 1 347 ? -8.651 -12.028 8.239 1.00 80.62 347 ALA A CA 1
ATOM 2639 C C . ALA A 1 347 ? -8.358 -11.617 6.778 1.00 80.62 347 ALA A C 1
ATOM 2641 O O . ALA A 1 347 ? -8.456 -12.454 5.885 1.00 80.62 347 ALA A O 1
ATOM 2642 N N . VAL A 1 348 ? -8.004 -10.350 6.528 1.00 77.88 348 VAL A N 1
ATOM 2643 C CA . VAL A 1 348 ? -7.555 -9.845 5.213 1.00 77.88 348 VAL A CA 1
ATOM 2644 C C . VAL A 1 348 ? -6.025 -9.814 5.125 1.00 77.88 348 VAL A C 1
ATOM 2646 O O . VAL A 1 348 ? -5.458 -10.103 4.077 1.00 77.88 348 VAL A O 1
ATOM 2649 N N . SER A 1 349 ? -5.349 -9.446 6.214 1.00 79.00 349 SER A N 1
ATOM 2650 C CA . SER A 1 349 ? -3.895 -9.391 6.334 1.00 79.00 349 SER A CA 1
ATOM 2651 C C . SER A 1 349 ? -3.485 -9.411 7.809 1.00 79.00 349 SER A C 1
ATOM 2653 O O . SER A 1 349 ? -3.831 -8.511 8.582 1.00 79.00 349 SER A O 1
ATOM 2655 N N . ILE A 1 350 ? -2.671 -10.398 8.194 1.00 78.81 350 ILE A N 1
ATOM 2656 C CA . ILE A 1 350 ? -2.124 -10.543 9.555 1.00 78.81 350 ILE A CA 1
ATOM 2657 C C . ILE A 1 350 ? -1.378 -9.267 9.992 1.00 78.81 350 ILE A C 1
ATOM 2659 O O . ILE A 1 350 ? -1.479 -8.853 11.148 1.00 78.81 350 ILE A O 1
ATOM 2663 N N . THR A 1 351 ? -0.708 -8.588 9.054 1.00 79.75 351 THR A N 1
ATOM 2664 C CA . THR A 1 351 ? -0.038 -7.294 9.257 1.00 79.75 351 THR A CA 1
ATOM 2665 C C . THR A 1 351 ? -1.012 -6.202 9.718 1.00 79.75 351 THR A C 1
ATOM 2667 O O . THR A 1 351 ? -0.735 -5.519 10.704 1.00 79.75 351 THR A O 1
ATOM 2670 N N . LEU A 1 352 ? -2.184 -6.060 9.081 1.00 82.12 352 LEU A N 1
ATOM 2671 C CA . LEU A 1 352 ? -3.210 -5.109 9.538 1.00 82.12 352 LEU A CA 1
ATOM 2672 C C . LEU A 1 352 ? -3.789 -5.516 10.898 1.00 82.12 352 LEU A C 1
ATOM 2674 O O . LEU A 1 352 ? -3.921 -4.670 11.786 1.00 82.12 352 LEU A O 1
ATOM 2678 N N . GLY A 1 353 ? -4.084 -6.809 11.074 1.00 86.94 353 GLY A N 1
ATOM 2679 C CA . GLY A 1 353 ? -4.592 -7.356 12.333 1.00 86.94 353 GLY A CA 1
ATOM 2680 C C . GLY A 1 353 ? -3.671 -7.059 13.519 1.00 86.94 353 GLY A C 1
ATOM 2681 O O . GLY A 1 353 ? -4.156 -6.725 14.602 1.00 86.94 353 GLY A O 1
ATOM 2682 N N . ALA A 1 354 ? -2.351 -7.092 13.309 1.00 86.44 354 ALA A N 1
ATOM 2683 C CA . ALA A 1 354 ? -1.358 -6.708 14.308 1.00 86.44 354 ALA A CA 1
ATOM 2684 C C . ALA A 1 354 ? -1.459 -5.218 14.689 1.00 86.44 354 ALA A C 1
ATOM 2686 O O . ALA A 1 354 ? -1.610 -4.909 15.873 1.00 86.44 354 ALA A O 1
ATOM 2687 N N . TYR A 1 355 ? -1.456 -4.296 13.715 1.00 87.62 355 TYR A N 1
ATOM 2688 C CA . TYR A 1 355 ? -1.588 -2.856 13.988 1.00 87.62 355 TYR A CA 1
ATOM 2689 C C . TYR A 1 355 ? -2.908 -2.517 14.705 1.00 87.62 355 TYR A C 1
ATOM 2691 O O . TYR A 1 355 ? -2.893 -1.828 15.729 1.00 87.62 355 TYR A O 1
ATOM 2699 N N . PHE A 1 356 ? -4.040 -3.062 14.244 1.00 90.50 356 PHE A N 1
ATOM 2700 C CA . PHE A 1 356 ? -5.334 -2.875 14.912 1.00 90.50 356 PHE A CA 1
ATOM 2701 C C . PHE A 1 356 ? -5.385 -3.511 16.310 1.00 90.50 356 PHE A C 1
ATOM 2703 O O . PHE A 1 356 ? -6.072 -2.984 17.186 1.00 90.50 356 PHE A O 1
ATOM 2710 N N . SER A 1 357 ? -4.636 -4.588 16.565 1.00 91.19 357 SER A N 1
ATOM 2711 C CA . SER A 1 357 ? -4.545 -5.200 17.899 1.00 91.19 357 SER A CA 1
ATOM 2712 C C . SER A 1 357 ? -3.749 -4.350 18.890 1.00 91.19 357 SER A C 1
ATOM 2714 O O . SER A 1 357 ? -4.129 -4.266 20.058 1.00 91.19 357 SER A O 1
ATOM 2716 N N . VAL A 1 358 ? -2.708 -3.641 18.438 1.00 92.38 358 VAL A N 1
ATOM 2717 C CA . VAL A 1 358 ? -2.022 -2.630 19.263 1.00 92.38 358 VAL A CA 1
ATOM 2718 C C . VAL A 1 358 ? -2.988 -1.490 19.609 1.00 92.38 358 VAL A C 1
ATOM 2720 O O . VAL A 1 358 ? -3.144 -1.148 20.785 1.00 92.38 358 VAL A O 1
ATOM 2723 N N . SER A 1 359 ? -3.725 -0.967 18.621 1.00 94.06 359 SER A N 1
ATOM 2724 C CA . SER A 1 359 ? -4.780 0.030 18.858 1.00 94.06 359 SER A CA 1
ATOM 2725 C C . SER A 1 359 ? -5.859 -0.476 19.824 1.00 94.06 359 SER A C 1
ATOM 2727 O O . SER A 1 359 ? -6.290 0.269 20.706 1.00 94.06 359 SER A O 1
ATOM 2729 N N . PHE A 1 360 ? -6.259 -1.748 19.720 1.00 94.38 360 PHE A N 1
ATOM 2730 C CA . PHE A 1 360 ? -7.212 -2.390 20.626 1.00 94.38 360 PHE A CA 1
ATOM 2731 C C . PHE A 1 360 ? -6.712 -2.448 22.076 1.00 94.38 360 PHE A C 1
ATOM 2733 O O . PHE A 1 360 ? -7.459 -2.076 22.983 1.00 94.38 360 PHE A O 1
ATOM 2740 N N . VAL A 1 361 ? -5.461 -2.860 22.317 1.00 93.44 361 VAL A N 1
ATOM 2741 C CA . VAL A 1 361 ? -4.876 -2.917 23.672 1.00 93.44 361 VAL A CA 1
ATOM 2742 C C . VAL A 1 361 ? -4.887 -1.532 24.329 1.00 93.44 361 VAL A C 1
ATOM 2744 O O . VAL A 1 361 ? -5.311 -1.395 25.482 1.00 93.44 361 VAL A O 1
ATOM 2747 N N . PHE A 1 362 ? -4.530 -0.480 23.586 1.00 95.75 362 PHE A N 1
ATOM 2748 C CA . PHE A 1 362 ? -4.635 0.893 24.086 1.00 95.75 362 PHE A CA 1
ATOM 2749 C C . PHE A 1 362 ? -6.091 1.370 24.241 1.00 95.75 362 PHE A C 1
ATOM 2751 O O . PHE A 1 362 ? -6.395 2.084 25.197 1.00 95.75 362 PHE A O 1
ATOM 2758 N N . GLY A 1 363 ? -7.028 0.905 23.410 1.00 94.38 363 GLY A N 1
ATOM 2759 C CA . GLY A 1 363 ? -8.469 1.106 23.610 1.00 94.38 363 GLY A CA 1
ATOM 2760 C C . GLY A 1 363 ? -8.997 0.477 24.910 1.00 94.38 363 GLY A C 1
ATOM 2761 O O . GLY A 1 363 ? -9.780 1.098 25.638 1.00 94.38 363 GLY A O 1
ATOM 2762 N N . VAL A 1 364 ? -8.531 -0.725 25.267 1.00 92.38 364 VAL A N 1
ATOM 2763 C CA . VAL A 1 364 ? -8.851 -1.372 26.552 1.00 92.38 364 VAL A CA 1
ATOM 2764 C C . VAL A 1 364 ? -8.284 -0.556 27.717 1.00 92.38 364 VAL A C 1
ATOM 2766 O O . VAL A 1 364 ? -9.020 -0.254 28.663 1.00 92.38 364 VAL A O 1
ATOM 2769 N N . LEU A 1 365 ? -7.023 -0.115 27.627 1.00 93.62 365 LEU A N 1
ATOM 2770 C CA . LEU A 1 365 ? -6.396 0.758 28.626 1.00 93.62 365 LEU A CA 1
ATOM 2771 C C . LEU A 1 365 ? -7.166 2.083 28.788 1.00 93.62 365 LEU A C 1
ATOM 2773 O O . LEU A 1 365 ? -7.452 2.499 29.913 1.00 93.62 365 LEU A O 1
ATOM 2777 N N . PHE A 1 366 ? -7.592 2.697 27.680 1.00 94.69 366 PHE A N 1
ATOM 2778 C CA . PHE A 1 366 ? -8.454 3.880 27.667 1.00 94.69 366 PHE A CA 1
ATOM 2779 C C . PHE A 1 366 ? -9.780 3.625 28.393 1.00 94.69 366 PHE A C 1
ATOM 2781 O O . PHE A 1 366 ? -10.231 4.470 29.169 1.00 94.69 366 PHE A O 1
ATOM 2788 N N . SER A 1 367 ? -10.424 2.475 28.173 1.00 92.00 367 SER A N 1
ATOM 2789 C CA . SER A 1 367 ? -11.707 2.162 28.812 1.00 92.00 367 SER A CA 1
ATOM 2790 C C . SER A 1 367 ? -11.572 1.869 30.314 1.00 92.00 367 SER A C 1
ATOM 2792 O O . SER A 1 367 ? -12.490 2.197 31.068 1.00 92.00 367 SER A O 1
ATOM 2794 N N . ILE A 1 368 ? -10.446 1.300 30.760 1.00 91.19 368 ILE A N 1
ATOM 2795 C CA . ILE A 1 368 ? -10.169 0.990 32.177 1.00 91.19 368 ILE A CA 1
ATOM 2796 C C . ILE A 1 368 ? -9.669 2.221 32.953 1.00 91.19 368 ILE A C 1
ATOM 2798 O O . ILE A 1 368 ? -10.003 2.386 34.130 1.00 91.19 368 ILE A O 1
ATOM 2802 N N . GLY A 1 369 ? -8.890 3.098 32.311 1.00 91.00 369 GLY A N 1
ATOM 2803 C CA . GLY A 1 369 ? -8.281 4.268 32.944 1.00 91.00 369 GLY A CA 1
ATOM 2804 C C . GLY A 1 369 ? -9.298 5.194 33.621 1.00 91.00 369 GLY A C 1
ATOM 2805 O O . GLY A 1 369 ? -10.380 5.450 33.086 1.00 91.00 369 GLY A O 1
ATOM 2806 N N . ARG A 1 370 ? -8.945 5.721 34.801 1.00 89.62 370 ARG A N 1
ATOM 2807 C CA . ARG A 1 370 ? -9.766 6.694 35.553 1.00 89.62 370 ARG A CA 1
ATOM 2808 C C . ARG A 1 370 ? -9.350 8.147 35.305 1.00 89.62 370 ARG A C 1
ATOM 2810 O O . ARG A 1 370 ? -10.212 9.003 35.167 1.00 89.62 370 ARG A O 1
ATOM 2817 N N . ASN A 1 371 ? -8.045 8.410 35.232 1.00 92.62 371 ASN A N 1
ATOM 2818 C CA . ASN A 1 371 ? -7.477 9.745 35.031 1.00 92.62 371 ASN A CA 1
ATOM 2819 C C . ASN A 1 371 ? -7.608 10.192 33.558 1.00 92.62 371 ASN A C 1
ATOM 2821 O O . ASN A 1 371 ? -7.350 9.397 32.650 1.00 92.62 371 ASN A O 1
ATOM 2825 N N . VAL A 1 372 ? -7.957 11.464 33.331 1.00 90.19 372 VAL A N 1
ATOM 2826 C CA . VAL A 1 372 ? -7.997 12.112 32.006 1.00 90.19 372 VAL A CA 1
ATOM 2827 C C . VAL A 1 372 ? -6.658 11.967 31.283 1.00 90.19 372 VAL A C 1
ATOM 2829 O O . VAL A 1 372 ? -6.650 11.589 30.117 1.00 90.19 372 VAL A O 1
ATOM 2832 N N . TRP A 1 373 ? -5.532 12.158 31.976 1.00 92.25 373 TRP A N 1
ATOM 2833 C CA . TRP A 1 373 ? -4.193 12.051 31.382 1.00 92.25 373 TRP A CA 1
ATOM 2834 C C . TRP A 1 373 ? -3.884 10.647 30.848 1.00 92.25 373 TRP A C 1
ATOM 2836 O O . TRP A 1 373 ? -3.402 10.505 29.728 1.00 92.25 373 TRP A O 1
ATOM 2846 N N . ILE A 1 374 ? -4.249 9.599 31.598 1.00 92.44 374 ILE A N 1
ATOM 2847 C CA . ILE A 1 374 ? -4.087 8.199 31.162 1.00 92.44 374 ILE A CA 1
ATOM 2848 C C . ILE A 1 374 ? -4.956 7.920 29.929 1.00 92.44 374 ILE A C 1
ATOM 2850 O O . ILE A 1 374 ? -4.520 7.233 29.010 1.00 92.44 374 ILE A O 1
ATOM 2854 N N . LYS A 1 375 ? -6.171 8.484 29.871 1.00 92.81 375 LYS A N 1
ATOM 2855 C CA . LYS A 1 375 ? -7.034 8.381 28.686 1.00 92.81 375 LYS A CA 1
ATOM 2856 C C . LYS A 1 375 ? -6.495 9.180 27.494 1.00 92.81 375 LYS A C 1
ATOM 2858 O O . LYS A 1 375 ? -6.578 8.686 26.379 1.00 92.81 375 LYS A O 1
ATOM 2863 N N . GLY A 1 376 ? -5.917 10.362 27.702 1.00 90.62 376 GLY A N 1
ATOM 2864 C CA . GLY A 1 376 ? -5.253 11.134 26.647 1.00 90.62 376 GLY A CA 1
ATOM 2865 C C . GLY A 1 376 ? -4.083 10.362 26.035 1.00 90.62 376 GLY A C 1
ATOM 2866 O O . GLY A 1 376 ? -4.052 10.151 24.825 1.00 90.62 376 GLY A O 1
ATOM 2867 N N . ALA A 1 377 ? -3.186 9.842 26.877 1.00 92.94 377 ALA A N 1
ATOM 2868 C CA . ALA A 1 377 ? -2.068 9.006 26.443 1.00 92.94 377 ALA A CA 1
ATOM 2869 C C . ALA A 1 377 ? -2.538 7.730 25.720 1.00 92.94 377 ALA A C 1
ATOM 2871 O O . ALA A 1 377 ? -2.051 7.428 24.635 1.00 92.94 377 ALA A O 1
ATOM 2872 N N . ALA A 1 378 ? -3.526 7.011 26.264 1.00 94.88 378 ALA A N 1
ATOM 2873 C CA . ALA A 1 378 ? -4.064 5.805 25.634 1.00 94.88 378 ALA A CA 1
ATOM 2874 C C . ALA A 1 378 ? -4.797 6.089 24.305 1.00 94.88 378 ALA A C 1
ATOM 2876 O O . ALA A 1 378 ? -4.719 5.280 23.386 1.00 94.88 378 ALA A O 1
ATOM 2877 N N . LEU A 1 379 ? -5.464 7.242 24.164 1.00 93.00 379 LEU A N 1
ATOM 2878 C CA . LEU A 1 379 ? -6.050 7.681 22.892 1.00 93.00 379 LEU A CA 1
ATOM 2879 C C . LEU A 1 379 ? -4.958 7.923 21.841 1.00 93.00 379 LEU A C 1
ATOM 2881 O O . LEU A 1 379 ? -5.043 7.369 20.747 1.00 93.00 379 LEU A O 1
ATOM 2885 N N . LEU A 1 380 ? -3.913 8.682 22.186 1.00 90.56 380 LEU A N 1
ATOM 2886 C CA . LEU A 1 380 ? -2.783 8.946 21.288 1.00 90.56 380 LEU A CA 1
ATOM 2887 C C . LEU A 1 380 ? -2.070 7.647 20.884 1.00 90.56 380 LEU A C 1
ATOM 2889 O O . LEU A 1 380 ? -1.892 7.390 19.697 1.00 90.56 380 LEU A O 1
ATOM 2893 N N . LEU A 1 381 ? -1.753 6.775 21.844 1.00 92.50 381 LEU A N 1
ATOM 2894 C CA . LEU A 1 381 ? -1.118 5.480 21.578 1.00 92.50 381 LEU A CA 1
ATOM 2895 C C . LEU A 1 381 ? -2.014 4.528 20.765 1.00 92.50 381 LEU A C 1
ATOM 2897 O O . LEU A 1 381 ? -1.496 3.738 19.982 1.00 92.50 381 LEU A O 1
ATOM 2901 N N . SER A 1 382 ? -3.347 4.631 20.868 1.00 92.81 382 SER A N 1
ATOM 2902 C CA . SER A 1 382 ? -4.261 3.879 19.991 1.00 92.81 382 SER A CA 1
ATOM 2903 C C . SER A 1 382 ? -4.291 4.395 18.545 1.00 92.81 382 SER A C 1
ATOM 2905 O O . SER A 1 382 ? -4.609 3.632 17.634 1.00 92.81 382 SER A O 1
ATOM 2907 N N . LEU A 1 383 ? -3.937 5.666 18.327 1.00 90.00 383 LEU A N 1
ATOM 2908 C CA . LEU A 1 383 ? -3.889 6.312 17.013 1.00 90.00 383 LEU A CA 1
ATOM 2909 C C . LEU A 1 383 ? -2.539 6.094 16.302 1.00 90.00 383 LEU A C 1
ATOM 2911 O O . LEU A 1 383 ? -2.515 5.997 15.076 1.00 90.00 383 LEU A O 1
ATOM 2915 N N . VAL A 1 384 ? -1.434 5.966 17.052 1.00 89.31 384 VAL A N 1
ATOM 2916 C CA . VAL A 1 384 ? -0.073 5.779 16.506 1.00 89.31 384 VAL A CA 1
ATOM 2917 C C . VAL A 1 384 ? 0.028 4.643 15.472 1.00 89.31 384 VAL A C 1
ATOM 2919 O O . VAL A 1 384 ? 0.568 4.922 14.405 1.00 89.31 384 VAL A O 1
ATOM 2922 N N . PRO A 1 385 ? -0.510 3.420 15.676 1.00 86.88 385 PRO A N 1
ATOM 2923 C CA . PRO A 1 385 ? -0.454 2.358 14.663 1.00 86.88 385 PRO A CA 1
ATOM 2924 C C . PRO A 1 385 ? -1.119 2.736 13.333 1.00 86.88 385 PRO A C 1
ATOM 2926 O O . PRO A 1 385 ? -0.597 2.418 12.269 1.00 86.88 385 PRO A O 1
ATOM 2929 N N . VAL A 1 386 ? -2.249 3.450 13.385 1.00 83.31 386 VAL A N 1
ATOM 2930 C CA . VAL A 1 386 ? -3.011 3.865 12.195 1.00 83.31 386 VAL A CA 1
ATOM 2931 C C . VAL A 1 386 ? -2.296 5.002 11.461 1.00 83.31 386 VAL A C 1
ATOM 2933 O O . VAL A 1 386 ? -2.208 4.986 10.236 1.00 83.31 386 VAL A O 1
ATOM 2936 N N . VAL A 1 387 ? -1.737 5.968 12.197 1.00 83.38 387 VAL A N 1
ATOM 2937 C CA . VAL A 1 387 ? -0.958 7.072 11.613 1.00 83.38 387 VAL A CA 1
ATOM 2938 C C . VAL A 1 387 ? 0.373 6.573 11.050 1.00 83.38 387 VAL A C 1
ATOM 2940 O O . VAL A 1 387 ? 0.722 6.955 9.939 1.00 83.38 387 VAL A O 1
ATOM 2943 N N . TYR A 1 388 ? 1.077 5.676 11.750 1.00 82.75 388 TYR A N 1
ATOM 2944 C CA . TYR A 1 388 ? 2.279 5.022 11.226 1.00 82.75 388 TYR A CA 1
ATOM 2945 C C . TYR A 1 388 ? 1.970 4.257 9.937 1.00 82.75 388 TYR A C 1
ATOM 2947 O O . TYR A 1 388 ? 2.706 4.406 8.970 1.00 82.75 388 TYR A O 1
ATOM 2955 N N . LEU A 1 389 ? 0.859 3.512 9.874 1.00 77.38 389 LEU A N 1
ATOM 2956 C CA . LEU A 1 389 ? 0.461 2.810 8.653 1.00 77.38 389 LEU A CA 1
ATOM 2957 C C . LEU A 1 389 ? 0.261 3.780 7.474 1.00 77.38 389 LEU A C 1
ATOM 2959 O O . LEU A 1 389 ? 0.749 3.512 6.383 1.00 77.38 389 LEU A O 1
ATOM 2963 N N . VAL A 1 390 ? -0.391 4.929 7.685 1.00 78.25 390 VAL A N 1
ATOM 2964 C CA . VAL A 1 390 ? -0.553 5.957 6.636 1.00 78.25 390 VAL A CA 1
ATOM 2965 C C . VAL A 1 390 ? 0.791 6.583 6.238 1.00 78.25 390 VAL A C 1
ATOM 2967 O O . VAL A 1 390 ? 1.051 6.740 5.048 1.00 78.25 390 VAL A O 1
ATOM 2970 N N . LEU A 1 391 ? 1.659 6.903 7.204 1.00 76.00 391 LEU A N 1
ATOM 2971 C CA . LEU A 1 391 ? 2.982 7.495 6.957 1.00 76.00 391 LEU A CA 1
ATOM 2972 C C . LEU A 1 391 ? 3.988 6.513 6.335 1.00 76.00 391 LEU A C 1
ATOM 2974 O O . LEU A 1 391 ? 4.908 6.952 5.655 1.00 76.00 391 LEU A O 1
ATOM 2978 N N . ALA A 1 392 ? 3.815 5.207 6.540 1.00 71.31 392 ALA A N 1
ATOM 2979 C CA . ALA A 1 392 ? 4.579 4.156 5.874 1.00 71.31 392 ALA A CA 1
ATOM 2980 C C . ALA A 1 392 ? 4.039 3.869 4.461 1.00 71.31 392 ALA A C 1
ATOM 2982 O O . ALA A 1 392 ? 4.810 3.601 3.546 1.00 71.31 392 ALA A O 1
ATOM 2983 N N . LEU A 1 393 ? 2.721 3.957 4.253 1.00 70.75 393 LEU A N 1
ATOM 2984 C CA . LEU A 1 393 ? 2.110 3.738 2.941 1.00 70.75 393 LEU A CA 1
ATOM 2985 C C . LEU A 1 393 ? 2.323 4.901 1.968 1.00 70.75 393 LEU A C 1
ATOM 2987 O O . LEU A 1 393 ? 2.593 4.658 0.796 1.00 70.75 393 LEU A O 1
ATOM 2991 N N . ALA A 1 394 ? 2.199 6.151 2.418 1.00 72.19 394 ALA A N 1
ATOM 2992 C CA . ALA A 1 394 ? 2.196 7.311 1.522 1.00 72.19 394 ALA A CA 1
ATOM 2993 C C . ALA A 1 394 ? 3.499 7.522 0.711 1.00 72.19 394 ALA A C 1
ATOM 2995 O O . ALA A 1 394 ? 3.370 7.855 -0.462 1.00 72.19 394 ALA A O 1
ATOM 2996 N N . PRO A 1 395 ? 4.721 7.295 1.245 1.00 67.44 395 PRO A N 1
ATOM 2997 C CA . PRO A 1 395 ? 5.963 7.388 0.465 1.00 67.44 395 PRO A CA 1
ATOM 2998 C C . PRO A 1 395 ? 6.246 6.149 -0.398 1.00 67.44 395 PRO A C 1
ATOM 3000 O O . PRO A 1 395 ? 7.027 6.219 -1.341 1.00 67.44 395 PRO A O 1
ATOM 3003 N N . ALA A 1 396 ? 5.660 5.001 -0.044 1.00 64.31 396 ALA A N 1
ATOM 3004 C CA . ALA A 1 396 ? 5.846 3.733 -0.747 1.00 64.31 396 ALA A CA 1
ATOM 3005 C C . ALA A 1 396 ? 4.851 3.531 -1.903 1.00 64.31 396 ALA A C 1
ATOM 3007 O O . ALA A 1 396 ? 5.114 2.747 -2.818 1.00 64.31 396 ALA A O 1
ATOM 3008 N N . ALA A 1 397 ? 3.713 4.224 -1.852 1.00 61.22 397 ALA A N 1
ATOM 3009 C CA . ALA A 1 397 ? 2.727 4.249 -2.913 1.00 61.22 397 ALA A CA 1
ATOM 3010 C C . ALA A 1 397 ? 3.115 5.260 -4.002 1.00 61.22 397 ALA A C 1
ATOM 3012 O O . ALA A 1 397 ? 3.344 6.436 -3.732 1.00 61.22 397 ALA A O 1
ATOM 3013 N N . ASP A 1 398 ? 3.104 4.792 -5.249 1.00 59.59 398 ASP A N 1
ATOM 3014 C CA . ASP A 1 398 ? 3.094 5.608 -6.468 1.00 59.59 398 ASP A CA 1
ATOM 3015 C C . ASP A 1 398 ? 2.092 6.779 -6.342 1.00 59.59 398 ASP A C 1
ATOM 3017 O O . ASP A 1 398 ? 0.985 6.577 -5.834 1.00 59.59 398 ASP A O 1
ATOM 3021 N N . GLN A 1 399 ? 2.450 7.988 -6.801 1.00 58.16 399 GLN A N 1
ATOM 3022 C CA . GLN A 1 399 ? 1.642 9.210 -6.656 1.00 58.16 399 GLN A CA 1
ATOM 3023 C C . GLN A 1 399 ? 0.175 9.007 -7.062 1.00 58.16 399 GLN A C 1
ATOM 3025 O O . GLN A 1 399 ? -0.734 9.444 -6.353 1.00 58.16 399 GLN A O 1
ATOM 3030 N N . HIS A 1 400 ? -0.083 8.288 -8.156 1.00 52.75 400 HIS A N 1
ATOM 3031 C CA . HIS A 1 400 ? -1.447 8.054 -8.633 1.00 52.75 400 HIS A CA 1
ATOM 3032 C C . HIS A 1 400 ? -2.180 6.969 -7.831 1.00 52.75 400 HIS A C 1
ATOM 3034 O O . HIS A 1 400 ? -3.399 7.038 -7.652 1.00 52.75 400 HIS A O 1
ATOM 3040 N N . MET A 1 401 ? -1.451 5.991 -7.286 1.00 57.75 401 MET A N 1
ATOM 3041 C CA . MET A 1 401 ? -2.007 5.005 -6.357 1.00 57.75 401 MET A CA 1
ATOM 304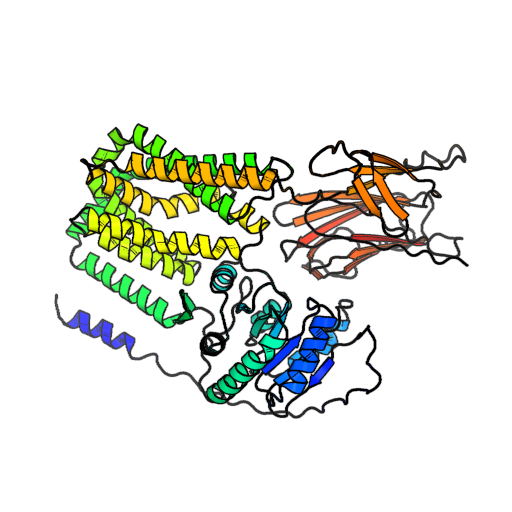2 C C . MET A 1 401 ? -2.343 5.652 -5.010 1.00 57.75 401 MET A C 1
ATOM 3044 O O . MET A 1 401 ? -3.418 5.401 -4.464 1.00 57.75 401 MET A O 1
ATOM 3048 N N . ALA A 1 402 ? -1.488 6.547 -4.514 1.00 63.97 402 ALA A N 1
ATOM 3049 C CA . ALA A 1 402 ? -1.775 7.395 -3.368 1.00 63.97 402 ALA A CA 1
ATOM 3050 C C . ALA A 1 402 ? -2.982 8.308 -3.637 1.00 63.97 402 ALA A C 1
ATOM 3052 O O . ALA A 1 402 ? -3.908 8.335 -2.829 1.00 63.97 402 ALA A O 1
ATOM 3053 N N . ALA A 1 403 ? -3.060 8.971 -4.795 1.00 62.50 403 ALA A N 1
ATOM 3054 C CA . ALA A 1 403 ? -4.228 9.766 -5.178 1.00 62.50 403 ALA A CA 1
ATOM 3055 C C . ALA A 1 403 ? -5.521 8.923 -5.190 1.00 62.50 403 ALA A C 1
ATOM 3057 O O . ALA A 1 403 ? -6.541 9.361 -4.653 1.00 62.50 403 ALA A O 1
ATOM 3058 N N . ALA A 1 404 ? -5.483 7.689 -5.705 1.00 63.28 404 ALA A N 1
ATOM 3059 C CA . ALA A 1 404 ? -6.619 6.759 -5.703 1.00 63.28 404 ALA A CA 1
ATOM 3060 C C . ALA A 1 404 ? -6.967 6.187 -4.307 1.00 63.28 404 ALA A C 1
ATOM 3062 O O . ALA A 1 404 ? -8.129 5.858 -4.045 1.00 63.28 404 ALA A O 1
ATOM 3063 N N . LEU A 1 405 ? -5.988 6.078 -3.403 1.00 64.06 405 LEU A N 1
ATOM 3064 C CA . LEU A 1 405 ? -6.171 5.705 -1.993 1.00 64.06 405 LEU A CA 1
ATOM 3065 C C . LEU A 1 405 ? -6.727 6.859 -1.147 1.00 64.06 405 LEU A C 1
ATOM 3067 O O . LEU A 1 405 ? -7.497 6.624 -0.214 1.00 64.06 405 LEU A O 1
ATOM 3071 N N . LEU A 1 406 ? -6.362 8.100 -1.478 1.00 66.50 406 LEU A N 1
ATOM 3072 C CA . LEU A 1 406 ? -6.714 9.312 -0.735 1.00 66.50 406 LEU A CA 1
ATOM 3073 C C . LEU A 1 406 ? -8.003 9.971 -1.249 1.00 66.50 406 LEU A C 1
ATOM 3075 O O . LEU A 1 406 ? -8.747 10.537 -0.445 1.00 66.50 406 LEU A O 1
ATOM 3079 N N . THR A 1 407 ? -8.357 9.780 -2.523 1.00 67.50 407 THR A N 1
ATOM 3080 C CA . THR A 1 407 ? -9.647 10.187 -3.119 1.00 67.50 407 THR A CA 1
ATOM 3081 C C . THR A 1 407 ? -10.583 9.006 -3.471 1.00 67.50 407 THR A C 1
ATOM 3083 O O . THR A 1 407 ? -11.236 9.022 -4.518 1.00 67.50 407 THR A O 1
ATOM 3086 N N . PRO A 1 408 ? -10.711 7.956 -2.635 1.00 71.88 408 PRO A N 1
ATOM 3087 C CA . PRO A 1 408 ? -11.289 6.678 -3.039 1.00 71.88 408 PRO A CA 1
ATOM 3088 C C . PRO A 1 408 ? -12.813 6.750 -3.289 1.00 71.88 408 PRO A C 1
ATOM 3090 O O . PRO A 1 408 ? -13.471 7.714 -2.887 1.00 71.88 408 PRO A O 1
ATOM 3093 N N . PRO A 1 409 ? -13.418 5.733 -3.938 1.00 77.38 409 PRO A N 1
ATOM 3094 C CA . PRO A 1 409 ? -14.871 5.642 -4.102 1.00 77.38 409 PRO A CA 1
ATOM 3095 C C . PRO A 1 409 ? -15.609 5.517 -2.759 1.00 77.38 409 PRO A C 1
ATOM 3097 O O . PRO A 1 409 ? -15.087 4.956 -1.796 1.00 77.38 409 PRO A O 1
ATOM 3100 N N . LEU A 1 410 ? -16.867 5.974 -2.726 1.00 76.88 410 LEU A N 1
ATOM 3101 C CA . LEU A 1 410 ? -17.697 6.122 -1.517 1.00 76.88 410 LEU A CA 1
ATOM 3102 C C . LEU A 1 410 ? -17.732 4.875 -0.615 1.00 76.88 410 LEU A C 1
ATOM 3104 O O . LEU A 1 410 ? -17.630 5.000 0.602 1.00 76.88 410 LEU A O 1
ATOM 3108 N N . ALA A 1 411 ? -17.799 3.671 -1.189 1.00 76.50 411 ALA A N 1
ATOM 3109 C CA . ALA A 1 411 ? -17.784 2.421 -0.423 1.00 76.50 411 ALA A CA 1
ATOM 3110 C C . ALA A 1 411 ? -16.507 2.240 0.427 1.00 76.50 411 ALA A C 1
ATOM 3112 O O . ALA A 1 411 ? -16.578 1.714 1.536 1.00 76.50 411 ALA A O 1
ATOM 3113 N N . ARG A 1 412 ? -15.346 2.714 -0.050 1.00 78.69 412 ARG A N 1
ATOM 3114 C CA . ARG A 1 412 ? -14.089 2.697 0.718 1.00 78.69 412 ARG A CA 1
ATOM 3115 C C . ARG A 1 412 ? -14.063 3.790 1.790 1.00 78.69 412 ARG A C 1
ATOM 3117 O O . ARG A 1 412 ? -13.561 3.530 2.874 1.00 78.69 412 ARG A O 1
ATOM 3124 N N . GLU A 1 413 ? -14.658 4.962 1.550 1.00 83.88 413 GLU A N 1
ATOM 3125 C CA . GLU A 1 413 ? -14.796 5.996 2.595 1.00 83.88 413 GLU A CA 1
ATOM 3126 C C . GLU A 1 413 ? -15.662 5.518 3.767 1.00 83.88 413 GLU A C 1
ATOM 3128 O O . GLU A 1 413 ? -15.376 5.856 4.912 1.00 83.88 413 GLU A O 1
ATOM 3133 N N . VAL A 1 414 ? -16.673 4.677 3.514 1.00 86.06 414 VAL A N 1
ATOM 3134 C CA . VAL A 1 414 ? -17.442 4.014 4.583 1.00 86.06 414 VAL A CA 1
ATOM 3135 C C . VAL A 1 414 ? -16.557 3.064 5.400 1.00 86.06 414 VAL A C 1
ATOM 3137 O O . VAL A 1 414 ? -16.643 3.072 6.626 1.00 86.06 414 VAL A O 1
ATOM 3140 N N . VAL A 1 415 ? -15.660 2.300 4.764 1.00 85.38 415 VAL A N 1
ATOM 3141 C CA . VAL A 1 415 ? -14.685 1.449 5.479 1.00 85.38 415 VAL A CA 1
ATOM 3142 C C . VAL A 1 415 ? -13.729 2.301 6.323 1.00 85.38 415 VAL A C 1
ATOM 3144 O O . VAL A 1 415 ? -13.573 2.035 7.515 1.00 85.38 415 VAL A O 1
ATOM 3147 N N . THR A 1 416 ? -13.165 3.374 5.759 1.00 84.38 416 THR A N 1
ATOM 3148 C CA . THR A 1 416 ? -12.323 4.336 6.492 1.00 84.38 416 THR A CA 1
ATOM 3149 C C . THR A 1 416 ? -13.079 4.964 7.669 1.00 84.38 416 THR A C 1
ATOM 3151 O O . THR A 1 416 ? -12.540 5.067 8.770 1.00 84.38 416 THR A O 1
ATOM 3154 N N . ALA A 1 417 ? -14.352 5.325 7.487 1.00 90.31 417 ALA A N 1
ATOM 3155 C CA . ALA A 1 417 ? -15.190 5.870 8.550 1.00 90.31 417 ALA A CA 1
ATOM 3156 C C . ALA A 1 417 ? -15.431 4.861 9.684 1.00 90.31 417 ALA A C 1
ATOM 3158 O O . ALA A 1 417 ? -15.368 5.241 10.852 1.00 90.31 417 ALA A O 1
ATOM 3159 N N . VAL A 1 418 ? -15.648 3.578 9.367 1.00 89.62 418 VAL A N 1
ATOM 3160 C CA . VAL A 1 418 ? -15.767 2.495 10.362 1.00 89.62 418 VAL A CA 1
ATOM 3161 C C . VAL A 1 418 ? -14.445 2.262 11.106 1.00 89.62 418 VAL A C 1
ATOM 3163 O O . VAL A 1 418 ? -14.470 2.034 12.315 1.00 89.62 418 VAL A O 1
ATOM 3166 N N . MET A 1 419 ? -13.295 2.381 10.434 1.00 87.62 419 MET A N 1
ATOM 3167 C CA . MET A 1 419 ? -11.972 2.285 11.070 1.00 87.62 419 MET A CA 1
ATOM 3168 C C . MET A 1 419 ? -11.666 3.473 12.000 1.00 87.62 419 MET A C 1
ATOM 3170 O O . MET A 1 419 ? -11.063 3.281 13.056 1.00 87.62 419 MET A O 1
ATOM 3174 N N . LEU A 1 420 ? -12.109 4.688 11.654 1.00 88.94 420 LEU A N 1
ATOM 3175 C CA . LEU A 1 420 ? -11.923 5.894 12.477 1.00 88.94 420 LEU A CA 1
ATOM 3176 C C . LEU A 1 420 ? -12.957 6.032 13.610 1.00 88.94 420 LEU A C 1
ATOM 3178 O O . LEU A 1 420 ? -12.653 6.617 14.653 1.00 88.94 420 LEU A O 1
ATOM 3182 N N . LEU A 1 421 ? -14.160 5.470 13.447 1.00 91.88 421 LEU A N 1
ATOM 3183 C CA . LEU A 1 421 ? -15.247 5.481 14.433 1.00 91.88 421 LEU A CA 1
ATOM 3184 C C . LEU A 1 421 ? -14.801 5.183 15.884 1.00 91.88 421 LEU A C 1
ATOM 3186 O O . LEU A 1 421 ? -15.150 5.980 16.757 1.00 91.88 421 LEU A O 1
ATOM 3190 N N . PRO A 1 422 ? -14.039 4.113 16.204 1.00 93.12 422 PRO A N 1
ATOM 3191 C CA . PRO A 1 422 ? -13.612 3.854 17.581 1.00 93.12 422 PRO A CA 1
ATOM 3192 C C . PRO A 1 422 ? -12.757 4.969 18.193 1.00 93.12 422 PRO A C 1
ATOM 3194 O O . PRO A 1 422 ? -12.995 5.355 19.338 1.00 93.12 422 PRO A O 1
ATOM 3197 N N . ILE A 1 423 ? -11.805 5.522 17.435 1.00 90.69 423 ILE A N 1
ATOM 3198 C CA . ILE A 1 423 ? -10.920 6.608 17.890 1.00 90.69 423 ILE A CA 1
ATOM 3199 C C . ILE A 1 423 ? -11.759 7.842 18.250 1.00 90.69 423 ILE A C 1
ATOM 3201 O O . ILE A 1 423 ? -11.529 8.493 19.269 1.00 90.69 423 ILE A O 1
ATOM 3205 N N . LEU A 1 424 ? -12.793 8.125 17.458 1.00 89.00 424 LEU A N 1
ATOM 3206 C CA . LEU A 1 424 ? -13.669 9.279 17.654 1.00 89.00 424 LEU A CA 1
ATOM 3207 C C . LEU A 1 424 ? -14.683 9.068 18.790 1.00 89.00 424 LEU A C 1
ATOM 3209 O O . LEU A 1 424 ? -14.944 9.988 19.563 1.00 89.00 424 LEU A O 1
ATOM 3213 N N . LEU A 1 425 ? -15.168 7.840 18.989 1.00 90.94 425 LEU A N 1
ATOM 3214 C CA . LEU A 1 425 ? -15.932 7.458 20.182 1.00 90.94 425 LEU A CA 1
ATOM 3215 C C . LEU A 1 425 ? -15.084 7.582 21.467 1.00 90.94 425 LEU A C 1
ATOM 3217 O O . LEU A 1 425 ? -15.583 8.045 22.499 1.00 90.94 425 LEU A O 1
ATOM 3221 N N . MET A 1 426 ? -13.792 7.239 21.415 1.00 92.00 426 MET A N 1
ATOM 3222 C CA . MET A 1 426 ? -12.846 7.501 22.509 1.00 92.00 426 MET A CA 1
ATOM 3223 C C . MET A 1 426 ? -12.635 9.008 22.714 1.00 92.00 426 MET A C 1
ATOM 3225 O O . MET A 1 426 ? -12.732 9.477 23.848 1.00 92.00 426 MET A O 1
ATOM 3229 N N . PHE A 1 427 ? -12.454 9.794 21.650 1.00 89.12 427 PHE A N 1
ATOM 3230 C CA . PHE A 1 427 ? -12.328 11.253 21.739 1.00 89.12 427 PHE A CA 1
ATOM 3231 C C . PHE A 1 427 ? -13.552 11.927 22.387 1.00 89.12 427 PHE A C 1
ATOM 3233 O O . PHE A 1 427 ? -13.390 12.674 23.353 1.00 89.12 427 PHE A O 1
ATOM 3240 N N . PHE A 1 428 ? -14.781 11.604 21.963 1.00 86.81 428 PHE A N 1
ATOM 3241 C CA . PHE A 1 428 ? -15.997 12.140 22.596 1.00 86.81 428 PHE A CA 1
ATOM 3242 C C . PHE A 1 428 ? -16.122 11.735 24.067 1.00 86.81 428 PHE A C 1
ATOM 3244 O O . PHE A 1 428 ? -16.638 12.500 24.888 1.00 86.81 428 PHE A O 1
ATOM 3251 N N . ARG A 1 429 ? -15.623 10.548 24.440 1.00 89.88 429 ARG A N 1
ATOM 3252 C CA . ARG A 1 429 ? -15.534 10.165 25.850 1.00 89.88 429 ARG A CA 1
ATOM 3253 C C . ARG A 1 429 ? -14.487 10.996 26.593 1.00 89.88 429 ARG A C 1
ATOM 3255 O O . ARG A 1 429 ? -14.763 11.384 27.725 1.00 89.88 429 ARG A O 1
ATOM 3262 N N . LEU A 1 430 ? -13.343 11.307 25.990 1.00 89.06 430 LEU A N 1
ATOM 3263 C CA . LEU A 1 430 ? -12.312 12.140 26.610 1.00 89.06 430 LEU A CA 1
ATOM 3264 C C . LEU A 1 430 ? -12.810 13.576 26.853 1.00 89.06 430 LEU A C 1
ATOM 3266 O O . LEU A 1 430 ? -12.778 14.021 27.998 1.00 89.06 430 LEU A O 1
ATOM 3270 N N . ASP A 1 431 ? -13.365 14.247 25.836 1.00 85.06 431 ASP A N 1
ATOM 3271 C CA . ASP A 1 431 ? -13.941 15.601 25.957 1.00 85.06 431 ASP A CA 1
ATOM 3272 C C . ASP A 1 431 ? -15.053 15.664 27.024 1.00 85.06 431 ASP A C 1
ATOM 3274 O O . ASP A 1 431 ? -15.106 16.596 27.822 1.00 85.06 431 ASP A O 1
ATOM 3278 N N . SER A 1 432 ? -15.881 14.615 27.135 1.00 84.62 432 SER A N 1
ATOM 3279 C CA . SER A 1 432 ? -16.930 14.545 28.167 1.00 84.62 432 SER A CA 1
ATOM 3280 C C . SER A 1 432 ? -16.433 14.431 29.614 1.00 84.62 432 SER A C 1
ATOM 3282 O O . SER A 1 432 ? -17.226 14.620 30.534 1.00 84.62 432 SER A O 1
ATOM 3284 N N . ILE A 1 433 ? -15.164 14.063 29.825 1.00 85.94 433 ILE A N 1
ATOM 3285 C CA . ILE A 1 433 ? -14.538 13.962 31.155 1.00 85.94 433 ILE A CA 1
ATOM 3286 C C . ILE A 1 433 ? -13.628 15.178 31.393 1.00 85.94 433 ILE A C 1
ATOM 3288 O O . ILE A 1 433 ? -13.540 15.666 32.515 1.00 85.94 433 ILE A O 1
ATOM 3292 N N . ALA A 1 434 ? -13.002 15.710 30.342 1.00 83.44 434 ALA A N 1
ATOM 3293 C CA . ALA A 1 434 ? -12.194 16.928 30.360 1.00 83.44 434 ALA A CA 1
ATOM 3294 C C . ALA A 1 434 ? -13.052 18.215 30.373 1.00 83.44 434 ALA A C 1
ATOM 3296 O O . ALA A 1 434 ? -12.721 19.193 29.711 1.00 83.44 434 ALA A O 1
ATOM 3297 N N . SER A 1 435 ? -14.158 18.240 31.128 1.00 71.50 435 SER A N 1
ATOM 3298 C CA . SER A 1 435 ? -15.176 19.309 31.085 1.00 71.50 435 SER A CA 1
ATOM 3299 C C . SER A 1 435 ? -14.643 20.725 31.323 1.00 71.50 435 SER A C 1
ATOM 3301 O O . SER A 1 435 ? -15.254 21.687 30.867 1.00 71.50 435 SER A O 1
ATOM 3303 N N . ASN A 1 436 ? -13.517 20.845 32.028 1.00 73.06 436 ASN A N 1
ATOM 3304 C CA . ASN A 1 436 ? -12.902 22.116 32.414 1.00 73.06 436 ASN A CA 1
ATOM 3305 C C . ASN A 1 436 ? -11.893 22.629 31.367 1.00 73.06 436 ASN A C 1
ATOM 3307 O O . ASN A 1 436 ? -11.454 23.770 31.445 1.00 73.06 436 ASN A O 1
ATOM 3311 N N . THR A 1 437 ? -11.521 21.790 30.397 1.00 74.62 437 THR A N 1
ATOM 3312 C CA . THR A 1 437 ? -10.574 22.086 29.316 1.00 74.62 437 THR A CA 1
ATOM 3313 C C . THR A 1 437 ? -11.134 21.479 28.024 1.00 74.62 437 THR A C 1
ATOM 3315 O O . THR A 1 437 ? -10.821 20.325 27.714 1.00 74.62 437 THR A O 1
ATOM 3318 N N . PRO A 1 438 ? -12.008 22.194 27.290 1.00 71.62 438 PRO A N 1
ATOM 3319 C CA . PRO A 1 438 ? -12.635 21.655 26.088 1.00 71.62 438 PRO A CA 1
ATOM 3320 C C . PRO A 1 438 ? -11.555 21.273 25.072 1.00 71.62 438 PRO A C 1
ATOM 3322 O O . PRO A 1 438 ? -10.679 22.078 24.755 1.00 71.62 438 PRO A O 1
ATOM 3325 N N . LEU A 1 439 ? -11.613 20.043 24.558 1.00 75.19 439 LEU A N 1
ATOM 3326 C CA . LEU A 1 439 ? -10.576 19.529 23.656 1.00 75.19 439 LEU A CA 1
ATOM 3327 C C . LEU A 1 439 ? -10.889 19.844 22.190 1.00 75.19 439 LEU A C 1
ATOM 3329 O O . LEU A 1 439 ? -9.966 19.966 21.387 1.00 75.19 439 LEU A O 1
ATOM 3333 N N . LEU A 1 440 ? -12.170 20.047 21.852 1.00 74.75 440 LEU A N 1
ATOM 3334 C CA . LEU A 1 440 ? -12.608 20.476 20.517 1.00 74.75 440 LEU A CA 1
ATOM 3335 C C . LEU A 1 440 ? -11.836 21.703 19.983 1.00 74.75 440 LEU A C 1
ATOM 3337 O O . LEU A 1 440 ? -11.333 21.604 18.869 1.00 74.75 440 LEU A O 1
ATOM 3341 N N . PRO A 1 441 ? -11.682 22.824 20.723 1.00 75.94 441 PRO A N 1
ATOM 3342 C CA . PRO A 1 441 ? -10.914 23.978 20.248 1.00 75.94 441 PRO A CA 1
ATOM 3343 C C . PRO A 1 441 ? -9.444 23.668 19.952 1.00 75.94 441 PRO A C 1
ATOM 3345 O O . PRO A 1 441 ? -8.902 24.189 18.984 1.00 75.94 441 PRO A O 1
ATOM 3348 N N . ILE A 1 442 ? -8.805 22.794 20.738 1.00 78.75 442 ILE A N 1
ATOM 3349 C CA . ILE A 1 442 ? -7.401 22.406 20.531 1.00 78.75 442 ILE A CA 1
ATOM 3350 C C . ILE A 1 442 ? -7.274 21.563 19.257 1.00 78.75 442 ILE A C 1
ATOM 3352 O O . ILE A 1 442 ? -6.405 21.827 18.430 1.00 78.75 442 ILE A O 1
ATOM 3356 N N . PHE A 1 443 ? -8.173 20.595 19.050 1.00 72.50 443 PHE A N 1
ATOM 3357 C CA . PHE A 1 443 ? -8.206 19.808 17.813 1.00 72.50 443 PHE A CA 1
ATOM 3358 C C . PHE A 1 443 ? -8.572 20.658 16.591 1.00 72.50 443 PHE A C 1
ATOM 3360 O O . PHE A 1 443 ? -7.940 20.506 15.551 1.00 72.50 443 PHE A O 1
ATOM 3367 N N . ALA A 1 444 ? -9.510 21.599 16.719 1.00 75.75 444 ALA A N 1
ATOM 3368 C CA . ALA A 1 444 ? -9.837 22.553 15.664 1.00 75.75 444 ALA A CA 1
ATOM 3369 C C . ALA A 1 444 ? -8.643 23.461 15.320 1.00 75.75 444 ALA A C 1
ATOM 3371 O O . ALA A 1 444 ? -8.398 23.698 14.144 1.00 75.75 444 ALA A O 1
ATOM 3372 N N . MET A 1 445 ? -7.869 23.912 16.315 1.00 79.75 445 MET A N 1
ATOM 3373 C CA . MET A 1 445 ? -6.650 24.705 16.115 1.00 79.75 445 MET A CA 1
ATOM 3374 C C . MET A 1 445 ? -5.534 23.897 15.436 1.00 79.75 445 MET A C 1
ATOM 3376 O O . MET A 1 445 ? -4.896 24.385 14.509 1.00 79.75 445 MET A O 1
ATOM 3380 N N . ILE A 1 446 ? -5.310 22.644 15.847 1.00 78.50 446 ILE A N 1
ATOM 3381 C CA . ILE A 1 446 ? -4.350 21.750 15.177 1.00 78.50 446 ILE A CA 1
ATOM 3382 C C . ILE A 1 446 ? -4.797 21.481 13.731 1.00 78.50 446 ILE A C 1
ATOM 3384 O O . ILE A 1 446 ? -3.973 21.487 12.819 1.00 78.50 446 ILE A O 1
ATOM 3388 N N . ALA A 1 447 ? -6.101 21.308 13.505 1.00 78.94 447 ALA A N 1
ATOM 3389 C CA . ALA A 1 447 ? -6.674 21.100 12.183 1.00 78.94 447 ALA A CA 1
ATOM 3390 C C . ALA A 1 447 ? -6.573 22.345 11.281 1.00 78.94 447 ALA A C 1
ATOM 3392 O O . ALA A 1 447 ? -6.231 22.203 10.109 1.00 78.94 447 ALA A O 1
ATOM 3393 N N . THR A 1 448 ? -6.802 23.562 11.795 1.00 79.88 448 THR A N 1
ATOM 3394 C CA . THR A 1 448 ? -6.612 24.798 11.013 1.00 79.88 448 THR A CA 1
ATOM 3395 C C . THR A 1 448 ? -5.141 25.084 10.737 1.00 79.88 448 THR A C 1
ATOM 3397 O O . THR A 1 448 ? -4.826 25.475 9.617 1.00 79.88 448 THR A O 1
ATOM 3400 N N . ILE A 1 449 ? -4.231 24.832 11.687 1.00 80.56 449 ILE A N 1
ATOM 3401 C CA . ILE A 1 449 ? -2.779 24.935 11.460 1.00 80.56 449 ILE A CA 1
ATOM 3402 C C . ILE A 1 449 ? -2.335 23.920 10.397 1.00 80.56 449 ILE A C 1
ATOM 3404 O O . ILE A 1 449 ? -1.657 24.297 9.445 1.00 80.56 449 ILE A O 1
ATOM 3408 N N . GLY A 1 450 ? -2.759 22.657 10.499 1.00 79.31 450 GLY A N 1
ATOM 3409 C CA . GLY A 1 450 ? -2.457 21.626 9.501 1.00 79.31 450 GLY A CA 1
ATOM 3410 C C . GLY A 1 450 ? -3.006 21.970 8.111 1.00 79.31 450 GLY A C 1
ATOM 3411 O O . GLY A 1 450 ? -2.290 21.863 7.114 1.00 79.31 450 GLY A O 1
ATOM 3412 N N . LEU A 1 451 ? -4.246 22.462 8.036 1.00 84.00 451 LEU A N 1
ATOM 3413 C CA . LEU A 1 451 ? -4.857 22.896 6.780 1.00 84.00 451 LEU A CA 1
ATOM 3414 C C . LEU A 1 451 ? -4.129 24.115 6.188 1.00 84.00 451 LEU A C 1
ATOM 3416 O O . LEU A 1 451 ? -3.837 24.126 4.995 1.00 84.00 451 LEU A O 1
ATOM 3420 N N . ALA A 1 452 ? -3.767 25.104 7.008 1.00 81.06 452 ALA A N 1
ATOM 3421 C CA . ALA A 1 452 ? -2.998 26.272 6.581 1.00 81.06 452 ALA A CA 1
ATOM 3422 C C . ALA A 1 452 ? -1.594 25.891 6.083 1.00 81.06 452 ALA A C 1
ATOM 3424 O O . ALA A 1 452 ? -1.172 26.393 5.044 1.00 81.06 452 ALA A O 1
ATOM 3425 N N . LEU A 1 453 ? -0.907 24.960 6.757 1.00 80.06 453 LEU A N 1
ATOM 3426 C CA . LEU A 1 453 ? 0.382 24.423 6.311 1.00 80.06 453 LEU A CA 1
ATOM 3427 C C . LEU A 1 453 ? 0.250 23.702 4.965 1.00 80.06 453 LEU A C 1
ATOM 3429 O O . LEU A 1 453 ? 0.967 24.049 4.034 1.00 80.06 453 LEU A O 1
ATOM 3433 N N . THR A 1 454 ? -0.708 22.779 4.810 1.00 80.75 454 THR A N 1
ATOM 3434 C CA . THR A 1 454 ? -0.928 22.116 3.506 1.00 80.75 454 THR A CA 1
ATOM 3435 C C . THR A 1 454 ? -1.319 23.103 2.405 1.00 80.75 454 THR A C 1
ATOM 3437 O O . THR A 1 454 ? -0.846 22.970 1.282 1.00 80.75 454 THR A O 1
ATOM 3440 N N . THR A 1 455 ? -2.090 24.148 2.722 1.00 82.50 455 THR A N 1
ATOM 3441 C CA . THR A 1 455 ? -2.437 25.216 1.769 1.00 82.50 455 THR A CA 1
ATOM 3442 C C . THR A 1 455 ? -1.202 26.030 1.371 1.00 82.50 455 THR A C 1
ATOM 3444 O O . THR A 1 455 ? -1.011 26.313 0.192 1.00 82.50 455 THR A O 1
ATOM 3447 N N . ALA A 1 456 ? -0.319 26.359 2.319 1.00 82.75 456 ALA A N 1
ATOM 3448 C CA . ALA A 1 456 ? 0.947 27.032 2.039 1.00 82.75 456 ALA A CA 1
ATOM 3449 C C . ALA A 1 456 ? 1.884 26.158 1.186 1.00 82.75 456 ALA A C 1
ATOM 3451 O O . ALA A 1 456 ? 2.445 26.654 0.210 1.00 82.75 456 ALA A O 1
ATOM 3452 N N . SER A 1 457 ? 2.002 24.860 1.484 1.00 80.50 457 SER A N 1
ATOM 3453 C CA . SER A 1 457 ? 2.768 23.907 0.670 1.00 80.50 457 SER A CA 1
ATOM 3454 C C . SER A 1 457 ? 2.218 23.791 -0.755 1.00 80.50 457 SER A C 1
ATOM 3456 O O . SER A 1 457 ? 2.997 23.850 -1.702 1.00 80.50 457 SER A O 1
ATOM 3458 N N . LEU A 1 458 ? 0.892 23.719 -0.925 1.00 79.38 458 LEU A N 1
ATOM 3459 C CA . LEU A 1 458 ? 0.243 23.726 -2.243 1.00 79.38 458 LEU A CA 1
ATOM 3460 C C . LEU A 1 458 ? 0.504 25.035 -3.008 1.00 79.38 458 LEU A C 1
ATOM 3462 O O . LEU A 1 458 ? 0.754 24.994 -4.208 1.00 79.38 458 LEU A O 1
ATOM 3466 N N . ILE A 1 459 ? 0.511 26.192 -2.332 1.00 81.50 459 ILE A N 1
ATOM 3467 C CA . ILE A 1 459 ? 0.860 27.488 -2.945 1.00 81.50 459 ILE A CA 1
ATOM 3468 C C . ILE A 1 459 ? 2.341 27.536 -3.357 1.00 81.50 459 ILE A C 1
ATOM 3470 O O . ILE A 1 459 ? 2.659 28.098 -4.404 1.00 81.50 459 ILE A O 1
ATOM 3474 N N . VAL A 1 460 ? 3.250 26.958 -2.566 1.00 81.50 460 VAL A N 1
ATOM 3475 C CA . VAL A 1 460 ? 4.677 26.856 -2.922 1.00 81.50 460 VAL A CA 1
ATOM 3476 C C . VAL A 1 460 ? 4.873 25.918 -4.115 1.00 81.50 460 VAL A C 1
ATOM 3478 O O . VAL A 1 460 ? 5.580 26.281 -5.052 1.00 81.50 460 VAL A O 1
ATOM 3481 N N . GLN A 1 461 ? 4.199 24.766 -4.140 1.00 74.81 461 GLN A N 1
ATOM 3482 C CA . GLN A 1 461 ? 4.265 23.835 -5.268 1.00 74.81 461 GLN A CA 1
ATOM 3483 C C . GLN A 1 461 ? 3.669 24.450 -6.547 1.00 74.81 461 GLN A C 1
ATOM 3485 O O . GLN A 1 461 ? 4.295 24.395 -7.597 1.00 74.81 461 GLN A O 1
ATOM 3490 N N . ALA A 1 462 ? 2.537 25.156 -6.455 1.00 74.81 462 ALA A N 1
ATOM 3491 C CA . ALA A 1 462 ? 1.930 25.868 -7.585 1.00 74.81 462 ALA A CA 1
ATOM 3492 C C . ALA A 1 462 ? 2.794 27.017 -8.153 1.00 74.81 462 ALA A C 1
ATOM 3494 O O . ALA A 1 462 ? 2.551 27.475 -9.271 1.00 74.81 462 ALA A O 1
ATOM 3495 N N . ARG A 1 463 ? 3.792 27.506 -7.399 1.00 78.31 463 ARG A N 1
ATOM 3496 C CA . ARG A 1 463 ? 4.800 28.473 -7.879 1.00 78.31 463 ARG A CA 1
ATOM 3497 C C . ARG A 1 463 ? 5.983 27.811 -8.585 1.00 78.31 463 ARG A C 1
ATOM 3499 O O . ARG A 1 463 ? 6.613 28.471 -9.407 1.00 78.31 463 ARG A O 1
ATOM 3506 N N . ASN A 1 464 ? 6.238 26.536 -8.300 1.00 70.81 464 ASN A N 1
ATOM 3507 C CA . ASN A 1 464 ? 7.290 25.717 -8.897 1.00 70.81 464 ASN A CA 1
ATOM 3508 C C . ASN A 1 464 ? 6.647 24.568 -9.703 1.00 70.81 464 ASN A C 1
ATOM 3510 O O . ASN A 1 464 ? 6.795 23.407 -9.316 1.00 70.81 464 ASN A O 1
ATOM 3514 N N . PRO A 1 465 ? 5.875 24.869 -10.767 1.00 59.44 465 PRO A N 1
ATOM 3515 C CA . PRO A 1 465 ? 5.130 23.855 -11.499 1.00 59.44 465 PRO A CA 1
ATOM 3516 C C . PRO A 1 465 ? 6.067 22.866 -12.196 1.00 59.44 465 PRO A C 1
ATOM 3518 O O . PRO A 1 465 ? 7.099 23.247 -12.751 1.00 59.44 465 PRO A O 1
ATOM 3521 N N . GLU A 1 466 ? 5.654 21.603 -12.213 1.00 57.84 466 GLU A N 1
ATOM 3522 C CA . GLU A 1 466 ? 6.244 20.571 -13.066 1.00 57.84 466 GLU A CA 1
ATOM 3523 C C . GLU A 1 466 ? 6.059 20.931 -14.558 1.00 57.84 466 GLU A C 1
ATOM 3525 O O . GLU A 1 466 ? 5.143 21.693 -14.902 1.00 57.84 466 GLU A O 1
ATOM 3530 N N . PRO A 1 467 ? 6.944 20.454 -15.457 1.00 57.56 467 PRO A N 1
ATOM 3531 C CA . PRO A 1 467 ? 6.870 20.778 -16.879 1.00 57.56 467 PRO A CA 1
ATOM 3532 C C . PRO A 1 467 ? 5.544 20.317 -17.496 1.00 57.56 467 PRO A C 1
ATOM 3534 O O . PRO A 1 467 ? 5.008 19.271 -17.143 1.00 57.56 467 PRO A O 1
ATOM 3537 N N . TYR A 1 468 ? 5.022 21.097 -18.446 1.00 57.56 468 TYR A N 1
ATOM 3538 C CA . TYR A 1 468 ? 3.809 20.723 -19.170 1.00 57.56 468 TYR A CA 1
ATOM 3539 C C . TYR A 1 468 ? 4.055 19.473 -20.007 1.00 57.56 468 TYR A C 1
ATOM 3541 O O . TYR A 1 468 ? 4.943 19.456 -20.857 1.00 57.56 468 TYR A O 1
ATOM 3549 N N . GLU A 1 469 ? 3.209 18.469 -19.826 1.00 53.09 469 GLU A N 1
ATOM 3550 C CA . GLU A 1 469 ? 3.108 17.353 -20.752 1.00 53.09 469 GLU A CA 1
ATOM 3551 C C . GLU A 1 469 ? 2.274 17.775 -21.981 1.00 53.09 469 GLU A C 1
ATOM 3553 O O . GLU A 1 469 ? 1.215 18.406 -21.860 1.00 53.09 469 GLU A O 1
ATOM 3558 N N . VAL A 1 470 ? 2.796 17.480 -23.176 1.00 58.97 470 VAL A N 1
ATOM 3559 C CA . VAL A 1 470 ? 2.340 18.028 -24.467 1.00 58.97 470 VAL A CA 1
ATOM 3560 C C . VAL A 1 470 ? 1.917 16.900 -25.409 1.00 58.97 470 VAL A C 1
ATOM 3562 O O . VAL A 1 470 ? 2.546 15.844 -25.449 1.00 58.97 470 VAL A O 1
ATOM 3565 N N . PHE A 1 471 ? 0.865 17.135 -26.191 1.00 61.00 471 PHE A N 1
ATOM 3566 C CA . PHE A 1 471 ? 0.326 16.219 -27.195 1.00 61.00 471 PHE A CA 1
ATOM 3567 C C . PHE A 1 471 ? 0.495 16.778 -28.598 1.00 61.00 471 PHE A C 1
ATOM 3569 O O . PHE A 1 471 ? 0.420 17.990 -28.801 1.00 61.00 471 PHE A O 1
ATOM 3576 N N . ILE A 1 472 ? 0.644 15.879 -29.566 1.00 64.69 472 ILE A N 1
ATOM 3577 C CA . ILE A 1 472 ? 0.749 16.206 -30.987 1.00 64.69 472 ILE A CA 1
ATOM 3578 C C . ILE A 1 472 ? -0.270 15.338 -31.733 1.00 64.69 472 ILE A C 1
ATOM 3580 O O . ILE A 1 472 ? -0.325 14.127 -31.518 1.00 64.69 472 ILE A O 1
ATOM 3584 N N . ARG A 1 473 ? -1.114 15.959 -32.563 1.00 66.75 473 ARG A N 1
ATOM 3585 C CA . ARG A 1 473 ? -2.166 15.308 -33.355 1.00 66.75 473 ARG A CA 1
ATOM 3586 C C . ARG A 1 473 ? -2.078 15.747 -34.810 1.00 66.75 473 ARG A C 1
ATOM 3588 O O . ARG A 1 473 ? -2.432 16.879 -35.137 1.00 66.75 473 AR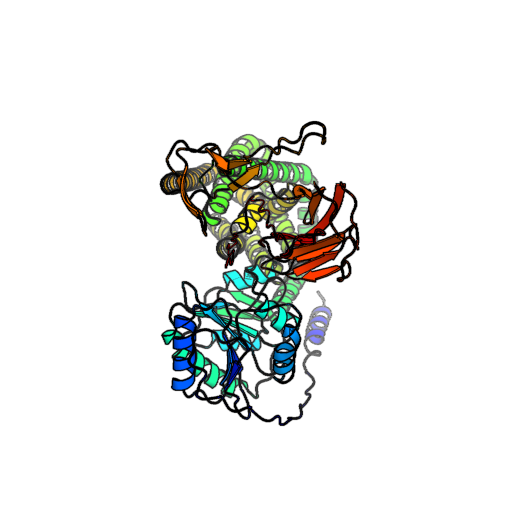G A O 1
ATOM 3595 N N . ASP A 1 474 ? -1.670 14.833 -35.678 1.00 65.38 474 ASP A N 1
ATOM 3596 C CA . ASP A 1 474 ? -1.509 15.116 -37.102 1.00 65.38 474 ASP A CA 1
ATOM 3597 C C . ASP A 1 474 ? -2.798 14.773 -37.853 1.00 65.38 474 ASP A C 1
ATOM 3599 O O . ASP A 1 474 ? -3.076 13.616 -38.177 1.00 65.38 474 ASP A O 1
ATOM 3603 N N . HIS A 1 475 ? -3.608 15.799 -38.106 1.00 62.66 475 HIS A N 1
ATOM 3604 C CA . HIS A 1 475 ? -4.851 15.694 -38.855 1.00 62.66 475 HIS A CA 1
ATOM 3605 C C . HIS A 1 475 ? -4.554 15.816 -40.351 1.00 62.66 475 HIS A C 1
ATOM 3607 O O . HIS A 1 475 ? -3.909 16.761 -40.797 1.00 62.66 475 HIS A O 1
ATOM 3613 N N . PHE A 1 476 ? -5.080 14.895 -41.151 1.00 60.81 476 PHE A N 1
ATOM 3614 C CA . PHE A 1 476 ? -5.079 15.004 -42.608 1.00 60.81 476 PHE A CA 1
ATOM 3615 C C . PHE A 1 476 ? -6.533 14.969 -43.069 1.00 60.81 476 PHE A C 1
ATOM 3617 O O . PHE A 1 476 ? -7.270 14.095 -42.599 1.00 60.81 476 PHE A O 1
ATOM 3624 N N . PRO A 1 477 ? -6.979 15.876 -43.957 1.00 59.16 477 PRO A N 1
ATOM 3625 C CA . PRO A 1 477 ? -8.355 15.853 -44.432 1.00 59.16 477 PRO A CA 1
ATOM 3626 C C . PRO A 1 477 ? -8.646 14.492 -45.089 1.00 59.16 477 PRO A C 1
ATOM 3628 O O . PRO A 1 477 ? -7.814 14.003 -45.872 1.00 59.16 477 PRO A O 1
ATOM 3631 N N . PRO A 1 478 ? -9.787 13.844 -44.777 1.00 50.66 478 PRO A N 1
ATOM 3632 C CA . PRO A 1 478 ? -10.167 12.602 -45.436 1.00 50.66 478 PRO A CA 1
ATOM 3633 C C . PRO A 1 478 ? -10.238 12.846 -46.944 1.00 50.66 478 PRO A C 1
ATOM 3635 O O . PRO A 1 478 ? -10.658 13.914 -47.391 1.00 50.66 478 PRO A O 1
ATOM 3638 N N . GLY A 1 479 ? -9.782 11.871 -47.732 1.00 50.34 479 GLY A N 1
ATOM 3639 C CA . GLY A 1 479 ? -9.860 11.969 -49.184 1.00 50.34 479 GLY A CA 1
ATOM 3640 C C . GLY A 1 479 ? -11.323 12.043 -49.602 1.00 50.34 479 GLY A C 1
ATOM 3641 O O . GLY A 1 479 ? -12.044 11.060 -49.462 1.00 50.34 479 GLY A O 1
ATOM 3642 N N . GLY A 1 480 ? -11.762 13.205 -50.093 1.00 43.50 480 GLY A N 1
ATOM 3643 C CA . GLY A 1 480 ? -13.044 13.308 -50.782 1.00 43.50 480 GLY A CA 1
ATOM 3644 C C . GLY A 1 480 ? -13.076 12.322 -51.952 1.00 43.50 480 GLY A C 1
ATOM 3645 O O . GLY A 1 480 ? -12.034 12.040 -52.545 1.00 43.50 480 GLY A O 1
ATOM 3646 N N . ALA A 1 481 ? -14.256 11.776 -52.253 1.00 41.03 481 ALA A N 1
ATOM 3647 C CA . ALA A 1 481 ? -14.417 10.758 -53.289 1.00 41.03 481 ALA A CA 1
ATOM 3648 C C . ALA A 1 481 ? -13.784 11.186 -54.628 1.00 41.03 481 ALA A C 1
ATOM 3650 O O . ALA A 1 481 ? -13.773 12.371 -54.964 1.00 41.03 481 ALA A O 1
ATOM 3651 N N . ILE A 1 482 ? -13.278 10.197 -55.374 1.00 45.41 482 ILE A N 1
ATOM 3652 C CA . ILE A 1 482 ? -12.296 10.300 -56.473 1.00 45.41 482 ILE A CA 1
ATOM 3653 C C . ILE A 1 482 ? -12.925 10.897 -57.758 1.00 45.41 482 ILE A C 1
ATOM 3655 O O . ILE A 1 482 ? -12.969 10.274 -58.814 1.00 45.41 482 ILE A O 1
ATOM 3659 N N . LEU A 1 483 ? -13.486 12.103 -57.651 1.00 44.53 483 LEU A N 1
ATOM 3660 C CA . LEU A 1 483 ? -14.188 12.823 -58.720 1.00 44.53 483 LEU A CA 1
ATOM 3661 C C . LEU A 1 483 ? -13.341 13.941 -59.346 1.00 44.53 483 LEU A C 1
ATOM 3663 O O . LEU A 1 483 ? -13.577 14.295 -60.497 1.00 44.53 483 LEU A O 1
ATOM 3667 N N . GLU A 1 484 ? -12.326 14.447 -58.640 1.00 45.34 484 GLU A N 1
ATOM 3668 C CA . GLU A 1 484 ? -11.293 15.324 -59.202 1.00 45.34 484 GLU A CA 1
ATOM 3669 C C . GLU A 1 484 ? -9.906 14.905 -58.689 1.00 45.34 484 GLU A C 1
ATOM 3671 O O . GLU A 1 484 ? -9.720 14.675 -57.495 1.00 45.34 484 GLU A O 1
ATOM 3676 N N . ASN A 1 485 ? -8.910 14.839 -59.582 1.00 48.97 485 ASN A N 1
ATOM 3677 C CA . ASN A 1 485 ? -7.538 14.387 -59.289 1.00 48.97 485 ASN A CA 1
ATOM 3678 C C . ASN A 1 485 ? -6.699 15.431 -58.515 1.00 48.97 485 ASN A C 1
ATOM 3680 O O . ASN A 1 485 ? -5.568 15.741 -58.892 1.00 48.97 485 ASN A O 1
ATOM 3684 N N . ARG A 1 486 ? -7.248 16.006 -57.440 1.00 46.88 486 ARG A N 1
ATOM 3685 C CA . ARG A 1 486 ? -6.556 16.946 -56.546 1.00 46.88 486 ARG A CA 1
ATOM 3686 C C . ARG A 1 486 ? -6.442 16.366 -55.145 1.00 46.88 486 ARG A C 1
ATOM 3688 O O . ARG A 1 486 ? -7.249 16.636 -54.263 1.00 46.88 486 ARG A O 1
ATOM 3695 N N . VAL A 1 487 ? -5.390 15.573 -54.971 1.00 51.12 487 VAL A N 1
ATOM 3696 C CA . VAL A 1 487 ? -4.861 15.133 -53.677 1.00 51.12 487 VAL A CA 1
ATOM 3697 C C . VAL A 1 487 ? -4.491 16.390 -52.863 1.00 51.12 487 VAL A C 1
ATOM 3699 O O . VAL A 1 487 ? -3.613 17.124 -53.308 1.00 51.12 487 VAL A O 1
ATOM 3702 N N . PRO A 1 488 ? -5.155 16.707 -51.730 1.00 51.50 488 PRO A N 1
ATOM 3703 C CA . PRO A 1 488 ? -4.889 17.956 -51.011 1.00 51.50 488 PRO A CA 1
ATOM 3704 C C . PRO A 1 488 ? -3.514 17.924 -50.325 1.00 51.50 488 PRO A C 1
ATOM 3706 O O . PRO A 1 488 ? -3.284 17.131 -49.418 1.00 51.50 488 PRO A O 1
ATOM 3709 N N . GLU A 1 489 ? -2.603 18.789 -50.769 1.00 55.72 489 GLU A N 1
ATOM 3710 C CA . GLU A 1 489 ? -1.148 18.709 -50.532 1.00 55.72 489 GLU A CA 1
ATOM 3711 C C . GLU A 1 489 ? -0.677 19.035 -49.094 1.00 55.72 489 GLU A C 1
ATOM 3713 O O . GLU A 1 489 ? 0.527 19.130 -48.849 1.00 55.72 489 GLU A O 1
ATOM 3718 N N . SER A 1 490 ? -1.591 19.214 -48.133 1.00 61.34 490 SER A N 1
ATOM 3719 C CA . SER A 1 490 ? -1.261 19.564 -46.746 1.00 61.34 490 SER A CA 1
ATOM 3720 C C . SER A 1 490 ? -2.129 18.858 -45.694 1.00 61.34 490 SER A C 1
ATOM 3722 O O . SER A 1 490 ? -3.306 18.550 -45.902 1.00 61.34 490 SER A O 1
ATOM 3724 N N . GLY A 1 491 ? -1.525 18.613 -44.528 1.00 66.94 491 GLY A N 1
ATOM 3725 C CA . GLY A 1 491 ? -2.216 18.279 -43.274 1.00 66.94 491 GLY A CA 1
ATOM 3726 C C . GLY A 1 491 ? -2.049 19.379 -42.219 1.00 66.94 491 GLY A C 1
ATOM 3727 O O . GLY A 1 491 ? -1.240 20.286 -42.392 1.00 66.94 491 GLY A O 1
ATOM 3728 N N . GLU A 1 492 ? -2.765 19.285 -41.098 1.00 72.44 492 GLU A N 1
ATOM 3729 C CA . GLU A 1 492 ? -2.602 20.147 -39.919 1.00 72.44 492 GLU A CA 1
ATOM 3730 C C . GLU A 1 492 ? -2.052 19.344 -38.729 1.00 72.44 492 GLU A C 1
ATOM 3732 O O . GLU A 1 492 ? -2.747 18.504 -38.150 1.00 72.44 492 GLU A O 1
ATOM 3737 N N . ARG A 1 493 ? -0.831 19.660 -38.287 1.00 70.94 493 ARG A N 1
ATOM 3738 C CA . ARG A 1 493 ? -0.338 19.256 -36.966 1.00 70.94 493 ARG A CA 1
ATOM 3739 C C . ARG A 1 493 ? -0.930 20.173 -35.906 1.00 70.94 493 ARG A C 1
ATOM 3741 O O . ARG A 1 493 ? -0.585 21.354 -35.856 1.00 70.94 493 ARG A O 1
ATOM 3748 N N . GLU A 1 494 ? -1.776 19.627 -35.038 1.00 77.12 494 GLU A N 1
ATOM 3749 C CA . GLU A 1 494 ? -2.302 20.319 -33.863 1.00 77.12 494 GLU A CA 1
ATOM 3750 C C . GLU A 1 494 ? -1.556 19.882 -32.594 1.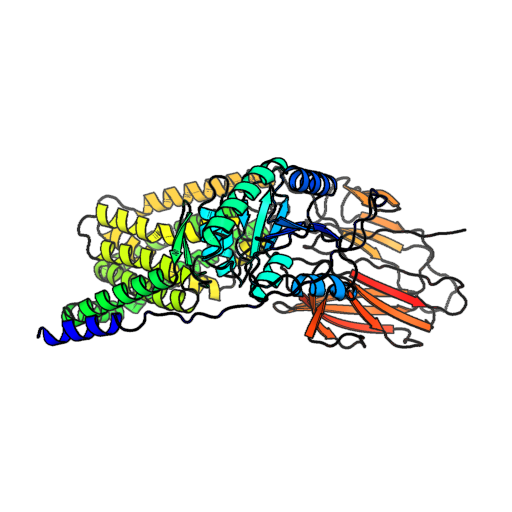00 77.12 494 GLU A C 1
ATOM 3752 O O . GLU A 1 494 ? -1.574 18.714 -32.205 1.00 77.12 494 GLU A O 1
ATOM 3757 N N . VAL A 1 495 ? -0.911 20.834 -31.924 1.00 70.88 495 VAL A N 1
ATOM 3758 C CA . VAL A 1 495 ? -0.230 20.636 -30.642 1.00 70.88 495 VAL A CA 1
ATOM 3759 C C . VAL A 1 495 ? -1.118 21.153 -29.517 1.00 70.88 495 VAL A C 1
ATOM 3761 O O . VAL A 1 495 ? -1.434 22.344 -29.483 1.00 70.88 495 VAL A O 1
ATOM 3764 N N . ILE A 1 496 ? -1.484 20.290 -28.570 1.00 71.69 496 ILE A N 1
ATOM 3765 C CA . ILE A 1 496 ? -2.364 20.621 -27.434 1.00 71.69 496 ILE A CA 1
ATOM 3766 C C . ILE A 1 496 ? -1.744 20.182 -26.098 1.00 71.69 496 ILE A C 1
ATOM 3768 O O . ILE A 1 496 ? -0.840 19.355 -26.063 1.00 71.69 496 ILE A O 1
ATOM 3772 N N . THR A 1 497 ? -2.227 20.724 -24.981 1.00 60.94 497 THR A N 1
ATOM 3773 C CA . THR A 1 497 ? -1.728 20.428 -23.623 1.00 60.94 497 THR A CA 1
ATOM 3774 C C . THR A 1 497 ? -2.875 20.075 -22.685 1.00 60.94 497 THR A C 1
ATOM 3776 O O . THR A 1 497 ? -3.900 20.758 -22.675 1.00 60.94 497 THR A O 1
ATOM 3779 N N . GLU A 1 498 ? -2.699 19.049 -21.847 1.00 54.47 498 GLU A N 1
ATOM 3780 C CA . GLU A 1 498 ? -3.755 18.583 -20.927 1.00 54.47 498 GLU A CA 1
ATOM 3781 C C . GLU A 1 498 ? -4.112 19.635 -19.855 1.00 54.47 498 GLU A C 1
ATOM 3783 O O . GLU A 1 498 ? -5.249 19.717 -19.397 1.00 54.47 498 GLU A O 1
ATOM 3788 N N . ALA A 1 499 ? -3.168 20.528 -19.536 1.00 53.38 499 ALA A N 1
ATOM 3789 C CA . ALA A 1 499 ? -3.343 21.671 -18.637 1.00 53.38 499 ALA A CA 1
ATOM 3790 C C . ALA A 1 499 ? -4.229 22.816 -19.193 1.00 53.38 499 ALA A C 1
ATOM 3792 O O . ALA A 1 499 ? -4.318 23.875 -18.563 1.00 53.38 499 ALA A O 1
ATOM 3793 N N . GLY A 1 500 ? -4.850 22.638 -20.364 1.00 63.47 500 GLY A N 1
ATOM 3794 C CA . GLY A 1 500 ? -5.538 23.696 -21.106 1.00 63.47 500 GLY A CA 1
ATOM 3795 C C . GLY A 1 500 ? -4.577 24.561 -21.937 1.00 63.47 500 GLY A C 1
ATOM 3796 O O . GLY A 1 500 ? -3.398 24.216 -22.065 1.00 63.47 500 GLY A O 1
ATOM 3797 N N . PRO A 1 501 ? -5.062 25.669 -22.530 1.00 68.62 501 PRO A N 1
ATOM 3798 C CA . PRO A 1 501 ? -4.272 26.501 -23.432 1.00 68.62 501 PRO A CA 1
ATOM 3799 C C . PRO A 1 501 ? -3.133 27.239 -22.711 1.00 68.62 501 PRO A C 1
ATOM 3801 O O . PRO A 1 501 ? -3.332 27.888 -21.679 1.00 68.62 501 PRO A O 1
ATOM 3804 N N . VAL A 1 502 ? -1.931 27.162 -23.279 1.00 69.62 502 VAL A N 1
ATOM 3805 C CA . VAL A 1 502 ? -0.715 27.833 -22.803 1.00 69.62 502 VAL A CA 1
ATOM 3806 C C . VAL A 1 502 ? -0.423 29.021 -23.716 1.00 69.62 502 VAL A C 1
ATOM 3808 O O . VAL A 1 502 ? -0.315 28.862 -24.922 1.00 69.62 502 VAL A O 1
ATOM 3811 N N . THR A 1 503 ? -0.272 30.219 -23.152 1.00 75.12 503 THR A N 1
ATOM 3812 C CA . THR A 1 503 ? -0.063 31.480 -23.893 1.00 75.12 503 THR A CA 1
ATOM 3813 C C . THR A 1 503 ? 1.409 31.908 -23.929 1.00 75.12 503 THR A C 1
ATOM 3815 O O . THR A 1 503 ? 1.740 33.066 -23.664 1.00 75.12 503 THR A O 1
ATOM 3818 N N . ARG A 1 504 ? 2.309 30.947 -24.151 1.00 73.50 504 ARG A N 1
ATOM 3819 C CA . ARG A 1 504 ? 3.763 31.143 -24.217 1.00 73.50 504 ARG A CA 1
ATOM 3820 C C . ARG A 1 504 ? 4.376 30.154 -25.194 1.00 73.50 504 ARG A C 1
ATOM 3822 O O . ARG A 1 504 ? 3.938 29.006 -25.230 1.00 73.50 504 ARG A O 1
ATOM 3829 N N . ASP A 1 505 ? 5.450 30.585 -25.841 1.00 74.06 505 ASP A N 1
ATOM 3830 C CA . ASP A 1 505 ? 6.348 29.773 -26.653 1.00 74.06 505 ASP A CA 1
ATOM 3831 C C . ASP A 1 505 ? 6.772 28.494 -25.913 1.00 74.06 505 ASP A C 1
ATOM 3833 O O . ASP A 1 505 ? 7.514 28.540 -24.926 1.00 74.06 505 ASP A O 1
ATOM 3837 N N . ILE A 1 506 ? 6.299 27.344 -26.397 1.00 69.69 506 ILE A N 1
ATOM 3838 C CA . ILE A 1 506 ? 6.749 26.021 -25.964 1.00 69.69 506 ILE A CA 1
ATOM 3839 C C . ILE A 1 506 ? 7.788 25.524 -26.980 1.00 69.69 506 ILE A C 1
ATOM 3841 O O . ILE A 1 506 ? 7.423 25.286 -28.134 1.00 69.69 506 ILE A O 1
ATOM 3845 N N . PRO A 1 507 ? 9.064 25.349 -26.587 1.00 71.06 507 PRO A N 1
ATOM 3846 C CA . PRO A 1 507 ? 10.055 24.666 -27.406 1.00 71.06 507 PRO A CA 1
ATOM 3847 C C . PRO A 1 507 ? 9.846 23.150 -27.294 1.00 71.06 507 PRO A C 1
ATOM 3849 O O . PRO A 1 507 ? 10.126 22.538 -26.264 1.00 71.06 507 PRO A O 1
ATOM 3852 N N . ILE A 1 508 ? 9.342 22.543 -28.362 1.00 64.75 508 ILE A N 1
ATOM 3853 C CA . ILE A 1 508 ? 9.049 21.114 -28.462 1.00 64.75 508 ILE A CA 1
ATOM 3854 C C . ILE A 1 508 ? 10.121 20.489 -29.345 1.00 64.75 508 ILE A C 1
ATOM 3856 O O . ILE A 1 508 ? 10.184 20.757 -30.544 1.00 64.75 508 ILE A O 1
ATOM 3860 N N . HIS A 1 509 ? 10.982 19.654 -28.769 1.00 59.72 509 HIS A N 1
ATOM 3861 C CA . HIS A 1 509 ? 11.934 18.898 -29.574 1.00 59.72 509 HIS A CA 1
ATOM 3862 C C . HIS A 1 509 ? 11.228 17.687 -30.193 1.00 59.72 509 HIS A C 1
ATOM 3864 O O . HIS A 1 509 ? 10.869 16.745 -29.488 1.00 59.72 509 HIS A O 1
ATOM 3870 N N . ILE A 1 510 ? 11.025 17.727 -31.509 1.00 57.12 510 ILE A N 1
ATOM 3871 C CA . ILE A 1 510 ? 10.516 16.601 -32.291 1.00 57.12 510 ILE A CA 1
ATOM 3872 C C . ILE A 1 510 ? 11.734 15.860 -32.871 1.00 57.12 510 ILE A C 1
ATOM 3874 O O . ILE A 1 510 ? 12.537 16.479 -33.578 1.00 57.12 510 ILE A O 1
ATOM 3878 N N . PRO A 1 511 ? 11.924 14.559 -32.574 1.00 40.69 511 PRO A N 1
ATOM 3879 C CA . PRO A 1 511 ? 12.968 13.755 -33.206 1.00 40.69 511 PRO A CA 1
ATOM 3880 C C . PRO A 1 511 ? 12.832 13.787 -34.735 1.00 40.69 511 PRO A C 1
ATOM 3882 O O . PRO A 1 511 ? 11.728 13.685 -35.254 1.00 40.69 511 PRO A O 1
ATOM 3885 N N . GLY A 1 512 ? 13.943 13.956 -35.456 1.00 48.06 512 GLY A N 1
ATOM 3886 C CA . GLY A 1 512 ? 13.946 14.133 -36.917 1.00 48.06 512 GLY A CA 1
ATOM 3887 C C . GLY A 1 512 ? 13.703 15.582 -37.362 1.00 48.06 512 GLY A C 1
ATOM 3888 O O . GLY A 1 512 ? 14.531 16.142 -38.072 1.00 48.06 512 GLY A O 1
ATOM 3889 N N . GLU A 1 513 ? 12.631 16.226 -36.891 1.00 56.59 513 GLU A N 1
ATOM 3890 C CA . GLU A 1 513 ? 12.244 17.583 -37.336 1.00 56.59 513 GLU A CA 1
ATOM 3891 C C . GLU A 1 513 ? 12.955 18.743 -36.604 1.00 56.59 513 GLU A C 1
ATOM 3893 O O . GLU A 1 513 ? 12.921 19.886 -37.064 1.00 56.59 513 GLU A O 1
ATOM 3898 N N . GLY A 1 514 ? 13.609 18.485 -35.466 1.00 62.53 514 GLY A N 1
ATOM 3899 C CA . GLY A 1 514 ? 14.382 19.487 -34.724 1.00 62.53 514 GLY A CA 1
ATOM 3900 C C . GLY A 1 514 ? 13.590 20.174 -33.605 1.00 62.53 514 GLY A C 1
ATOM 3901 O O . GLY A 1 514 ? 12.897 19.511 -32.832 1.00 62.53 514 GLY A O 1
ATOM 3902 N N . LEU A 1 515 ? 13.751 21.492 -33.443 1.00 59.41 515 LEU A N 1
ATOM 3903 C CA . LEU A 1 515 ? 13.092 22.264 -32.380 1.00 59.41 515 LEU A CA 1
ATOM 3904 C C . LEU A 1 515 ? 11.896 23.050 -32.937 1.00 59.41 515 LEU A C 1
ATOM 3906 O O . LEU A 1 515 ? 12.059 24.069 -33.607 1.00 59.41 515 LEU A O 1
ATOM 3910 N N . LEU A 1 516 ? 10.688 22.591 -32.623 1.00 70.94 516 LEU A N 1
ATOM 3911 C CA . LEU A 1 516 ? 9.436 23.255 -32.961 1.00 70.94 516 LEU A CA 1
ATOM 3912 C C . LEU A 1 516 ? 9.091 24.287 -31.874 1.00 70.94 516 LEU A C 1
ATOM 3914 O O . LEU A 1 516 ? 8.803 23.907 -30.744 1.00 70.94 516 LEU A O 1
ATOM 3918 N N . LEU A 1 517 ? 9.075 25.585 -32.195 1.00 78.19 517 LEU A N 1
ATOM 3919 C CA . LEU A 1 517 ? 8.466 26.585 -31.308 1.00 78.19 517 LEU A CA 1
ATOM 3920 C C . LEU A 1 517 ? 6.967 26.697 -31.607 1.00 78.19 517 LEU A C 1
ATOM 3922 O O . LEU A 1 517 ? 6.574 27.107 -32.699 1.00 78.19 517 LEU A O 1
ATOM 3926 N N . CYS A 1 518 ? 6.137 26.378 -30.616 1.00 79.56 518 CYS A N 1
ATOM 3927 C CA . CYS A 1 518 ? 4.702 26.655 -30.632 1.00 79.56 518 CYS A CA 1
ATOM 3928 C C . CYS A 1 518 ? 4.417 27.918 -29.801 1.00 79.56 518 CYS A C 1
ATOM 3930 O O . CYS A 1 518 ? 4.560 27.832 -28.583 1.00 79.56 518 CYS A O 1
ATOM 3932 N N . PRO A 1 519 ? 3.987 29.060 -30.380 1.00 77.75 519 PRO A N 1
ATOM 3933 C CA . PRO A 1 519 ? 3.762 30.319 -29.639 1.00 77.75 519 PRO A CA 1
ATOM 3934 C C . PRO A 1 519 ? 2.630 30.243 -28.592 1.00 77.75 519 PRO A C 1
ATOM 3936 O O . PRO A 1 519 ? 2.470 31.125 -27.749 1.00 77.75 519 PRO A O 1
ATOM 3939 N N . GLY A 1 520 ? 1.838 29.175 -28.631 1.00 74.19 520 GLY A N 1
ATOM 3940 C CA . GLY A 1 520 ? 0.907 28.782 -27.586 1.00 74.19 520 GLY A CA 1
ATOM 3941 C C . GLY A 1 520 ? 0.167 27.505 -27.970 1.00 74.19 520 GLY A C 1
ATOM 3942 O O . GLY A 1 520 ? 0.319 27.023 -29.089 1.00 74.19 520 GLY A O 1
ATOM 3943 N N . THR A 1 521 ? -0.638 26.953 -27.065 1.00 71.19 521 THR A N 1
ATOM 3944 C CA . THR A 1 521 ? -1.510 25.798 -27.343 1.00 71.19 521 THR A CA 1
ATOM 3945 C C . THR A 1 521 ? -2.993 26.199 -27.301 1.00 71.19 521 THR A C 1
ATOM 3947 O O . THR A 1 521 ? -3.372 26.974 -26.422 1.00 71.19 521 THR A O 1
ATOM 3950 N N . PRO A 1 522 ? -3.859 25.682 -28.199 1.00 71.25 522 PRO A N 1
ATOM 3951 C CA . PRO A 1 522 ? -3.540 24.818 -29.337 1.00 71.25 522 PRO A CA 1
ATOM 3952 C C . PRO A 1 522 ? -2.693 25.543 -30.400 1.00 71.25 522 PRO A C 1
ATOM 3954 O O . PRO A 1 522 ? -3.066 26.621 -30.857 1.00 71.25 522 PRO A O 1
ATOM 3957 N N . CYS A 1 523 ? -1.568 24.950 -30.808 1.00 80.62 523 CYS A N 1
ATOM 3958 C CA . CYS A 1 523 ? -0.808 25.416 -31.970 1.00 80.62 523 CYS A CA 1
ATOM 3959 C C . CYS A 1 523 ? -1.233 24.593 -33.174 1.00 80.62 523 CYS A C 1
ATOM 3961 O O . CYS A 1 523 ? -1.306 23.372 -33.064 1.00 80.62 523 CYS A O 1
ATOM 3963 N N . ARG A 1 524 ? -1.426 25.225 -34.329 1.00 82.69 524 ARG A N 1
ATOM 3964 C CA . ARG A 1 524 ? -1.605 24.521 -35.602 1.00 82.69 524 ARG A CA 1
ATOM 3965 C C . ARG A 1 524 ? -0.479 24.886 -36.552 1.00 82.69 524 ARG A C 1
ATOM 3967 O O . ARG A 1 524 ? -0.063 26.043 -36.592 1.00 82.69 524 ARG A O 1
ATOM 3974 N N . ARG A 1 525 ? 0.036 23.896 -37.276 1.00 77.06 525 ARG A N 1
ATOM 3975 C CA . ARG A 1 525 ? 1.060 24.071 -38.308 1.00 77.06 525 ARG A CA 1
ATOM 3976 C C . ARG A 1 525 ? 0.743 23.170 -39.493 1.00 77.06 525 ARG A C 1
ATOM 3978 O O . ARG A 1 525 ? 0.442 21.994 -39.307 1.00 77.06 525 ARG A O 1
ATOM 3985 N N . GLU A 1 526 ? 0.848 23.720 -40.694 1.00 71.75 526 GLU A N 1
ATOM 3986 C CA . GLU A 1 526 ? 0.703 22.951 -41.926 1.00 71.75 526 GLU A CA 1
ATOM 3987 C C . GLU A 1 526 ? 1.869 21.962 -42.090 1.00 71.75 526 GLU A C 1
ATOM 3989 O O . GLU A 1 526 ? 3.041 22.308 -41.906 1.00 71.75 526 GLU A O 1
ATOM 3994 N N . LEU A 1 527 ? 1.527 20.720 -42.424 1.00 68.19 527 LEU A N 1
ATOM 3995 C CA . LEU A 1 527 ? 2.444 19.641 -42.768 1.00 68.19 527 LEU A CA 1
ATOM 3996 C C . LEU A 1 527 ? 2.552 19.559 -44.292 1.00 68.19 527 LEU A C 1
ATOM 3998 O O . LEU A 1 527 ? 1.648 19.043 -44.949 1.00 68.19 527 LEU A O 1
ATOM 4002 N N . SER A 1 528 ? 3.663 20.050 -44.842 1.00 54.53 528 SER A N 1
ATOM 4003 C CA . SER A 1 528 ? 4.028 19.867 -46.252 1.00 54.53 528 SER A CA 1
ATOM 4004 C C . SER A 1 528 ? 4.575 18.452 -46.463 1.00 54.53 528 SER A C 1
ATOM 4006 O O . SER A 1 528 ? 5.783 18.233 -46.405 1.00 54.53 528 SER A O 1
ATOM 4008 N N . ALA A 1 529 ? 3.681 17.483 -46.655 1.00 55.66 529 ALA A N 1
ATOM 4009 C CA . ALA A 1 529 ? 4.031 16.078 -46.843 1.00 55.66 529 ALA A CA 1
ATOM 4010 C C . ALA A 1 529 ? 3.105 15.415 -47.869 1.00 55.66 529 ALA A C 1
ATOM 4012 O O . ALA A 1 529 ? 1.898 15.661 -47.879 1.00 55.66 529 ALA A O 1
ATOM 4013 N N . THR A 1 530 ? 3.665 14.536 -48.702 1.00 54.12 530 THR A N 1
ATOM 4014 C CA . THR A 1 530 ? 2.913 13.698 -49.644 1.00 54.12 530 THR A CA 1
ATOM 4015 C C . THR A 1 530 ? 1.831 12.927 -48.896 1.00 54.12 530 THR A C 1
ATOM 4017 O O . THR A 1 530 ? 2.125 12.250 -47.910 1.00 54.12 530 THR A O 1
ATOM 4020 N N . LEU A 1 531 ? 0.577 13.026 -49.347 1.00 52.09 531 LEU A N 1
ATOM 4021 C CA . LEU A 1 531 ? -0.549 12.419 -48.639 1.00 52.09 531 LEU A CA 1
ATOM 4022 C C . LEU A 1 531 ? -0.389 10.887 -48.567 1.00 52.09 531 LEU A C 1
ATOM 4024 O O . LEU A 1 531 ? -0.373 10.233 -49.610 1.00 52.09 531 LEU A O 1
ATOM 4028 N N . PRO A 1 532 ? -0.295 10.294 -47.365 1.00 57.75 532 PRO A N 1
ATOM 4029 C CA . PRO A 1 532 ? -0.067 8.861 -47.227 1.00 57.75 532 PRO A CA 1
ATOM 4030 C C . PRO A 1 532 ? -1.291 8.020 -47.639 1.00 57.75 532 PRO A C 1
ATOM 4032 O O . PRO A 1 532 ? -2.434 8.454 -47.449 1.00 57.75 532 PRO A O 1
ATOM 4035 N N . PRO A 1 533 ? -1.076 6.779 -48.123 1.00 62.72 533 PRO A N 1
ATOM 4036 C CA . PRO A 1 533 ? -2.109 5.963 -48.774 1.00 62.72 533 PRO A CA 1
ATOM 4037 C C . PRO A 1 533 ? -3.186 5.400 -47.829 1.00 62.72 533 PRO A C 1
ATOM 4039 O O . PRO A 1 533 ? -4.156 4.803 -48.290 1.00 62.72 533 PRO A O 1
ATOM 4042 N N . PHE A 1 534 ? -3.063 5.594 -46.511 1.00 67.75 534 PHE A N 1
ATOM 4043 C CA . PHE A 1 534 ? -4.093 5.245 -45.528 1.00 67.75 534 PHE A CA 1
ATOM 4044 C C . PHE A 1 534 ? -4.062 6.173 -44.301 1.00 67.75 534 PHE A C 1
ATOM 4046 O O . PHE A 1 534 ? -3.037 6.792 -43.986 1.00 67.75 534 PHE A O 1
ATOM 4053 N N . SER A 1 535 ? -5.178 6.242 -43.572 1.00 69.56 535 SER A N 1
ATOM 4054 C CA . SER A 1 535 ? -5.303 6.940 -42.281 1.00 69.56 535 SER A CA 1
ATOM 4055 C C . SER A 1 535 ? -5.824 6.010 -41.185 1.00 69.56 535 SER A C 1
ATOM 4057 O O . SER A 1 535 ? -6.871 5.395 -41.370 1.00 69.56 535 SER A O 1
ATOM 4059 N N . LEU A 1 536 ? -5.122 5.958 -40.047 1.00 71.25 536 LEU A N 1
ATOM 4060 C CA . LEU A 1 536 ? -5.551 5.291 -38.812 1.00 71.25 536 LEU A CA 1
ATOM 4061 C C . LEU A 1 536 ? -6.246 6.303 -37.887 1.00 71.25 536 LEU A C 1
ATOM 4063 O O . LEU A 1 536 ? -5.633 7.281 -37.462 1.00 71.25 536 LEU A O 1
ATOM 4067 N N . GLU A 1 537 ? -7.496 6.032 -37.540 1.00 72.56 537 GLU A N 1
ATOM 4068 C CA . GLU A 1 537 ? -8.235 6.660 -36.445 1.00 72.56 537 GLU A CA 1
ATOM 4069 C C . GLU A 1 537 ? -8.184 5.734 -35.219 1.00 72.56 537 GLU A C 1
ATOM 4071 O O . GLU A 1 537 ? -8.358 4.521 -35.353 1.00 72.56 537 GLU A O 1
ATOM 4076 N N . LEU A 1 538 ? -7.976 6.289 -34.019 1.00 69.75 538 LEU A N 1
ATOM 4077 C CA . LEU A 1 538 ? -8.018 5.549 -32.750 1.00 69.75 538 LEU A CA 1
ATOM 4078 C C . LEU A 1 538 ? -9.028 6.197 -31.795 1.00 69.75 538 LEU A C 1
ATOM 4080 O O . LEU A 1 538 ? -8.908 7.379 -31.467 1.00 69.75 538 LEU A O 1
ATOM 4084 N N . GLU A 1 539 ? -9.973 5.409 -31.288 1.00 67.75 539 GLU A N 1
ATOM 4085 C CA . GLU A 1 539 ? -10.926 5.812 -30.251 1.00 67.75 539 GLU A CA 1
ATOM 4086 C C . GLU A 1 539 ? -10.713 4.962 -28.990 1.00 67.75 539 GLU A C 1
ATOM 4088 O O . GLU A 1 539 ? -10.472 3.756 -29.053 1.00 67.75 539 GLU A O 1
ATOM 4093 N N . ARG A 1 540 ? -10.789 5.580 -27.807 1.00 60.22 540 ARG A N 1
ATOM 4094 C CA . ARG A 1 540 ? -10.523 4.908 -26.528 1.00 60.22 540 ARG A CA 1
ATOM 4095 C C . ARG A 1 540 ? -11.725 4.991 -25.600 1.00 60.22 540 ARG A C 1
ATOM 4097 O O . ARG A 1 540 ? -12.178 6.082 -25.266 1.00 60.22 540 ARG A O 1
ATOM 4104 N N . SER A 1 541 ? -12.132 3.847 -25.057 1.00 59.56 541 SER A N 1
ATOM 4105 C CA . SER A 1 541 ? -13.031 3.778 -23.901 1.00 59.56 541 SER A CA 1
ATOM 4106 C C . SER A 1 541 ? -12.370 3.061 -22.717 1.00 59.56 541 SER A C 1
ATOM 4108 O O . SER A 1 541 ? -11.410 2.299 -22.862 1.00 59.56 541 SER A O 1
ATOM 4110 N N . LEU A 1 542 ? -12.841 3.362 -21.507 1.00 48.28 542 LEU A N 1
ATOM 4111 C CA . LEU A 1 542 ? -12.324 2.811 -20.254 1.00 48.28 542 LEU A CA 1
ATOM 4112 C C . LEU A 1 542 ? -13.487 2.243 -19.441 1.00 48.28 542 LEU A C 1
ATOM 4114 O O . LEU A 1 542 ? -14.445 2.959 -19.153 1.00 48.28 542 LEU A O 1
ATOM 4118 N N . LEU A 1 543 ? -13.379 0.981 -19.027 1.00 46.84 543 LEU A N 1
ATOM 4119 C CA . LEU A 1 543 ? -14.358 0.338 -18.156 1.00 46.84 543 LEU A CA 1
ATOM 4120 C C . LEU A 1 543 ? -13.641 -0.425 -17.038 1.00 46.84 543 LEU A C 1
ATOM 4122 O O . LEU A 1 543 ? -12.998 -1.447 -17.273 1.00 46.84 543 LEU A O 1
ATOM 4126 N N . LEU A 1 544 ? -13.786 0.069 -15.805 1.00 63.59 544 LEU A N 1
ATOM 4127 C CA . LEU A 1 544 ? -13.097 -0.439 -14.613 1.00 63.59 544 LEU A CA 1
ATOM 4128 C C . LEU A 1 544 ? -11.565 -0.415 -14.788 1.00 63.59 544 LEU A C 1
ATOM 4130 O O . LEU A 1 544 ? -10.982 0.663 -14.837 1.00 63.59 544 LEU A O 1
ATOM 4134 N N . ASP A 1 545 ? -10.924 -1.581 -14.864 1.00 47.09 545 ASP A N 1
ATOM 4135 C CA . ASP A 1 545 ? -9.482 -1.771 -15.054 1.00 47.09 545 ASP A CA 1
ATOM 4136 C C . ASP A 1 545 ? -9.114 -2.194 -16.492 1.00 47.09 545 ASP A C 1
ATOM 4138 O O . ASP A 1 545 ? -8.007 -2.673 -16.746 1.00 47.09 545 ASP A O 1
ATOM 4142 N N . ARG A 1 546 ? -10.052 -2.033 -17.436 1.00 56.72 546 ARG A N 1
ATOM 4143 C CA . ARG A 1 546 ? -9.922 -2.449 -18.837 1.00 56.72 546 ARG A CA 1
ATOM 4144 C C . ARG A 1 546 ? -9.966 -1.241 -19.761 1.00 56.72 546 ARG A C 1
ATOM 4146 O O . ARG A 1 546 ? -10.848 -0.388 -19.654 1.00 56.72 546 ARG A O 1
ATOM 4153 N N . HIS A 1 547 ? -9.010 -1.200 -20.675 1.00 69.62 547 HIS A N 1
ATOM 4154 C CA . HIS A 1 547 ? -8.837 -0.171 -21.686 1.00 69.62 547 HIS A CA 1
ATOM 4155 C C . HIS A 1 547 ? -9.239 -0.782 -23.026 1.00 69.62 547 HIS A C 1
ATOM 4157 O O . HIS A 1 547 ? -8.563 -1.694 -23.497 1.00 69.62 547 HIS A O 1
ATOM 4163 N N . THR A 1 548 ? -10.318 -0.301 -23.632 1.00 77.12 548 THR A N 1
ATOM 4164 C CA . THR A 1 548 ? -10.675 -0.677 -25.001 1.00 77.12 548 THR A CA 1
ATOM 4165 C C . THR A 1 548 ? -10.097 0.369 -25.939 1.00 77.12 548 THR A C 1
ATOM 4167 O O . THR A 1 548 ? -10.407 1.556 -25.805 1.00 77.12 548 THR A O 1
ATOM 4170 N N . ILE A 1 549 ? -9.255 -0.070 -26.869 1.00 81.69 549 ILE A N 1
ATOM 4171 C CA . ILE A 1 549 ? -8.778 0.742 -27.985 1.00 81.69 549 ILE A CA 1
ATOM 4172 C C . ILE A 1 549 ? -9.512 0.243 -29.226 1.00 81.69 549 ILE A C 1
ATOM 4174 O O . ILE A 1 549 ? -9.220 -0.843 -29.725 1.00 81.69 549 ILE A O 1
ATOM 4178 N N . SER A 1 550 ? -10.494 1.017 -29.671 1.00 84.12 550 SER A N 1
ATOM 4179 C CA . SER A 1 550 ? -11.111 0.872 -30.984 1.00 84.12 550 SER A CA 1
ATOM 4180 C C . SER A 1 550 ? -10.224 1.558 -32.018 1.00 84.12 550 SER A C 1
ATOM 4182 O O . SER A 1 550 ? -9.592 2.578 -31.732 1.00 84.12 550 SER A O 1
ATOM 4184 N N . TRP A 1 551 ? -10.176 1.014 -33.223 1.00 84.56 551 TRP A N 1
ATOM 4185 C CA . TRP A 1 551 ? -9.380 1.555 -34.312 1.00 84.56 551 TRP A CA 1
ATOM 4186 C C . TRP A 1 551 ? -10.113 1.401 -35.646 1.00 84.56 551 TRP A C 1
ATOM 4188 O O . TRP A 1 551 ? -10.872 0.452 -35.849 1.00 84.56 551 TRP A O 1
ATOM 4198 N N . ARG A 1 552 ? -9.882 2.347 -36.555 1.00 83.75 552 ARG A N 1
ATOM 4199 C CA . ARG A 1 552 ? -10.397 2.358 -37.930 1.00 83.75 552 ARG A CA 1
ATOM 4200 C C . ARG A 1 552 ? -9.272 2.750 -38.875 1.00 83.75 552 ARG A C 1
ATOM 4202 O O . ARG A 1 552 ? -8.479 3.630 -38.563 1.00 83.75 552 ARG A O 1
ATOM 4209 N N . ILE A 1 553 ? -9.212 2.105 -40.029 1.00 80.31 553 ILE A N 1
ATOM 4210 C CA . ILE A 1 553 ? -8.229 2.341 -41.078 1.00 80.31 553 ILE A CA 1
ATOM 4211 C C . ILE A 1 553 ? -8.987 2.543 -42.377 1.00 80.31 553 ILE A C 1
ATOM 4213 O O . ILE A 1 553 ? -9.630 1.620 -42.874 1.00 80.31 553 ILE A O 1
ATOM 4217 N N . ASN A 1 554 ? -8.883 3.759 -42.903 1.00 78.88 554 ASN A N 1
ATOM 4218 C CA . ASN A 1 554 ? -9.455 4.138 -44.187 1.00 78.88 554 ASN A CA 1
ATOM 4219 C C . ASN A 1 554 ? -8.309 4.157 -45.204 1.00 78.88 554 ASN A C 1
ATOM 4221 O O . ASN A 1 554 ? -7.364 4.945 -45.059 1.00 78.88 554 ASN A O 1
ATOM 4225 N N . TYR A 1 555 ? -8.365 3.281 -46.201 1.00 72.50 555 TYR A N 1
ATOM 4226 C CA . TYR A 1 555 ? -7.392 3.236 -47.291 1.00 72.50 555 TYR A CA 1
ATOM 4227 C C . TYR A 1 555 ? -7.828 4.166 -48.431 1.00 72.50 555 TYR A C 1
ATOM 4229 O O . TYR A 1 555 ? -9.017 4.326 -48.695 1.00 72.50 555 TYR A O 1
ATOM 4237 N N . ARG A 1 556 ? -6.861 4.788 -49.111 1.00 68.38 556 ARG A N 1
ATOM 4238 C CA . ARG A 1 556 ? -7.082 5.588 -50.333 1.00 68.38 556 ARG A CA 1
ATOM 4239 C C . ARG A 1 556 ? -6.794 4.790 -51.606 1.00 68.38 556 ARG A C 1
ATOM 4241 O O . ARG A 1 556 ? -7.324 5.106 -52.663 1.00 68.38 556 ARG A O 1
ATOM 4248 N N . GLU A 1 557 ? -5.968 3.756 -51.479 1.00 70.94 557 GLU A N 1
ATOM 4249 C CA . GLU A 1 557 ? -5.582 2.802 -52.518 1.00 70.94 557 GLU A CA 1
ATOM 4250 C C . GLU A 1 557 ? -5.703 1.387 -51.936 1.00 70.94 557 GLU A C 1
ATOM 4252 O O . GLU A 1 557 ? -5.526 1.203 -50.730 1.00 70.94 557 GLU A O 1
ATOM 4257 N N . GLN A 1 558 ? -6.009 0.372 -52.748 1.00 77.62 558 GLN A N 1
ATOM 4258 C CA . GLN A 1 558 ? -6.224 -0.975 -52.214 1.00 77.62 558 GLN A CA 1
ATOM 4259 C C . GLN A 1 558 ? -4.906 -1.608 -51.738 1.00 77.62 558 GLN A C 1
ATOM 4261 O O . GLN A 1 558 ? -3.988 -1.842 -52.525 1.00 77.62 558 GLN A O 1
ATOM 4266 N N . ALA A 1 559 ? -4.828 -1.921 -50.444 1.00 77.81 559 ALA A N 1
ATOM 4267 C CA . ALA A 1 559 ? -3.688 -2.620 -49.864 1.00 77.81 559 ALA A CA 1
ATOM 4268 C C . ALA A 1 559 ? -3.694 -4.122 -50.209 1.00 77.81 559 ALA A C 1
ATOM 4270 O O . ALA A 1 559 ? -4.742 -4.764 -50.263 1.00 77.81 559 ALA A O 1
ATOM 4271 N N . GLU A 1 560 ? -2.509 -4.712 -50.368 1.00 78.12 560 GLU A N 1
ATOM 4272 C CA . GLU A 1 560 ? -2.328 -6.163 -50.510 1.00 78.12 560 GLU A CA 1
ATOM 4273 C C . GLU A 1 560 ? -2.451 -6.890 -49.167 1.00 78.12 560 GLU A C 1
ATOM 4275 O O . GLU A 1 560 ? -2.917 -8.024 -49.110 1.00 78.12 560 GLU A O 1
ATOM 4280 N N . ALA A 1 561 ? -1.997 -6.256 -48.083 1.00 79.25 561 ALA A N 1
ATOM 4281 C CA . ALA A 1 561 ? -2.025 -6.788 -46.725 1.00 79.25 561 ALA A CA 1
ATOM 4282 C C . ALA A 1 561 ? -1.764 -5.669 -45.709 1.00 79.25 561 ALA A C 1
ATOM 4284 O O . ALA A 1 561 ? -0.975 -4.761 -45.982 1.00 79.25 561 ALA A O 1
ATOM 4285 N N . ILE A 1 562 ? -2.339 -5.803 -44.509 1.00 81.69 562 ILE A N 1
ATOM 4286 C CA . ILE A 1 562 ? -1.981 -4.989 -43.343 1.00 81.69 562 ILE A CA 1
ATOM 4287 C C . ILE A 1 562 ? -1.563 -5.850 -42.147 1.00 81.69 562 ILE A C 1
ATOM 4289 O O . ILE A 1 562 ? -2.161 -6.889 -41.842 1.00 81.69 562 ILE A O 1
ATOM 4293 N N . ARG A 1 563 ? -0.538 -5.365 -41.447 1.00 82.25 563 ARG A N 1
ATOM 4294 C CA . ARG A 1 563 ? -0.026 -5.866 -40.174 1.00 82.25 563 ARG A CA 1
ATOM 4295 C C . ARG A 1 563 ? -0.087 -4.730 -39.153 1.00 82.25 563 ARG A C 1
ATOM 4297 O O . ARG A 1 563 ? 0.576 -3.702 -39.318 1.00 82.25 563 ARG A O 1
ATOM 4304 N N . LEU A 1 564 ? -0.881 -4.932 -38.106 1.00 83.75 564 LEU A N 1
ATOM 4305 C CA . LEU A 1 564 ? -0.998 -4.036 -36.959 1.00 83.75 564 LEU A CA 1
ATOM 4306 C C . LEU A 1 564 ? -0.177 -4.599 -35.800 1.00 83.75 564 LEU A C 1
ATOM 4308 O O . LEU A 1 564 ? -0.384 -5.743 -35.394 1.00 83.75 564 LEU A O 1
ATOM 4312 N N . VAL A 1 565 ? 0.742 -3.802 -35.259 1.00 83.81 565 VAL A N 1
ATOM 4313 C CA . VAL A 1 565 ? 1.598 -4.191 -34.130 1.00 83.81 565 VAL A CA 1
ATOM 4314 C C . VAL A 1 565 ? 1.312 -3.274 -32.950 1.00 83.81 565 VAL A C 1
ATOM 4316 O O . VAL A 1 565 ? 1.553 -2.071 -33.008 1.00 83.81 565 VAL A O 1
ATOM 4319 N N . LEU A 1 566 ? 0.783 -3.846 -31.874 1.00 84.25 566 LEU A N 1
ATOM 4320 C CA . LEU A 1 566 ? 0.482 -3.149 -30.633 1.00 84.25 566 LEU A CA 1
ATOM 4321 C C . LEU A 1 566 ? 1.610 -3.389 -29.630 1.00 84.25 566 LEU A C 1
ATOM 4323 O O . LEU A 1 566 ? 1.746 -4.489 -29.095 1.00 84.25 566 LEU A O 1
ATOM 4327 N N . GLU A 1 567 ? 2.416 -2.363 -29.386 1.00 83.12 567 GLU A N 1
ATOM 4328 C CA . GLU A 1 567 ? 3.623 -2.417 -28.550 1.00 83.12 567 GLU A CA 1
ATOM 4329 C C . GLU A 1 567 ? 3.372 -1.759 -27.181 1.00 83.12 567 GLU A C 1
ATOM 4331 O O . GLU A 1 567 ? 2.625 -0.787 -27.086 1.00 83.12 567 GLU A O 1
ATOM 4336 N N . SER A 1 568 ? 3.998 -2.260 -26.114 1.00 73.88 568 SER A N 1
ATOM 4337 C CA . SER A 1 568 ? 3.920 -1.723 -24.755 1.00 73.88 568 SER A CA 1
ATOM 4338 C C . SER A 1 568 ? 5.223 -1.969 -23.984 1.00 73.88 568 SER A C 1
ATOM 4340 O O . SER A 1 568 ? 5.713 -3.092 -23.954 1.00 73.88 568 SER A O 1
ATOM 4342 N N . ASP A 1 569 ? 5.764 -0.935 -23.336 1.00 58.25 569 ASP A N 1
ATOM 4343 C CA . ASP A 1 569 ? 6.913 -0.970 -22.398 1.00 58.25 569 ASP A CA 1
ATOM 4344 C C . ASP A 1 569 ? 6.802 -2.067 -21.331 1.00 58.25 569 ASP A C 1
ATOM 4346 O O . ASP A 1 569 ? 7.795 -2.683 -20.930 1.00 58.25 569 ASP A O 1
ATOM 4350 N N . HIS A 1 570 ? 5.587 -2.305 -20.849 1.00 65.81 570 HIS A N 1
ATOM 4351 C CA . HIS A 1 570 ? 5.319 -3.217 -19.755 1.00 65.81 570 HIS A CA 1
ATOM 4352 C C . HIS A 1 570 ? 4.184 -4.193 -20.094 1.00 65.81 570 HIS A C 1
ATOM 4354 O O . HIS A 1 570 ? 3.273 -3.847 -20.844 1.00 65.81 570 HIS A O 1
ATOM 4360 N N . PRO A 1 571 ? 4.173 -5.413 -19.515 1.00 72.12 571 PRO A N 1
ATOM 4361 C CA . PRO A 1 571 ? 3.195 -6.432 -19.879 1.00 72.12 571 PRO A CA 1
ATOM 4362 C C . PRO A 1 571 ? 1.735 -6.007 -19.649 1.00 72.12 571 PRO A C 1
ATOM 4364 O O . PRO A 1 571 ? 1.240 -5.981 -18.515 1.00 72.12 571 PRO A O 1
ATOM 4367 N N . VAL A 1 572 ? 1.006 -5.758 -20.736 1.00 75.19 572 VAL A N 1
ATOM 4368 C CA . VAL A 1 572 ? -0.459 -5.675 -20.736 1.00 75.19 572 VAL A CA 1
ATOM 4369 C C . VAL A 1 572 ? -1.042 -7.066 -20.982 1.00 75.19 572 VAL A C 1
ATOM 4371 O O . VAL A 1 572 ? -0.430 -7.910 -21.634 1.00 75.19 572 VAL A O 1
ATOM 4374 N N . GLN A 1 573 ? -2.220 -7.341 -20.428 1.00 76.69 573 GLN A N 1
ATOM 4375 C CA . GLN A 1 573 ? -2.969 -8.565 -20.688 1.00 76.69 573 GLN A CA 1
ATOM 4376 C C . GLN A 1 573 ? -4.006 -8.299 -21.782 1.00 76.69 573 GLN A C 1
ATOM 4378 O O . GLN A 1 573 ? -4.917 -7.495 -21.572 1.00 76.69 573 GLN A O 1
ATOM 4383 N N . LEU A 1 574 ? -3.885 -8.978 -22.924 1.00 81.75 574 LEU A N 1
ATOM 4384 C CA . LEU A 1 574 ? -4.910 -8.983 -23.965 1.00 81.75 574 LEU A CA 1
ATOM 4385 C C . LEU A 1 574 ? -6.129 -9.726 -23.419 1.00 81.75 574 LEU A C 1
ATOM 4387 O O . LEU A 1 574 ? -6.056 -10.922 -23.149 1.00 81.75 574 LEU A O 1
ATOM 4391 N N . TYR A 1 575 ? -7.237 -9.024 -23.203 1.00 79.50 575 TYR A N 1
ATOM 4392 C CA . TYR A 1 575 ? -8.443 -9.591 -22.601 1.00 79.50 575 TYR A CA 1
ATOM 4393 C C . TYR A 1 575 ? -9.445 -10.062 -23.659 1.00 79.50 575 TYR A C 1
ATOM 4395 O O . TYR A 1 575 ? -9.989 -11.157 -23.541 1.00 79.50 575 TYR A O 1
ATOM 4403 N N . ALA A 1 576 ? -9.667 -9.250 -24.693 1.00 84.31 576 ALA A N 1
ATOM 4404 C CA . ALA A 1 576 ? -10.525 -9.564 -25.830 1.00 84.31 576 ALA A CA 1
ATOM 4405 C C . ALA A 1 576 ? -10.080 -8.776 -27.068 1.00 84.31 576 ALA A C 1
ATOM 4407 O O . ALA A 1 576 ? -9.425 -7.740 -26.948 1.00 84.31 576 ALA A O 1
ATOM 4408 N N . THR A 1 577 ? -10.453 -9.265 -28.244 1.00 90.50 577 THR A N 1
ATOM 4409 C CA . THR A 1 577 ? -10.302 -8.582 -29.531 1.00 90.50 577 THR A CA 1
ATOM 4410 C C . THR A 1 577 ? -11.247 -9.222 -30.545 1.00 90.50 577 THR A C 1
ATOM 4412 O O . THR A 1 577 ? -11.594 -10.396 -30.407 1.00 90.50 577 THR A O 1
ATOM 4415 N N . ASP A 1 578 ? -11.686 -8.442 -31.524 1.00 87.19 578 ASP A N 1
ATOM 4416 C CA . ASP A 1 578 ? -12.474 -8.880 -32.686 1.00 87.19 578 ASP A CA 1
ATOM 4417 C C . ASP A 1 578 ? -11.597 -9.231 -33.904 1.00 87.19 578 ASP A C 1
ATOM 4419 O O . ASP A 1 578 ? -12.062 -9.873 -34.845 1.00 87.19 578 ASP A O 1
ATOM 4423 N N . THR A 1 579 ? -10.324 -8.835 -33.878 1.00 85.12 579 THR A N 1
ATOM 4424 C CA . THR A 1 579 ? -9.394 -8.923 -35.004 1.00 85.12 579 THR A CA 1
ATOM 4425 C C . THR A 1 579 ? -8.508 -10.167 -34.868 1.00 85.12 579 THR A C 1
ATOM 4427 O O . THR A 1 579 ? -8.070 -10.469 -33.755 1.00 85.12 579 THR A O 1
ATOM 4430 N N . PRO A 1 580 ? -8.170 -10.892 -35.954 1.00 83.56 580 PRO A N 1
ATOM 4431 C CA . PRO A 1 580 ? -7.267 -12.037 -35.869 1.00 83.56 580 PRO A CA 1
ATOM 4432 C C . PRO A 1 580 ? -5.869 -11.644 -35.362 1.00 83.56 580 PRO A C 1
ATOM 4434 O O . PRO A 1 580 ? -5.211 -10.770 -35.926 1.00 83.56 580 PRO A O 1
ATOM 4437 N N . THR A 1 581 ? -5.401 -12.331 -34.318 1.00 84.94 581 THR A N 1
ATOM 4438 C CA . THR A 1 581 ? -4.059 -12.200 -33.720 1.00 84.94 581 THR A CA 1
ATOM 4439 C C . THR A 1 581 ? -3.425 -13.579 -33.571 1.00 84.94 581 THR A C 1
ATOM 4441 O O . THR A 1 581 ? -4.116 -14.554 -33.276 1.00 84.94 581 THR A O 1
ATOM 4444 N N . GLU A 1 582 ? -2.102 -13.663 -33.727 1.00 77.38 582 GLU A N 1
ATOM 4445 C CA . GLU A 1 582 ? -1.340 -14.906 -33.507 1.00 77.38 582 GLU A CA 1
ATOM 4446 C C . GLU A 1 582 ? -1.297 -15.333 -32.027 1.00 77.38 582 GLU A C 1
ATOM 4448 O O . GLU A 1 582 ? -0.917 -16.456 -31.699 1.00 77.38 582 GLU A O 1
ATOM 4453 N N . GLN A 1 583 ? -1.685 -14.438 -31.115 1.00 78.50 583 GLN A N 1
ATOM 4454 C CA . GLN A 1 583 ? -1.635 -14.638 -29.671 1.00 78.50 583 GLN A CA 1
ATOM 4455 C C . GLN A 1 583 ? -3.047 -14.796 -29.082 1.00 78.50 583 GLN A C 1
ATOM 4457 O O . GLN A 1 583 ? -3.930 -13.986 -29.385 1.00 78.50 583 GLN A O 1
ATOM 4462 N N . PRO A 1 584 ? -3.279 -15.787 -28.198 1.00 76.06 584 PRO A N 1
ATOM 4463 C CA . PRO A 1 584 ? -4.603 -16.055 -27.648 1.00 76.06 584 PRO A CA 1
ATOM 4464 C C . PRO A 1 584 ? -5.047 -14.985 -26.642 1.00 76.06 584 PRO A C 1
ATOM 4466 O O . PRO A 1 584 ? -4.244 -14.444 -25.870 1.00 76.06 584 PRO A O 1
ATOM 4469 N N . THR A 1 585 ? -6.356 -14.739 -26.581 1.00 70.38 585 THR A N 1
ATOM 4470 C CA . THR A 1 585 ? -6.985 -13.938 -25.520 1.00 70.38 585 THR A CA 1
ATOM 4471 C C . THR A 1 585 ? -6.668 -14.519 -24.142 1.00 70.38 585 THR A C 1
ATOM 4473 O O . THR A 1 585 ? -6.771 -15.725 -23.922 1.00 70.38 585 THR A O 1
ATOM 4476 N N . GLY A 1 586 ? -6.289 -13.655 -23.205 1.00 55.91 586 GLY A N 1
ATOM 4477 C CA . GLY A 1 586 ? -5.770 -14.000 -21.883 1.00 55.91 586 GLY A CA 1
ATOM 4478 C C . GLY A 1 586 ? -4.245 -13.883 -21.767 1.00 55.91 586 GLY A C 1
ATOM 4479 O O . GLY A 1 586 ? -3.748 -13.787 -20.642 1.00 55.91 586 GLY A O 1
ATOM 4480 N N . SER A 1 587 ? -3.506 -13.845 -22.882 1.00 70.25 587 SER A N 1
ATOM 4481 C CA . SER A 1 587 ? -2.041 -13.714 -22.892 1.00 70.25 587 SER A CA 1
ATOM 4482 C C . SER A 1 587 ? -1.548 -12.352 -22.371 1.00 70.25 587 SER A C 1
ATOM 4484 O O . SER A 1 587 ? -2.250 -11.341 -22.429 1.00 70.25 587 SER A O 1
ATOM 4486 N N . ARG A 1 588 ? -0.326 -12.330 -21.819 1.00 77.56 588 ARG A N 1
ATOM 4487 C CA . ARG A 1 588 ? 0.350 -11.132 -21.286 1.00 77.56 588 ARG A CA 1
ATOM 4488 C C . ARG A 1 588 ? 1.601 -10.815 -22.091 1.00 77.56 588 ARG A C 1
ATOM 4490 O O . ARG A 1 588 ? 2.343 -11.740 -22.427 1.00 77.56 588 ARG A O 1
ATOM 4497 N N . GLY A 1 589 ? 1.842 -9.538 -22.383 1.00 75.06 589 GLY A N 1
ATOM 4498 C CA . GLY A 1 589 ? 2.886 -9.166 -23.328 1.00 75.06 589 GLY A CA 1
ATOM 4499 C C . GLY A 1 589 ? 3.147 -7.680 -23.511 1.00 75.06 589 GLY A C 1
ATOM 4500 O O . GLY A 1 589 ? 2.356 -6.831 -23.112 1.00 75.06 589 GLY A O 1
ATOM 4501 N N . THR A 1 590 ? 4.280 -7.422 -24.152 1.00 78.38 590 THR A N 1
ATOM 4502 C CA . THR A 1 590 ? 4.790 -6.125 -24.611 1.00 78.38 590 THR A CA 1
ATOM 4503 C C . THR A 1 590 ? 4.589 -5.902 -26.116 1.00 78.38 590 THR A C 1
ATOM 4505 O O . THR A 1 590 ? 4.835 -4.808 -26.597 1.00 78.38 590 THR A O 1
ATOM 4508 N N . LEU A 1 591 ? 4.158 -6.913 -26.880 1.00 86.25 591 LEU A N 1
ATOM 4509 C CA . LEU A 1 591 ? 3.972 -6.810 -28.334 1.00 86.25 591 LEU A CA 1
ATOM 4510 C C . LEU A 1 591 ? 2.905 -7.794 -28.823 1.00 86.25 591 LEU A C 1
ATOM 4512 O O . LEU A 1 591 ? 3.095 -9.004 -28.704 1.00 86.25 591 LEU A O 1
ATOM 4516 N N . PHE A 1 592 ? 1.797 -7.300 -29.369 1.00 85.44 592 PHE A N 1
ATOM 4517 C CA . PHE A 1 592 ? 0.697 -8.096 -29.926 1.00 85.44 592 PHE A CA 1
ATOM 4518 C C . PHE A 1 592 ? 0.542 -7.790 -31.410 1.00 85.44 592 PHE A C 1
ATOM 4520 O O . PHE A 1 592 ? 0.494 -6.625 -31.794 1.00 85.44 592 PHE A O 1
ATOM 4527 N N . GLU A 1 593 ? 0.452 -8.823 -32.242 1.00 89.62 593 GLU A N 1
ATOM 4528 C CA . GLU A 1 593 ? 0.345 -8.664 -33.690 1.00 89.62 593 GLU A CA 1
ATOM 4529 C C . GLU A 1 593 ? -1.021 -9.127 -34.194 1.00 89.62 593 GLU A C 1
ATOM 4531 O O . GLU A 1 593 ? -1.444 -10.255 -33.930 1.00 89.62 593 GLU A O 1
ATOM 4536 N N . PHE A 1 594 ? -1.672 -8.251 -34.956 1.00 87.00 594 PHE A N 1
ATOM 4537 C CA . PHE A 1 594 ? -2.966 -8.470 -35.583 1.00 87.00 594 PHE A CA 1
ATOM 4538 C C . PHE A 1 594 ? -2.803 -8.406 -37.105 1.00 87.00 594 PHE A C 1
ATOM 4540 O O . PHE A 1 594 ? -2.130 -7.514 -37.633 1.00 87.00 594 PHE A O 1
ATOM 4547 N N . ARG A 1 595 ? -3.421 -9.343 -37.829 1.00 86.19 595 ARG A N 1
ATOM 4548 C CA . ARG A 1 595 ? -3.384 -9.396 -39.299 1.00 86.19 595 ARG A CA 1
ATOM 4549 C C . ARG A 1 595 ? -4.801 -9.526 -39.838 1.00 86.19 595 ARG A C 1
ATOM 4551 O O . ARG A 1 595 ? -5.509 -10.466 -39.493 1.00 86.19 595 ARG A O 1
ATOM 4558 N N . ALA A 1 596 ? -5.193 -8.613 -40.723 1.00 77.69 596 ALA A N 1
ATOM 4559 C CA . ALA A 1 596 ? -6.528 -8.618 -41.330 1.00 77.69 596 ALA A CA 1
ATOM 4560 C C . ALA A 1 596 ? -6.693 -9.658 -42.458 1.00 77.69 596 ALA A C 1
ATOM 4562 O O . ALA A 1 596 ? -7.799 -9.866 -42.945 1.00 77.69 596 ALA A O 1
ATOM 4563 N N . GLY A 1 597 ? -5.597 -10.307 -42.868 1.00 74.56 597 GLY A N 1
ATOM 4564 C CA . GLY A 1 597 ? -5.533 -11.141 -44.067 1.00 74.56 597 GLY A CA 1
ATOM 4565 C C . GLY A 1 597 ? -5.049 -10.365 -45.302 1.00 74.56 597 GLY A C 1
ATOM 4566 O O . GLY A 1 597 ? -4.700 -9.184 -45.195 1.00 74.56 597 GLY A O 1
ATOM 4567 N N . PRO A 1 598 ? -4.964 -11.037 -46.464 1.00 79.44 598 PRO A N 1
ATOM 4568 C CA . PRO A 1 598 ? -4.684 -10.387 -47.738 1.00 79.44 598 PRO A CA 1
ATOM 4569 C C . PRO A 1 598 ? -5.913 -9.618 -48.247 1.00 79.44 598 PRO A C 1
ATOM 4571 O O . PRO A 1 598 ? -7.044 -10.039 -48.014 1.00 79.44 598 PRO A O 1
ATOM 4574 N N . TYR A 1 599 ? -5.675 -8.525 -48.971 1.00 81.38 599 TYR A N 1
ATOM 4575 C CA . TYR A 1 599 ? -6.680 -7.630 -49.558 1.00 81.38 599 TYR A CA 1
ATOM 4576 C C . TYR A 1 599 ? -7.749 -7.138 -48.558 1.00 81.38 599 TYR A C 1
ATOM 4578 O O . TYR A 1 599 ? -8.935 -7.435 -48.729 1.00 81.38 599 TYR A O 1
ATOM 4586 N N . PRO A 1 600 ? -7.360 -6.392 -47.500 1.00 82.12 600 PRO A N 1
ATOM 4587 C CA . PRO A 1 600 ? -8.320 -5.781 -46.584 1.00 82.12 600 PRO A CA 1
ATOM 4588 C C . PRO A 1 600 ? -9.294 -4.825 -47.312 1.00 82.12 600 PRO A C 1
ATOM 4590 O O . PRO A 1 600 ? -8.930 -4.232 -48.332 1.00 82.12 600 PRO A O 1
ATOM 4593 N N . PRO A 1 601 ? -10.524 -4.651 -46.791 1.00 83.38 601 PRO A N 1
ATOM 4594 C CA . PRO A 1 601 ? -11.501 -3.695 -47.319 1.00 83.38 601 PRO A CA 1
ATOM 4595 C C . PRO A 1 601 ? -11.056 -2.233 -47.147 1.00 83.38 601 PRO A C 1
ATOM 4597 O O . PRO A 1 601 ? -10.253 -1.921 -46.270 1.00 83.38 601 PRO A O 1
ATOM 4600 N N . GLU A 1 602 ? -11.634 -1.338 -47.958 1.00 80.25 602 GLU A N 1
ATOM 4601 C CA . GLU A 1 602 ? -11.347 0.111 -47.987 1.00 80.25 602 GLU A CA 1
ATOM 4602 C C . GLU A 1 602 ? -11.558 0.812 -46.631 1.00 80.25 602 GLU A C 1
ATOM 4604 O O . GLU A 1 602 ? -10.795 1.711 -46.277 1.00 80.25 602 GLU A O 1
ATOM 4609 N N . GLU A 1 603 ? -12.543 0.361 -45.848 1.00 85.31 603 GLU A N 1
ATOM 4610 C CA . GLU A 1 603 ? -12.654 0.633 -44.412 1.00 85.31 603 GLU A CA 1
ATOM 4611 C C . GLU A 1 603 ? -12.440 -0.677 -43.645 1.00 85.31 603 GLU A C 1
ATOM 4613 O O . GLU A 1 603 ? -13.225 -1.621 -43.763 1.00 85.31 603 GLU A O 1
ATOM 4618 N N . LEU A 1 604 ? -11.400 -0.720 -42.815 1.00 85.69 604 LEU A N 1
ATOM 4619 C CA . LEU A 1 604 ? -11.134 -1.805 -41.875 1.00 85.69 604 LEU A CA 1
ATOM 4620 C C . LEU A 1 604 ? -11.192 -1.248 -40.450 1.00 85.69 604 LEU A C 1
ATOM 4622 O O . LEU A 1 604 ? -10.461 -0.318 -40.125 1.00 85.69 604 LEU A O 1
ATOM 4626 N N . SER A 1 605 ? -12.009 -1.828 -39.576 1.00 90.12 605 SER A N 1
ATOM 4627 C CA . SER A 1 605 ? -12.073 -1.436 -38.164 1.00 90.12 605 SER A CA 1
ATOM 4628 C C . SER A 1 605 ? -12.048 -2.641 -37.230 1.00 90.12 605 SER A C 1
ATOM 4630 O O . SER A 1 605 ? -12.350 -3.766 -37.633 1.00 90.12 605 SER A O 1
ATOM 4632 N N . GLY A 1 606 ? -11.662 -2.392 -35.981 1.00 88.75 606 GLY A N 1
ATOM 4633 C CA . GLY A 1 606 ? -11.576 -3.401 -34.934 1.00 88.75 606 GLY A CA 1
ATOM 4634 C C . GLY A 1 606 ? -11.378 -2.784 -33.554 1.00 88.75 606 GLY A C 1
ATOM 4635 O O . GLY A 1 606 ? -11.343 -1.563 -33.379 1.00 88.75 606 GLY A O 1
ATOM 4636 N N . SER A 1 607 ? -11.253 -3.636 -32.546 1.00 89.06 607 SER A N 1
ATOM 4637 C CA . SER A 1 607 ? -11.098 -3.248 -31.152 1.00 89.06 607 SER A CA 1
ATOM 4638 C C . SER A 1 607 ? -10.238 -4.240 -30.370 1.00 89.06 607 SER A C 1
ATOM 4640 O O . SER A 1 607 ? -10.231 -5.458 -30.590 1.00 89.06 607 SER A O 1
ATOM 4642 N N . VAL A 1 608 ? -9.471 -3.696 -29.427 1.00 88.25 608 VAL A N 1
ATOM 4643 C CA . VAL A 1 608 ? -8.576 -4.456 -28.555 1.00 88.25 608 VAL A CA 1
ATOM 4644 C C . VAL A 1 608 ? -8.826 -4.042 -27.110 1.00 88.25 608 VAL A C 1
ATOM 4646 O O . VAL A 1 608 ? -8.642 -2.884 -26.736 1.00 88.25 608 VAL A O 1
ATOM 4649 N N . VAL A 1 609 ? -9.240 -4.998 -26.278 1.00 84.00 609 VAL A N 1
ATOM 4650 C CA . VAL A 1 609 ? -9.462 -4.798 -24.842 1.00 84.00 609 VAL A CA 1
ATOM 4651 C C . VAL A 1 609 ? -8.222 -5.255 -24.085 1.00 84.00 609 VAL A C 1
ATOM 4653 O O . VAL A 1 609 ? -7.920 -6.448 -24.026 1.00 84.00 609 VAL A O 1
ATOM 4656 N N . LEU A 1 610 ? -7.522 -4.308 -23.471 1.00 82.19 610 LEU A N 1
ATOM 4657 C CA . LEU A 1 610 ? -6.290 -4.519 -22.717 1.00 82.19 610 LEU A CA 1
ATOM 4658 C C . LEU A 1 610 ? -6.507 -4.298 -21.218 1.00 82.19 610 LEU A C 1
ATOM 4660 O O . LEU A 1 610 ? -7.280 -3.437 -20.796 1.00 82.19 610 LEU A O 1
ATOM 4664 N N . ARG A 1 611 ? -5.759 -5.034 -20.396 1.00 70.19 611 ARG A N 1
ATOM 4665 C CA . ARG A 1 611 ? -5.671 -4.837 -18.945 1.00 70.19 611 ARG A CA 1
ATOM 4666 C C . ARG A 1 611 ? -4.206 -4.700 -18.542 1.00 70.19 611 ARG A C 1
ATOM 4668 O O . ARG A 1 611 ? -3.464 -5.680 -18.549 1.00 70.19 611 ARG A O 1
ATOM 4675 N N . SER A 1 612 ? -3.786 -3.489 -18.195 1.00 62.47 612 SER A N 1
ATOM 4676 C CA . SER A 1 612 ? -2.424 -3.208 -17.725 1.00 62.47 612 SER A CA 1
ATOM 4677 C C . SER A 1 612 ? -2.133 -3.959 -16.418 1.00 62.47 612 SER A C 1
ATOM 4679 O O . SER A 1 612 ? -2.954 -3.925 -15.503 1.00 62.47 612 SER A O 1
ATOM 4681 N N . THR A 1 613 ? -0.991 -4.648 -16.305 1.00 49.16 613 THR A N 1
ATOM 4682 C CA . THR A 1 613 ? -0.598 -5.291 -15.027 1.00 49.16 613 THR A CA 1
ATOM 4683 C C . THR A 1 613 ? 0.002 -4.280 -14.044 1.00 49.16 613 THR A C 1
ATOM 4685 O O . THR A 1 613 ? -0.270 -4.321 -12.841 1.00 49.16 613 THR A O 1
ATOM 4688 N N . VAL A 1 614 ? 0.781 -3.346 -14.583 1.00 43.41 614 VAL A N 1
ATOM 4689 C CA . VAL A 1 614 ? 1.382 -2.174 -13.934 1.00 43.41 614 VAL A CA 1
ATOM 4690 C C . VAL A 1 614 ? 0.430 -0.967 -13.949 1.00 43.41 614 VAL A C 1
ATOM 4692 O O . VAL A 1 614 ? -0.447 -0.906 -14.816 1.00 43.41 614 VAL A O 1
ATOM 4695 N N . PRO A 1 615 ? 0.586 0.019 -13.041 1.00 37.62 615 PRO A N 1
ATOM 4696 C CA . PRO A 1 615 ? -0.191 1.261 -13.092 1.00 37.62 615 PRO A CA 1
ATOM 4697 C C . PRO A 1 615 ? 0.106 2.089 -14.353 1.00 37.62 615 PRO A C 1
ATOM 4699 O O . PRO A 1 615 ? -0.801 2.752 -14.859 1.00 37.62 615 PRO A O 1
ATOM 4702 N N . PHE A 1 616 ? 1.310 1.970 -14.930 1.00 42.44 616 PHE A N 1
ATOM 4703 C CA . PHE A 1 616 ? 1.757 2.718 -16.110 1.00 42.44 616 PHE A CA 1
ATOM 4704 C C . PHE A 1 616 ? 2.402 1.817 -17.170 1.00 42.44 616 PHE A C 1
ATOM 4706 O O . PHE A 1 616 ? 3.251 1.017 -16.815 1.00 42.44 616 PHE A O 1
ATOM 4713 N N . SER A 1 617 ? 1.946 1.926 -18.429 1.00 45.22 617 SER A N 1
ATOM 4714 C CA . SER A 1 617 ? 2.518 1.337 -19.659 1.00 45.22 617 SER A CA 1
ATOM 4715 C C . SER A 1 617 ? 2.100 2.090 -20.969 1.00 45.22 617 SER A C 1
ATOM 4717 O O . SER A 1 617 ? 0.894 2.250 -21.200 1.00 45.22 617 SER A O 1
ATOM 4719 N N . ARG A 1 618 ? 3.004 2.624 -21.820 1.00 55.38 618 ARG A N 1
ATOM 4720 C CA . ARG A 1 618 ? 2.652 3.193 -23.167 1.00 55.38 618 ARG A CA 1
ATOM 4721 C C . ARG A 1 618 ? 2.037 2.057 -23.987 1.00 55.38 618 ARG A C 1
ATOM 4723 O O . ARG A 1 618 ? 2.450 0.911 -23.863 1.00 55.38 618 ARG A O 1
ATOM 4730 N N . VAL A 1 619 ? 1.009 2.347 -24.789 1.00 60.22 619 VAL A N 1
ATOM 4731 C CA . VAL A 1 619 ? 0.544 1.433 -25.842 1.00 60.22 619 VAL A CA 1
ATOM 4732 C C . VAL A 1 619 ? 0.673 2.146 -27.184 1.00 60.22 619 VAL A C 1
ATOM 4734 O O . VAL A 1 619 ? -0.031 3.121 -27.429 1.00 60.22 619 VAL A O 1
ATOM 4737 N N . THR A 1 620 ? 1.605 1.692 -28.019 1.00 68.44 620 THR A N 1
ATOM 4738 C CA . THR A 1 620 ? 1.723 2.093 -29.431 1.00 68.44 620 THR A CA 1
ATOM 4739 C C . THR A 1 620 ? 0.805 1.219 -30.264 1.00 68.44 620 THR A C 1
ATOM 4741 O O . THR A 1 620 ? 0.681 0.033 -29.967 1.00 68.44 620 THR A O 1
ATOM 4744 N N . ILE A 1 621 ? 0.247 1.747 -31.352 1.00 74.75 621 ILE A N 1
ATOM 4745 C CA . ILE A 1 621 ? -0.306 0.924 -32.432 1.00 74.75 621 ILE A CA 1
ATOM 4746 C C . ILE A 1 621 ? 0.390 1.327 -33.731 1.00 74.75 621 ILE A C 1
ATOM 4748 O O . ILE A 1 621 ? 0.203 2.433 -34.232 1.00 74.75 621 ILE A O 1
ATOM 4752 N N . ARG A 1 622 ? 1.224 0.424 -34.246 1.00 73.06 622 ARG A N 1
ATOM 4753 C CA . ARG A 1 622 ? 1.958 0.555 -35.505 1.00 73.06 622 ARG A CA 1
ATOM 4754 C C . ARG A 1 622 ? 1.140 -0.061 -36.633 1.00 73.06 622 ARG A C 1
ATOM 4756 O O . ARG A 1 622 ? 0.676 -1.191 -36.481 1.00 73.06 622 ARG A O 1
ATOM 4763 N N . ALA A 1 623 ? 0.978 0.640 -37.751 1.00 76.06 623 ALA A N 1
ATOM 4764 C CA . ALA A 1 623 ? 0.228 0.160 -38.910 1.00 76.06 623 ALA A CA 1
ATOM 4765 C C . ALA A 1 623 ? 1.165 0.030 -40.118 1.00 76.06 623 ALA A C 1
ATOM 4767 O O . ALA A 1 623 ? 1.686 1.017 -40.628 1.00 76.06 623 ALA A O 1
ATOM 4768 N N . THR A 1 624 ? 1.388 -1.200 -40.579 1.00 76.44 624 THR A N 1
ATOM 4769 C CA . THR A 1 624 ? 2.294 -1.490 -41.703 1.00 76.44 624 THR A CA 1
ATOM 4770 C C . THR A 1 624 ? 1.517 -2.137 -42.842 1.00 76.44 624 THR A C 1
ATOM 4772 O O . THR A 1 624 ? 0.880 -3.173 -42.650 1.00 76.44 624 THR A O 1
ATOM 4775 N N . SER A 1 625 ? 1.533 -1.505 -44.018 1.00 73.69 625 SER A N 1
ATOM 4776 C CA . SER A 1 625 ? 0.694 -1.871 -45.165 1.00 73.69 625 SER A CA 1
ATOM 4777 C C . SER A 1 625 ? 1.527 -2.048 -46.437 1.00 73.69 625 SER A C 1
ATOM 4779 O O . SER A 1 625 ? 2.530 -1.359 -46.637 1.00 73.69 625 SER A O 1
ATOM 4781 N N . ARG A 1 626 ? 1.112 -2.977 -47.303 1.00 74.31 626 ARG A N 1
ATOM 4782 C CA . ARG A 1 626 ? 1.679 -3.195 -48.647 1.00 74.31 626 ARG A CA 1
ATOM 4783 C C . ARG A 1 626 ? 0.698 -2.723 -49.708 1.00 74.31 626 ARG A C 1
ATOM 4785 O O . ARG A 1 626 ? -0.497 -2.954 -49.558 1.00 74.31 626 ARG A O 1
ATOM 4792 N N . PHE A 1 627 ? 1.203 -2.104 -50.771 1.00 71.31 627 PHE A N 1
ATOM 4793 C CA . PHE A 1 627 ? 0.410 -1.592 -51.890 1.00 71.31 627 PHE A CA 1
ATOM 4794 C C . PHE A 1 627 ? 1.059 -2.025 -53.211 1.00 71.31 627 PHE A C 1
ATOM 4796 O O . PHE A 1 627 ? 2.289 -1.970 -53.317 1.00 71.31 627 PHE A O 1
ATOM 4803 N N . PRO A 1 628 ? 0.274 -2.455 -54.212 1.00 61.97 628 PRO A N 1
ATOM 4804 C CA . PRO A 1 628 ? 0.819 -2.942 -55.471 1.00 61.97 628 PRO A CA 1
ATOM 4805 C C . PRO A 1 628 ? 1.463 -1.794 -56.263 1.00 61.97 628 PRO A C 1
ATOM 4807 O O . PRO A 1 628 ? 0.880 -0.726 -56.418 1.00 61.97 628 PRO A O 1
ATOM 4810 N N . GLY A 1 629 ? 2.668 -2.020 -56.792 1.00 57.59 629 GLY A N 1
ATOM 4811 C CA . GLY A 1 629 ? 3.386 -1.054 -57.638 1.00 57.59 629 GLY A CA 1
ATOM 4812 C C . GLY A 1 629 ? 4.377 -0.134 -56.914 1.00 57.59 629 GLY A C 1
ATOM 4813 O O . GLY A 1 629 ? 5.238 0.444 -57.576 1.00 57.59 629 GLY A O 1
ATOM 4814 N N . PHE A 1 630 ? 4.347 -0.051 -55.580 1.00 52.69 630 PHE A N 1
ATOM 4815 C CA . PHE A 1 630 ? 5.387 0.637 -54.807 1.00 52.69 630 PHE A CA 1
ATOM 4816 C C . PHE A 1 630 ? 6.543 -0.321 -54.481 1.00 52.69 630 PHE A C 1
ATOM 4818 O O . PHE A 1 630 ? 6.354 -1.339 -53.821 1.00 52.69 630 PHE A O 1
ATOM 4825 N N . ALA A 1 631 ? 7.759 0.012 -54.927 1.00 43.72 631 ALA A N 1
ATOM 4826 C CA . ALA A 1 631 ? 8.951 -0.823 -54.720 1.00 43.72 631 ALA A CA 1
ATOM 4827 C C . ALA A 1 631 ? 9.439 -0.870 -53.254 1.00 43.72 631 ALA A C 1
ATOM 4829 O O . ALA A 1 631 ? 10.193 -1.769 -52.885 1.00 43.72 631 ALA A O 1
ATOM 4830 N N . ALA A 1 632 ? 8.992 0.073 -52.421 1.00 47.91 632 ALA A N 1
ATOM 4831 C CA . ALA A 1 632 ? 9.215 0.101 -50.981 1.00 47.91 632 ALA A CA 1
ATOM 4832 C C . ALA A 1 632 ? 7.866 0.105 -50.248 1.00 47.91 632 ALA A C 1
ATOM 4834 O O . ALA A 1 632 ? 6.923 0.769 -50.677 1.00 47.91 632 ALA A O 1
ATOM 4835 N N . THR A 1 633 ? 7.774 -0.606 -49.123 1.00 42.88 633 THR A N 1
ATOM 4836 C CA . THR A 1 633 ? 6.613 -0.530 -48.225 1.00 42.88 633 THR A CA 1
ATOM 4837 C C . THR A 1 633 ? 6.504 0.861 -47.598 1.00 42.88 633 THR A C 1
ATOM 4839 O O . THR A 1 633 ? 7.430 1.238 -46.877 1.00 42.88 633 THR A O 1
ATOM 4842 N N . PRO A 1 634 ? 5.386 1.593 -47.771 1.00 42.94 634 PRO A N 1
ATOM 4843 C CA . PRO A 1 634 ? 5.122 2.806 -47.006 1.00 42.94 634 PRO A CA 1
ATOM 4844 C C . PRO A 1 634 ? 4.747 2.427 -45.566 1.00 42.94 634 PRO A C 1
ATOM 4846 O O . PRO A 1 634 ? 3.582 2.226 -45.216 1.00 42.94 634 PRO A O 1
ATOM 4849 N N . GLU A 1 635 ? 5.769 2.294 -44.726 1.00 37.22 635 GLU A N 1
ATOM 4850 C CA . GLU A 1 635 ? 5.623 2.189 -43.278 1.00 37.22 635 GLU A CA 1
ATOM 4851 C C . GLU A 1 635 ? 5.160 3.545 -42.721 1.00 37.22 635 GLU A C 1
ATOM 4853 O O . GLU A 1 635 ? 5.791 4.570 -42.980 1.00 37.22 635 GLU A O 1
ATOM 4858 N N . ARG A 1 636 ? 4.030 3.572 -41.997 1.00 38.06 636 ARG A N 1
ATOM 4859 C CA . ARG A 1 636 ? 3.473 4.811 -41.441 1.00 38.06 636 ARG A CA 1
ATOM 4860 C C . ARG A 1 636 ? 3.042 4.633 -39.991 1.00 38.06 636 ARG A C 1
ATOM 4862 O O . ARG A 1 636 ? 2.009 4.032 -39.694 1.00 38.06 636 ARG A O 1
ATOM 4869 N N . ASP A 1 637 ? 3.776 5.296 -39.111 1.00 33.59 637 ASP A N 1
ATOM 4870 C CA . ASP A 1 637 ? 3.465 5.351 -37.690 1.00 33.59 637 ASP A CA 1
ATOM 4871 C C . ASP A 1 637 ? 2.517 6.519 -37.398 1.00 33.59 637 ASP A C 1
ATOM 4873 O O . ASP A 1 637 ? 2.720 7.642 -37.860 1.00 33.59 637 ASP A O 1
ATOM 4877 N N . ILE A 1 638 ? 1.449 6.254 -36.640 1.00 31.86 638 ILE A N 1
ATOM 4878 C CA . ILE A 1 638 ? 0.439 7.253 -36.271 1.00 31.86 638 ILE A CA 1
ATOM 4879 C C . ILE A 1 638 ? 0.345 7.290 -34.746 1.00 31.86 638 ILE A C 1
ATOM 4881 O O . ILE A 1 638 ? -0.158 6.370 -34.103 1.00 31.86 638 ILE A O 1
ATOM 4885 N N . ASN A 1 639 ? 0.875 8.366 -34.167 1.00 31.23 639 ASN A N 1
ATOM 4886 C CA . ASN A 1 639 ? 0.931 8.568 -32.724 1.00 31.23 639 ASN A CA 1
ATOM 4887 C C . ASN A 1 639 ? -0.352 9.222 -32.199 1.00 31.23 639 ASN A C 1
ATOM 4889 O O . ASN A 1 639 ? -0.800 10.238 -32.725 1.00 31.23 639 ASN A O 1
ATOM 4893 N N . VAL A 1 640 ? -0.896 8.686 -31.102 1.00 28.70 640 VAL A N 1
ATOM 4894 C CA . VAL A 1 640 ? -2.006 9.295 -30.354 1.00 28.70 640 VAL A CA 1
ATOM 4895 C C . VAL A 1 640 ? -1.596 9.459 -28.895 1.00 28.70 640 VAL A C 1
ATOM 4897 O O . VAL A 1 640 ? -1.375 8.485 -28.179 1.00 28.70 640 VAL A O 1
ATOM 4900 N N . THR A 1 641 ? -1.477 10.712 -28.455 1.00 28.64 641 THR A N 1
ATOM 4901 C CA . THR A 1 641 ? -0.972 11.084 -27.125 1.00 28.64 641 THR A CA 1
ATOM 4902 C C . THR A 1 641 ? -2.113 11.408 -26.146 1.00 28.64 641 THR A C 1
ATOM 4904 O O . THR A 1 641 ? -2.993 12.207 -26.469 1.00 28.64 641 THR A O 1
ATOM 4907 N N . HIS A 1 642 ? -2.094 10.816 -24.942 1.00 28.88 642 HIS A N 1
ATOM 4908 C CA . HIS A 1 642 ? -2.875 11.255 -23.768 1.00 28.88 642 HIS A CA 1
ATOM 4909 C C . HIS A 1 642 ? -2.299 10.659 -22.469 1.00 28.88 642 HIS A C 1
ATOM 4911 O O . HIS A 1 642 ? -1.781 9.541 -22.494 1.00 28.88 642 HIS A O 1
ATOM 4917 N N . LEU A 1 643 ? -2.409 11.359 -21.335 1.00 26.06 643 LEU A N 1
ATOM 4918 C CA . LEU A 1 643 ? -1.668 11.029 -20.104 1.00 26.06 643 LEU A CA 1
ATOM 4919 C C . LEU A 1 643 ? -2.383 10.010 -19.205 1.00 26.06 643 LEU A C 1
ATOM 4921 O O . LEU A 1 643 ? -3.586 9.772 -19.310 1.00 26.06 643 LEU A O 1
ATOM 4925 N N . GLY A 1 644 ? -1.693 9.335 -18.287 1.00 24.09 644 GLY A N 1
ATOM 4926 C CA . GLY A 1 644 ? -0.279 9.448 -17.920 1.00 24.09 644 GLY A CA 1
ATOM 4927 C C . GLY A 1 644 ? 0.435 8.130 -18.155 1.00 24.09 644 GLY A C 1
ATOM 4928 O O . GLY A 1 644 ? -0.077 7.090 -17.740 1.00 24.09 644 GLY A O 1
ATOM 4929 N N . ARG A 1 645 ? 1.545 8.199 -18.898 1.00 27.42 645 ARG A N 1
ATOM 4930 C CA . ARG A 1 645 ? 2.438 7.121 -19.362 1.00 27.42 645 ARG A CA 1
ATOM 4931 C C . ARG A 1 645 ? 3.472 7.778 -20.290 1.00 27.42 645 ARG A C 1
ATOM 4933 O O . ARG A 1 645 ? 3.077 8.294 -21.331 1.00 27.42 645 ARG A O 1
ATOM 4940 N N . ILE A 1 646 ? 4.755 7.809 -19.913 1.00 26.09 646 ILE A N 1
ATOM 4941 C CA . ILE A 1 646 ? 5.816 8.420 -20.742 1.00 26.09 646 ILE A CA 1
ATOM 4942 C C . ILE A 1 646 ? 5.950 7.638 -22.049 1.00 26.09 646 ILE A C 1
ATOM 4944 O O . ILE A 1 646 ? 5.929 6.410 -22.032 1.00 26.09 646 ILE A O 1
ATOM 4948 N N . TRP A 1 647 ? 6.115 8.337 -23.175 1.00 33.53 647 TRP A N 1
ATOM 4949 C CA . TRP A 1 647 ? 6.257 7.685 -24.474 1.00 33.53 647 TRP A CA 1
ATOM 4950 C C . TRP A 1 647 ? 7.099 8.475 -25.485 1.00 33.53 647 TRP A C 1
ATOM 4952 O O . TRP A 1 647 ? 7.328 9.673 -25.331 1.00 33.53 647 TRP A O 1
ATOM 4962 N N . THR A 1 648 ? 7.645 7.773 -26.485 1.00 25.88 648 THR A N 1
ATOM 4963 C CA . THR A 1 648 ? 8.652 8.293 -27.432 1.00 25.88 648 THR A CA 1
ATOM 4964 C C . THR A 1 648 ? 8.697 7.411 -28.682 1.00 25.88 648 THR A C 1
ATOM 4966 O O . THR A 1 648 ? 8.680 6.189 -28.541 1.00 25.88 648 THR A O 1
ATOM 4969 N N . ILE A 1 649 ? 8.808 8.002 -29.877 1.00 33.31 649 ILE A N 1
ATOM 4970 C CA . ILE A 1 649 ? 9.114 7.307 -31.145 1.00 33.31 649 ILE A CA 1
ATOM 4971 C C . ILE A 1 649 ? 10.229 8.075 -31.880 1.00 33.31 649 ILE A C 1
ATOM 4973 O O . ILE A 1 649 ? 10.494 9.241 -31.582 1.00 33.31 649 ILE A O 1
ATOM 4977 N N . ARG A 1 650 ? 10.933 7.382 -32.778 1.00 25.72 650 ARG A N 1
ATOM 4978 C CA . ARG A 1 650 ? 12.104 7.835 -33.536 1.00 25.72 650 ARG A CA 1
ATOM 4979 C C . ARG A 1 650 ? 11.825 7.633 -35.025 1.00 25.72 650 ARG A C 1
ATOM 4981 O O . ARG A 1 650 ? 11.227 6.623 -35.376 1.00 25.72 650 ARG A O 1
ATOM 4988 N N . ASP A 1 651 ? 12.277 8.558 -35.862 1.00 24.33 651 ASP A N 1
ATOM 4989 C CA . ASP A 1 651 ? 12.091 8.511 -37.316 1.00 24.33 651 ASP A CA 1
ATOM 4990 C C . ASP A 1 651 ? 13.411 8.177 -38.036 1.00 24.33 651 ASP A C 1
ATOM 4992 O O . ASP A 1 651 ? 14.478 8.634 -37.609 1.00 24.33 651 ASP A O 1
ATOM 4996 N N . THR A 1 652 ? 13.331 7.382 -39.106 1.00 23.02 652 THR A N 1
ATOM 4997 C CA . THR A 1 652 ? 14.430 7.065 -40.034 1.00 23.02 652 THR A CA 1
ATOM 4998 C C . THR A 1 652 ? 13.881 6.650 -41.402 1.00 23.02 652 THR A C 1
ATOM 5000 O O . THR A 1 652 ? 13.628 5.468 -41.643 1.00 23.02 652 THR A O 1
ATOM 5003 N N . ALA A 1 653 ? 13.792 7.595 -42.337 1.00 22.27 653 ALA A N 1
ATOM 5004 C CA . ALA A 1 653 ? 13.834 7.268 -43.759 1.00 22.27 653 ALA A CA 1
ATOM 5005 C C . ALA A 1 653 ? 15.294 7.029 -44.188 1.00 22.27 653 ALA A C 1
ATOM 5007 O O . ALA A 1 653 ? 16.176 7.820 -43.849 1.00 22.27 653 ALA A O 1
ATOM 5008 N N . ILE A 1 654 ? 15.543 5.968 -44.959 1.00 20.72 654 ILE A N 1
ATOM 5009 C CA . ILE A 1 654 ? 16.756 5.841 -45.776 1.00 20.72 654 ILE A CA 1
ATOM 5010 C C . ILE A 1 654 ? 16.320 6.028 -47.227 1.00 20.72 654 ILE A C 1
ATOM 5012 O O . ILE A 1 654 ? 15.524 5.246 -47.745 1.00 20.72 654 ILE A O 1
ATOM 5016 N N . LEU A 1 655 ? 16.826 7.092 -47.843 1.00 22.59 655 LEU A N 1
ATOM 5017 C CA . LEU A 1 655 ? 16.803 7.325 -49.282 1.00 22.59 655 LEU A CA 1
ATOM 5018 C C . LEU A 1 655 ? 18.208 7.035 -49.823 1.00 22.59 655 LEU A C 1
ATOM 5020 O O . LEU A 1 655 ? 19.184 7.414 -49.172 1.00 22.59 655 LEU A O 1
ATOM 5024 N N . ASP A 1 656 ? 18.268 6.423 -51.004 1.00 25.20 656 ASP A N 1
ATOM 5025 C CA . ASP A 1 656 ? 19.352 6.626 -51.977 1.00 25.20 656 ASP A CA 1
ATOM 5026 C C . ASP A 1 656 ? 18.915 7.742 -52.951 1.00 25.20 656 ASP A C 1
ATOM 5028 O O . ASP A 1 656 ? 17.710 7.753 -53.312 1.00 25.20 656 ASP A O 1
#

=== Feature glossary ===
The record interleaves many kinds of information about one protein. Here is each kind framed as the question it answers.

Q: What are the backbone torsion angles?
A: φ (phi) and ψ (psi) are the two rotatable backbone dihedrals per residue: φ is the C(i-1)–N–Cα–C torsion, ψ is the N–Cα–C–N(i+1) torsion, both in degrees on (−180°, 180°]. α-helical residues cluster near (−60°, −45°); β-strand residues near (−120°, +130°). A Ramachandran plot is simply a scatter of (φ, ψ) for every residue.

Q: What is the amino-acid chain?
A: This is the polypeptide sequence — one letter per residue, N-terminus first. Length ranges from a few dozen residues for small domains to over a thousand for large multi-domain proteins.

Q: How mobile is each atom in the crystal?
A: For experimental (PDB) structures, the B-factor (temperature factor) quantifies the positional spread of each atom in the crystal — a combination of thermal vibration and static disorder — in units of Å². High B-factors mark flexible loops or poorly resolved regions; low B-factors mark the rigid, well-ordered core.

Q: Are the domains correctly placed relative to each other?
A: Predicted Aligned Error (PAE) is an AlphaFold confidence matrix: entry (i, j) is the expected error in the position of residue j, in ångströms, when the prediction is superimposed on the true structure at residue i. Low PAE within a block of residues means that block is internally rigid and well-predicted; high PAE between two blocks means their relative placement is uncertain even if each block individually is confident.

Q: How confident is the AlphaFold model at each residue?
A: pLDDT is the predicted lDDT-Cα score: AlphaFold's confidence that the local environment of each residue (all inter-atomic distances within 15 Å) is correctly placed. It is a per-residue number between 0 and 100, with higher meaning more reliable.

Q: What family and function is it annotated with?
A: Functional annotations link the protein to curated databases. InterPro entries identify conserved domains and families by matching the sequence against member-database signatures (Pfam, PROSITE, CDD, …). Gene Ontology (GO) terms describe molecular function, biological process, and cellular component in a controlled vocabulary. CATH places the structure in a hierarchical fold classification (Class/Architecture/Topology/Homologous-superfamily). The organism is the source species.

Q: How big and how compact is the whole molecule?
A: Three whole-structure scalars: the radius of gyration (RMS distance of Cα from centroid, in Å), the count of Cα–Cα contacts (pairs closer than 8 Å and separated by more than four residues in sequence — i.e. tertiary, not local, contacts), and the bounding-box dimensions. Together they distinguish compact globular folds from extended fibres or disordered chains.

Q: What known structures do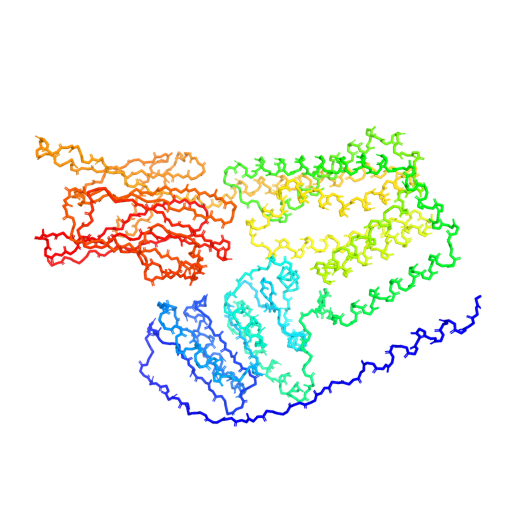es this most resemble?
A: The Foldseek neighbor list gives the closest experimentally determined structures in the PDB, ranked by structural alignment. TM-score near 1 means near-identical fold; near 0.3 means only rough topology match. This is how one finds what a novel AlphaFold prediction most resembles in the solved-structure universe.

Q: Which residues are buried vs exposed?
A: SASA measures how much of the protein is reachable by solvent. It is computed by rolling a water-sized probe over the atomic surface and summing the exposed area (Å²). Per-residue SASA distinguishes core (buried, low SASA) from surface (exposed, high SASA) residues; total SASA is a whole-molecule size measure.

Q: Which residues are in helices, strands, or loops?
A: Eight-state secondary structure (DSSP): H is the canonical α-helix, G the tighter 3₁₀-helix, I the wider π-helix; E/B are β-structure, T and S are turns and bends, and '-' is everything else. DSSP derives these from the pattern of main-chain N–H···O=C hydrogen bonds, not from the sequence.

Q: Where is each backbone atom in 3D?
A: Structure coordinates are given as an mmCIF _atom_site loop: one row per atom with element, residue name, chain id, sequence number, and x/y/z position in Å. Only the four main-chain atoms per residue are included here; side chains are omitted to keep the record compact.

Q: What if only a Cα trace is available?
A: Three-state secondary structure (P-SEA) collapses the eight DSSP classes into helix (a), strand (b), and coil (c). P-SEA assigns these from Cα geometry alone — distances and angles — without requiring backbone oxygens, so it works on any Cα trace.

Q: What do the rendered images show?
A: The six renders are orthographic views along the three Cartesian axes in both directions. Representation (cartoon, sticks, or surface) and color scheme (sequence-rainbow or by-chain) vary across proteins so the training set covers all the common visualization conventions.

Q: What does the local fold look like, residue by residue?
A: Foldseek's 3Di representation compresses backbone geometry into a per-residue letter drawn from a learned twenty-state alphabet. It captures the tertiary interaction pattern around each residue — which residues are packed against it in space, regardless of where they are in sequence.

Q: What do the diagnostic plots show?
A: The contact map is a binary N×N matrix image: pixel (i, j) is dark where Cα_i and Cα_j are within 8 Å and |i−j|>4. Because the |i−j|>4 filter removes local helical contacts, off-diagonal stripes parallel to the main diagonal indicate parallel β-sheets; stripes perpendicular to it indicate antiparallel β-sheets. The Ramachandran plot scatters every residue's (φ, ψ) pair against the sterically allowed regions. The PAE heatmap renders the predicted-aligned-error matrix.